Protein AF-A7AUN1-F1 (afdb_monomer)

Solvent-accessible surface area (backbone atoms only — not comparable to full-atom values): 26337 Å² total; per-residue (Å²): 134,87,81,88,85,88,83,90,84,89,83,84,89,82,90,82,92,75,87,80,81,78,77,77,76,74,95,76,72,92,71,88,64,73,50,64,60,62,53,50,50,44,33,50,59,47,45,55,55,51,53,52,51,52,50,46,42,54,72,80,44,63,83,63,79,91,73,84,90,51,70,68,26,67,77,55,73,48,55,95,52,92,82,80,89,53,80,34,26,48,77,40,45,78,71,33,58,18,53,52,80,36,36,52,68,55,45,30,69,66,34,40,37,92,54,85,89,67,50,28,22,38,46,44,25,51,43,43,22,46,54,39,62,42,81,50,53,62,66,56,26,52,38,44,31,42,52,30,43,75,39,40,63,78,63,68,66,34,37,49,56,45,65,71,47,64,73,86,54,56,55,55,59,46,50,33,51,32,36,52,53,51,38,82,73,36,56,41,54,47,31,54,75,71,67,67,64,42,76,89,56,42,20,59,41,39,41,52,39,31,47,35,52,59,31,29,41,40,51,54,52,11,46,52,46,30,27,60,75,74,41,76,82,57,53,82,55,66,81,61,71,78,52,66,92,47,48,66,30,40,38,34,26,44,39,51,68,49,80,44,74,69,50,23,41,48,39,13,35,51,31,54,64,48,16,60,73,42,42,84,42,58,27,40,34,40,19,51,50,45,35,29,74,71,47,40,58,36,57,13,48,25,43,13,46,58,40,30,67,34,74,96,61,38,36,48,30,45,48,20,41,51,52,51,52,50,50,50,62,76,43,69,78,58,82,43,55,67,50,50,31,49,52,52,50,54,40,46,74,73,73,45,83,63,61,40,44,44,41,92,64,42,67,48,68,34,52,54,22,53,52,46,50,53,49,40,55,73,76,40,63,80,40,70,64,54,51,49,47,60,39,46,70,65,24,45,29,63,57,41,54,74,65,73,78,52,79,16,42,40,51,32,44,34,54,44,50,39,50,55,41,37,74,77,65,53,78,55,57,71,48,52,41,48,56,47,47,63,17,31,45,48,33,45,39,32,42,52,24,47,42,33,61,71,59,56,66,64,76,77,85,86,84,77,54,72,68,56,52,56,52,56,64,72,78,107

Secondary structure (DSSP, 8-state):
----------------------------S---S-THHHHHHHHHHHHHHHHHHHHHHHHHHTT-------HHHHHTTSTT------SSEEEETTTEEEETTEEHHHHHHHS-BSSTTSS-B-HHHHHHHHHHSSPPPHHHHHHHHHHHHHH----HHHHHHHHHS-TTS-HHHHHHHHHHHHGGG-HHHHHHHTT---TTTHHHHHHHHHHHHHHHHHHHHHHHHIIIII-TT--TTTT----TTS-HHHHHHHHHT---HHHHHHHHHHHHHHS---S-SHHHHHHHHHHHTT--HHHHHHHHHHHHTSHHHH-HHHHHHHHHHHHHHHHTT---HHHHHHHHHHHHHTT---TTB--SS-SS--HHHHHHHHHHHHH-TT-HHHHHHHHHHHHHHHHHHTTT--S---B-THHHHHHHHHHTT---GGGHHHHHHHHHHHHHHHHHHHHHHTT-----PPP--HHHHHHHTT--

pLDDT: mean 91.39, std 16.52, range [24.53, 98.94]

Mean predicted aligned error: 6.56 Å

InterPro domains:
  IPR002020 Citrate synthase [PF00285] (77-462)
  IPR002020 Citrate synthase [PR00143] (213-226)
  IPR002020 Citrate synthase [PR00143] (266-281)
  IPR002020 Citrate synthase [PR00143] (289-317)
  IPR002020 Citrate synthase [PR00143] (349-369)
  IPR002020 Citrate synthase [PR00143] (410-426)
  IPR002020 Citrate synthase [PR00143] (431-445)
  IPR002020 Citrate synthase [PTHR11739] (52-467)
  IPR016142 Citrate synthase-like, large alpha subdomain [G3DSA:1.10.580.10] (45-462)
  IPR016143 Citrate synthase-like, small alpha subdomain [G3DSA:1.10.230.10] (316-430)
  IPR019810 Citrate synthase active site [PS00480] (356-368)
  IPR036969 Citrate synthase superfamily [SSF48256] (41-473)

Nearest PDB structures (foldseek):
  8gqz-assembly1_B  TM=9.792E-01  e=9.977E-35  Saccharomyces cerevisiae
  5uzp-assembly1_B  TM=9.653E-01  e=2.843E-33  Homo sapiens
  5uqs-assembly1_C  TM=9.698E-01  e=6.500E-33  Sus scrofa
  8gr8-assembly1_A  TM=9.746E-01  e=9.829E-33  Saccharomyces cerevisiae
  6csc-assembly1_A  TM=9.426E-01  e=4.010E-32  Gallus gallus

Structure (mmCIF, N/CA/C/O backbone):
data_AF-A7AUN1-F1
#
_entry.id   AF-A7AUN1-F1
#
loop_
_atom_site.group_PDB
_atom_site.id
_atom_site.type_symbol
_atom_site.label_atom_id
_atom_site.label_alt_id
_atom_site.label_comp_id
_atom_site.label_asym_id
_atom_site.label_entity_id
_atom_site.label_seq_id
_atom_site.pdbx_PDB_ins_code
_ato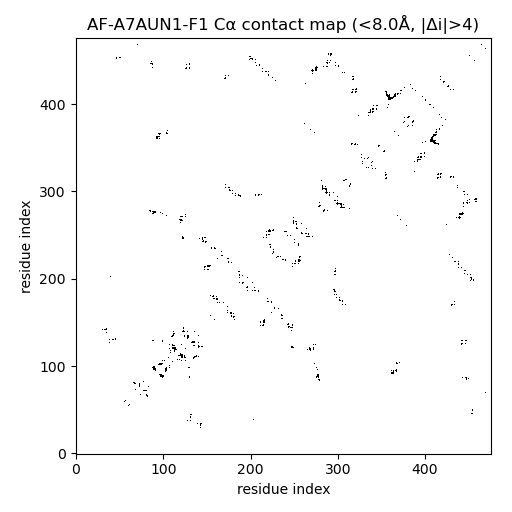m_site.Cartn_x
_atom_site.Cartn_y
_atom_site.Cartn_z
_atom_site.occupancy
_atom_site.B_iso_or_equiv
_atom_site.auth_seq_id
_atom_site.auth_comp_id
_atom_site.auth_asym_id
_atom_site.auth_atom_id
_atom_site.pdbx_PDB_model_num
ATOM 1 N N . MET A 1 1 ? 26.799 65.819 -26.773 1.00 34.16 1 MET A N 1
ATOM 2 C CA . MET A 1 1 ? 27.783 66.353 -25.807 1.00 34.16 1 MET A CA 1
ATOM 3 C C . MET A 1 1 ? 27.913 65.305 -24.713 1.00 34.16 1 MET A C 1
ATOM 5 O O . MET A 1 1 ? 26.944 65.090 -24.009 1.00 34.16 1 MET A O 1
ATOM 9 N N . SER A 1 2 ? 28.862 64.370 -24.851 1.00 31.88 2 SER A N 1
ATOM 10 C CA . SER A 1 2 ? 30.231 64.425 -24.280 1.00 31.88 2 SER A CA 1
ATOM 11 C C . SER A 1 2 ? 30.214 64.234 -22.761 1.00 31.88 2 SER A C 1
ATOM 13 O O . SER A 1 2 ? 29.438 64.911 -22.109 1.00 31.88 2 SER A O 1
ATOM 15 N N . VAL A 1 3 ? 31.037 63.445 -22.078 1.00 30.48 3 VAL A N 1
ATOM 16 C CA . VAL A 1 3 ? 32.170 62.539 -22.338 1.00 30.48 3 VAL A CA 1
ATOM 17 C C . VAL A 1 3 ? 32.472 61.952 -20.935 1.00 30.48 3 VAL A C 1
ATOM 19 O O . VAL A 1 3 ? 32.296 62.655 -19.942 1.00 30.48 3 VAL A O 1
ATOM 22 N N . ILE A 1 4 ? 32.899 60.691 -20.828 1.00 36.16 4 ILE A N 1
ATOM 23 C CA . ILE A 1 4 ? 33.448 60.101 -19.583 1.00 36.16 4 ILE A CA 1
ATOM 24 C C . ILE A 1 4 ? 34.880 60.634 -19.369 1.00 36.16 4 ILE A C 1
ATOM 26 O O . ILE A 1 4 ? 35.578 60.845 -20.362 1.00 36.16 4 ILE A O 1
ATOM 30 N N . PRO A 1 5 ? 35.386 60.758 -18.127 1.00 45.69 5 PRO A N 1
ATOM 31 C CA . PRO A 1 5 ? 36.627 60.024 -17.853 1.00 45.69 5 PRO A CA 1
ATOM 32 C C . PRO A 1 5 ? 36.772 59.403 -16.448 1.00 45.69 5 PRO A C 1
ATOM 34 O O . PRO A 1 5 ? 36.281 59.899 -15.439 1.00 45.69 5 PRO A O 1
ATOM 37 N N . ASN A 1 6 ? 37.533 58.308 -16.486 1.00 32.34 6 ASN A N 1
ATOM 38 C CA . ASN A 1 6 ? 38.139 57.444 -15.470 1.00 32.34 6 ASN A CA 1
ATOM 39 C C . ASN A 1 6 ? 38.833 58.108 -14.263 1.00 32.34 6 ASN A C 1
ATOM 41 O O . ASN A 1 6 ? 39.390 59.198 -14.371 1.00 32.34 6 ASN A O 1
ATOM 45 N N . GLY A 1 7 ? 38.995 57.318 -13.190 1.00 26.86 7 GLY A N 1
ATOM 46 C CA . GLY A 1 7 ? 40.035 57.511 -12.172 1.00 26.86 7 GLY A CA 1
ATOM 47 C C . GLY A 1 7 ? 40.199 56.308 -11.229 1.00 26.86 7 GLY A C 1
ATOM 48 O O . GLY A 1 7 ? 39.361 56.083 -10.367 1.00 26.86 7 GLY A O 1
ATOM 49 N N . ASN A 1 8 ? 41.287 55.552 -11.415 1.00 29.16 8 ASN A N 1
ATOM 50 C CA . ASN A 1 8 ? 41.767 54.427 -10.595 1.00 29.16 8 ASN A CA 1
ATOM 51 C C . ASN A 1 8 ? 42.165 54.834 -9.163 1.00 29.16 8 ASN A C 1
ATOM 53 O O . ASN A 1 8 ? 42.780 55.883 -8.988 1.00 29.16 8 ASN A O 1
ATOM 57 N N . ALA A 1 9 ? 42.027 53.912 -8.200 1.00 28.89 9 ALA A N 1
ATOM 58 C CA . ALA A 1 9 ? 42.995 53.748 -7.107 1.00 28.89 9 ALA A CA 1
ATOM 59 C C . ALA A 1 9 ? 42.943 52.323 -6.521 1.00 28.89 9 ALA A C 1
ATOM 61 O O . ALA A 1 9 ? 41.899 51.854 -6.076 1.00 28.89 9 ALA A O 1
ATOM 62 N N . ALA A 1 10 ? 44.093 51.650 -6.539 1.00 30.36 10 ALA A N 1
ATOM 63 C CA . ALA A 1 10 ? 44.351 50.360 -5.912 1.00 30.36 10 ALA A CA 1
ATOM 64 C C . ALA A 1 10 ? 44.745 50.542 -4.438 1.00 30.36 10 ALA A C 1
ATOM 66 O O . ALA A 1 10 ? 45.542 51.432 -4.145 1.00 30.36 10 ALA A O 1
ATOM 67 N N . ILE A 1 11 ? 44.271 49.668 -3.538 1.00 32.38 11 ILE A N 1
ATOM 68 C CA . ILE A 1 11 ? 44.854 49.468 -2.200 1.00 32.38 11 ILE A CA 1
ATOM 69 C C . ILE A 1 11 ? 44.854 47.968 -1.853 1.00 32.38 11 ILE A C 1
ATOM 71 O O . ILE A 1 11 ? 43.812 47.364 -1.628 1.00 32.38 11 ILE A O 1
ATOM 75 N N . VAL A 1 12 ? 46.066 47.412 -1.893 1.00 30.02 12 VAL A N 1
ATOM 76 C CA . VAL A 1 12 ? 46.719 46.468 -0.966 1.00 30.02 12 VAL A CA 1
ATOM 77 C C . VAL A 1 12 ? 45.865 45.386 -0.284 1.00 30.02 12 VAL A C 1
ATOM 79 O O . VAL A 1 12 ? 45.085 45.634 0.630 1.00 30.02 12 VAL A O 1
ATOM 82 N N . SER A 1 13 ? 46.157 44.151 -0.690 1.00 27.25 13 SER A N 1
ATOM 83 C CA . SER A 1 13 ? 45.886 42.886 -0.010 1.00 27.25 13 SER A CA 1
ATOM 84 C C . SER A 1 13 ? 46.740 42.698 1.247 1.00 27.25 13 SER A C 1
ATOM 86 O O . SER A 1 13 ? 47.945 42.913 1.163 1.00 27.25 13 SER A O 1
ATOM 88 N N . GLU A 1 14 ? 46.166 42.157 2.327 1.00 29.34 14 GLU A N 1
ATOM 89 C CA . GLU A 1 14 ? 46.786 41.083 3.123 1.00 29.34 14 GLU A CA 1
ATOM 90 C C . GLU A 1 14 ? 45.794 40.434 4.116 1.00 29.34 14 GLU A C 1
ATOM 92 O O . GLU A 1 14 ? 45.151 41.103 4.916 1.00 29.34 14 GLU A O 1
ATOM 97 N N . ASN A 1 15 ? 45.752 39.099 4.039 1.00 28.95 15 ASN A N 1
ATOM 98 C CA . ASN A 1 15 ? 45.562 38.099 5.097 1.00 28.95 15 ASN A CA 1
ATOM 99 C C . ASN A 1 15 ? 44.250 38.005 5.901 1.00 28.95 15 ASN A C 1
ATO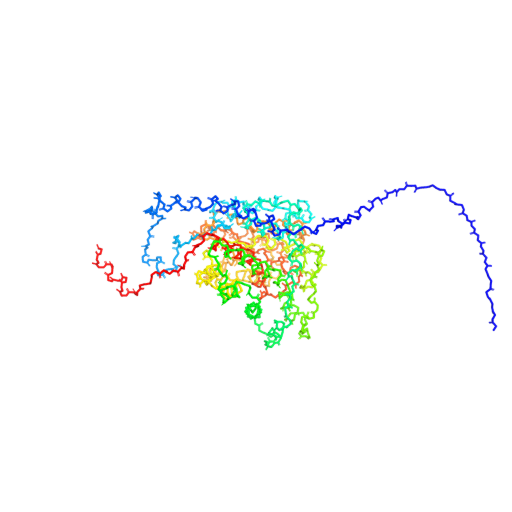M 101 O O . ASN A 1 15 ? 43.940 38.806 6.775 1.00 28.95 15 ASN A O 1
ATOM 105 N N . GLY A 1 16 ? 43.573 36.865 5.711 1.00 26.83 16 GLY A N 1
ATOM 106 C CA . GLY A 1 16 ? 42.513 36.376 6.591 1.00 26.83 16 GLY A CA 1
ATOM 107 C C . GLY A 1 16 ? 41.842 35.110 6.061 1.00 26.83 16 GLY A C 1
ATOM 108 O O . GLY A 1 16 ? 40.675 35.129 5.693 1.00 26.83 16 GLY A O 1
ATOM 109 N N . THR A 1 17 ? 42.589 34.011 5.970 1.00 30.22 17 THR A N 1
ATOM 110 C CA . THR A 1 17 ? 42.082 32.682 5.606 1.00 30.22 17 THR A CA 1
ATOM 111 C C . THR A 1 17 ? 41.086 32.154 6.643 1.00 30.22 17 THR A C 1
ATOM 113 O O . THR A 1 17 ? 41.475 31.833 7.763 1.00 30.22 17 THR A O 1
ATOM 116 N N . ALA A 1 18 ? 39.833 31.963 6.235 1.00 27.53 18 ALA A N 1
ATOM 117 C CA . ALA A 1 18 ? 38.908 31.020 6.857 1.00 27.53 18 ALA A CA 1
ATOM 118 C C . ALA A 1 18 ? 38.187 30.255 5.740 1.00 27.53 18 ALA A C 1
ATOM 120 O O . ALA A 1 18 ? 37.208 30.714 5.157 1.00 27.53 18 ALA A O 1
ATOM 121 N N . SER A 1 19 ? 38.740 29.096 5.386 1.00 24.53 19 SER A N 1
ATOM 122 C CA . SER A 1 19 ? 38.168 28.170 4.415 1.00 24.53 19 SER A CA 1
ATOM 123 C C . SER A 1 19 ? 36.922 27.502 5.001 1.00 24.53 19 SER A C 1
ATOM 125 O O . SER A 1 19 ? 37.028 26.516 5.732 1.00 24.53 19 SER A O 1
ATOM 127 N N . PHE A 1 20 ? 35.736 27.996 4.652 1.00 27.39 20 PHE A N 1
ATOM 128 C CA . PHE A 1 20 ? 34.529 27.178 4.716 1.00 27.39 20 PHE A CA 1
ATOM 129 C C . PHE A 1 20 ? 34.495 26.286 3.476 1.00 27.39 20 PHE A C 1
ATOM 131 O O . PHE A 1 20 ? 34.150 26.705 2.376 1.00 27.39 20 PHE A O 1
ATOM 138 N N . SER A 1 21 ? 34.921 25.040 3.673 1.00 24.58 21 SER A N 1
ATOM 139 C CA . SER A 1 21 ? 34.745 23.938 2.733 1.00 24.58 21 SER A CA 1
ATOM 140 C C . SER A 1 21 ? 33.248 23.646 2.582 1.00 24.58 21 SER A C 1
ATOM 142 O O . SER A 1 21 ? 32.690 22.829 3.316 1.00 24.58 21 SER A O 1
ATOM 144 N N . THR A 1 22 ? 32.591 24.272 1.610 1.00 26.67 22 THR A N 1
ATOM 145 C CA . THR A 1 22 ? 31.325 23.778 1.066 1.00 26.67 22 THR A CA 1
ATOM 146 C C . THR A 1 22 ? 31.625 22.545 0.218 1.00 26.67 22 THR A C 1
ATOM 148 O O . THR A 1 22 ? 31.873 22.620 -0.984 1.00 26.67 22 THR A O 1
ATOM 151 N N . LYS A 1 23 ? 31.622 21.365 0.850 1.00 27.59 23 LYS A N 1
ATOM 152 C CA . LYS A 1 23 ? 31.481 20.104 0.115 1.00 27.59 23 LYS A CA 1
ATOM 153 C C . LYS A 1 23 ? 30.052 20.036 -0.423 1.00 27.59 23 LYS A C 1
ATOM 155 O O . LYS A 1 23 ? 29.182 19.424 0.178 1.00 27.59 23 LYS A O 1
ATOM 160 N N . SER A 1 24 ? 29.827 20.689 -1.559 1.00 30.52 24 SER A N 1
ATOM 161 C CA . SER A 1 24 ? 28.825 20.244 -2.521 1.00 30.52 24 SER A CA 1
ATOM 162 C C . SER A 1 24 ? 29.311 18.885 -3.028 1.00 30.52 24 SER A C 1
ATOM 164 O O . SER A 1 24 ? 30.246 18.804 -3.826 1.00 30.52 24 SER A O 1
ATOM 166 N N . SER A 1 25 ? 28.795 17.800 -2.451 1.00 31.70 25 SER A N 1
ATOM 167 C CA . SER A 1 25 ? 29.049 16.454 -2.951 1.00 31.70 25 SER A CA 1
ATOM 168 C C . SER A 1 25 ? 28.271 16.292 -4.249 1.00 31.70 25 SER A C 1
ATOM 170 O O . SER A 1 25 ? 27.079 16.007 -4.246 1.00 31.70 25 SER A O 1
ATOM 172 N N . SER A 1 26 ? 28.964 16.510 -5.360 1.00 32.84 26 SER A N 1
ATOM 173 C CA . SER A 1 26 ? 28.513 16.148 -6.695 1.00 32.84 26 SER A CA 1
ATOM 174 C C . SER A 1 26 ? 28.126 14.662 -6.731 1.00 32.84 26 SER A C 1
ATOM 176 O O . SER A 1 26 ? 29.003 13.794 -6.682 1.00 32.84 26 SER A O 1
ATOM 178 N N . ILE A 1 27 ? 26.824 14.377 -6.835 1.00 37.25 27 ILE A N 1
ATOM 179 C CA . ILE A 1 27 ? 26.208 13.043 -7.010 1.00 37.25 27 ILE A CA 1
ATOM 180 C C . ILE A 1 27 ? 26.430 12.544 -8.456 1.00 37.25 27 ILE A C 1
ATOM 182 O O . ILE A 1 27 ? 25.559 12.006 -9.130 1.00 37.25 27 ILE A O 1
ATOM 186 N N . THR A 1 28 ? 27.631 12.745 -8.986 1.00 38.62 28 THR A N 1
ATOM 187 C CA . THR A 1 28 ? 27.998 12.384 -10.355 1.00 38.62 28 THR A CA 1
ATOM 188 C C . THR A 1 28 ? 29.344 11.674 -10.348 1.00 38.62 28 THR A C 1
ATOM 190 O O . THR A 1 28 ? 30.385 12.222 -10.702 1.00 38.62 28 THR A O 1
ATOM 193 N N . ARG A 1 29 ? 29.325 10.411 -9.917 1.00 37.75 29 ARG A N 1
ATOM 194 C CA . ARG A 1 29 ? 30.327 9.415 -10.310 1.00 37.75 29 ARG A CA 1
ATOM 195 C C . ARG A 1 29 ? 29.593 8.183 -10.831 1.00 37.75 29 ARG A C 1
ATOM 197 O O . ARG A 1 29 ? 28.821 7.594 -10.089 1.00 37.75 29 ARG A O 1
ATOM 204 N N . ASP A 1 30 ? 29.786 7.901 -12.118 1.00 39.69 30 ASP A N 1
ATOM 205 C CA . ASP A 1 30 ? 29.617 6.623 -12.830 1.00 39.69 30 ASP A CA 1
ATOM 206 C C . ASP A 1 30 ? 28.653 5.583 -12.224 1.00 39.69 30 ASP A C 1
ATOM 208 O O . ASP A 1 30 ? 29.070 4.522 -11.772 1.00 39.69 30 ASP A O 1
ATOM 212 N N . LEU A 1 31 ? 27.344 5.852 -12.283 1.00 47.34 31 LEU A N 1
ATOM 213 C CA . LEU A 1 31 ? 26.276 4.894 -11.937 1.00 47.34 31 LEU A CA 1
ATOM 214 C C . LEU A 1 31 ? 25.502 4.428 -13.186 1.00 47.34 31 LEU A C 1
ATOM 216 O O . LEU A 1 31 ? 24.309 4.150 -13.114 1.00 47.34 31 LEU A O 1
ATOM 220 N N . ASP A 1 32 ? 26.175 4.331 -14.335 1.00 47.75 32 ASP A N 1
ATOM 221 C CA . ASP A 1 32 ? 25.613 3.772 -15.580 1.00 47.75 32 ASP A CA 1
ATOM 222 C C . ASP A 1 32 ? 25.634 2.223 -15.600 1.00 47.75 32 ASP A C 1
ATOM 224 O O . ASP A 1 32 ? 25.576 1.585 -16.654 1.00 47.75 32 ASP A O 1
ATOM 228 N N . ALA A 1 33 ? 25.712 1.583 -14.428 1.00 60.62 33 ALA A N 1
ATOM 229 C CA . ALA A 1 33 ? 25.567 0.140 -14.285 1.00 60.62 33 ALA A CA 1
ATOM 230 C C . ALA A 1 33 ? 24.077 -0.240 -14.193 1.00 60.62 33 ALA A C 1
ATOM 232 O O . ALA A 1 33 ? 23.323 0.289 -13.380 1.00 60.62 33 ALA A O 1
ATOM 233 N N . ASN A 1 34 ? 23.639 -1.185 -15.029 1.00 85.31 34 ASN A N 1
ATOM 234 C CA . ASN A 1 34 ? 22.257 -1.665 -15.046 1.00 85.31 34 ASN A CA 1
ATOM 235 C C . ASN A 1 34 ? 21.910 -2.433 -13.750 1.00 85.31 34 ASN A C 1
ATOM 237 O O . ASN A 1 34 ? 22.278 -3.602 -13.603 1.00 85.31 34 ASN A O 1
ATOM 241 N N . ILE A 1 35 ? 21.150 -1.801 -12.847 1.00 95.12 35 ILE A N 1
ATOM 242 C CA . ILE A 1 35 ? 20.713 -2.366 -11.554 1.00 95.12 35 ILE A CA 1
ATOM 243 C C . ILE A 1 35 ? 19.840 -3.621 -11.676 1.00 95.12 35 ILE A C 1
ATOM 245 O O . ILE A 1 35 ? 19.744 -4.407 -10.733 1.00 95.12 35 ILE A O 1
ATOM 249 N N . MET A 1 36 ? 19.230 -3.859 -12.843 1.00 96.62 36 MET A N 1
ATOM 250 C CA . MET A 1 36 ? 18.335 -5.000 -13.045 1.00 96.62 36 MET A CA 1
ATOM 251 C C . MET A 1 36 ? 19.052 -6.342 -12.907 1.00 96.62 36 MET A C 1
ATOM 253 O O . MET A 1 36 ? 18.446 -7.296 -12.425 1.00 96.62 36 MET A O 1
ATOM 257 N N . GLY A 1 37 ? 20.327 -6.429 -13.303 1.00 96.75 37 GLY A N 1
ATOM 258 C CA . GLY A 1 37 ? 21.131 -7.645 -13.147 1.00 96.75 37 GLY A CA 1
ATOM 259 C C . GLY A 1 37 ? 21.308 -8.028 -11.672 1.00 96.75 37 GLY A C 1
ATOM 260 O O . GLY A 1 37 ? 20.835 -9.096 -11.276 1.00 96.75 37 GLY A O 1
ATOM 261 N N . PRO A 1 38 ? 21.915 -7.153 -10.845 1.00 97.12 38 PRO A N 1
ATOM 262 C CA . PRO A 1 38 ? 22.030 -7.360 -9.400 1.00 97.12 38 PRO A CA 1
ATOM 263 C C . PRO A 1 38 ? 20.688 -7.607 -8.696 1.00 97.12 38 PRO A C 1
ATOM 265 O O . PRO A 1 38 ? 20.585 -8.537 -7.895 1.00 97.12 38 PRO A O 1
ATOM 268 N N . LEU A 1 39 ? 19.643 -6.836 -9.030 1.00 98.25 39 LEU A N 1
ATOM 269 C CA . LEU A 1 39 ? 18.306 -7.020 -8.459 1.00 98.25 39 LEU A CA 1
ATOM 270 C C . LEU A 1 39 ? 17.742 -8.412 -8.782 1.00 98.25 39 LEU A C 1
ATOM 272 O O . LEU A 1 39 ? 17.282 -9.115 -7.883 1.00 98.25 39 LEU A O 1
ATOM 276 N N . CYS A 1 40 ? 17.808 -8.838 -10.049 1.00 98.25 40 CYS A N 1
ATOM 277 C CA . CYS A 1 40 ? 17.351 -10.167 -10.452 1.00 98.25 40 CYS A CA 1
ATOM 278 C C . CYS A 1 40 ? 18.148 -11.273 -9.758 1.00 98.25 40 CYS A C 1
ATOM 280 O O . CYS A 1 40 ? 17.533 -12.227 -9.294 1.00 98.25 40 CYS A O 1
ATOM 282 N N . SER A 1 41 ? 19.472 -11.128 -9.647 1.00 98.12 41 SER A N 1
ATOM 283 C CA . SER A 1 41 ? 20.330 -12.109 -8.973 1.00 98.12 41 SER A CA 1
ATOM 284 C C . SER A 1 41 ? 19.896 -12.321 -7.523 1.00 98.12 41 SER A C 1
ATOM 286 O O . SER A 1 41 ? 19.683 -13.453 -7.108 1.00 98.12 41 SER A O 1
ATOM 288 N N . LYS A 1 42 ? 19.666 -11.244 -6.762 1.00 98.44 42 LYS A N 1
ATOM 289 C CA . LYS A 1 42 ? 19.226 -11.355 -5.361 1.00 98.44 42 LYS A CA 1
ATOM 290 C C . LYS A 1 42 ? 17.830 -11.962 -5.219 1.00 98.44 42 LYS A C 1
ATOM 292 O O . LYS A 1 42 ? 17.573 -12.697 -4.266 1.00 98.44 42 LYS A O 1
ATOM 297 N N . ILE A 1 43 ? 16.921 -11.667 -6.154 1.00 98.62 43 ILE A N 1
ATOM 298 C CA . ILE A 1 43 ? 15.604 -12.320 -6.197 1.00 98.62 43 ILE A CA 1
ATOM 299 C C . ILE A 1 43 ? 15.768 -13.818 -6.484 1.00 98.62 43 ILE A C 1
ATOM 301 O O . ILE A 1 43 ? 15.102 -14.624 -5.840 1.00 98.62 43 ILE A O 1
ATOM 305 N N . GLU A 1 44 ? 16.643 -14.199 -7.418 1.00 98.50 44 GLU A N 1
ATOM 306 C CA . GLU A 1 44 ? 16.922 -15.597 -7.774 1.00 98.50 44 GLU A CA 1
ATOM 307 C C . GLU A 1 44 ? 17.520 -16.384 -6.602 1.00 98.50 44 GLU A C 1
ATOM 309 O O . GLU A 1 44 ? 17.031 -17.479 -6.314 1.00 98.50 44 GLU A O 1
ATOM 314 N N . ASP A 1 45 ? 18.470 -15.796 -5.872 1.00 98.38 45 ASP A N 1
ATOM 315 C CA . ASP A 1 45 ? 19.070 -16.399 -4.676 1.00 98.38 45 ASP A CA 1
ATOM 316 C C . ASP A 1 45 ? 17.998 -16.726 -3.621 1.00 98.38 45 ASP A C 1
ATOM 318 O O . ASP A 1 45 ? 17.922 -17.843 -3.101 1.00 98.38 45 ASP A O 1
ATOM 322 N N . LEU A 1 46 ? 17.107 -15.769 -3.323 1.00 98.50 46 LEU A N 1
ATOM 323 C CA . LEU A 1 46 ? 16.013 -16.006 -2.377 1.00 98.50 46 LEU A CA 1
ATOM 324 C C . LEU A 1 46 ? 14.963 -16.974 -2.948 1.00 98.50 46 LEU A C 1
ATOM 326 O O . LEU A 1 46 ? 14.364 -17.758 -2.206 1.00 98.50 46 LEU A O 1
ATOM 330 N N . LEU A 1 47 ? 14.720 -16.934 -4.259 1.00 98.50 47 LEU A N 1
ATOM 331 C CA . LEU A 1 47 ? 13.748 -17.794 -4.926 1.00 98.50 47 LEU A CA 1
ATOM 332 C C . LEU A 1 47 ? 14.146 -19.267 -4.829 1.00 98.50 47 LEU A C 1
ATOM 334 O O . LEU A 1 47 ? 13.273 -20.101 -4.586 1.00 98.50 47 LEU A O 1
ATOM 338 N N . GLU A 1 48 ? 15.431 -19.595 -4.977 1.00 98.19 48 GLU A N 1
ATOM 339 C CA . GLU A 1 48 ? 15.932 -20.963 -4.819 1.00 98.19 48 GLU A CA 1
ATOM 340 C C . GLU A 1 48 ? 15.595 -21.517 -3.427 1.00 98.19 48 GLU A C 1
ATOM 342 O O . GLU A 1 48 ? 14.981 -22.584 -3.306 1.00 98.19 48 GLU A O 1
ATOM 347 N N . VAL A 1 49 ? 15.883 -20.736 -2.381 1.00 98.25 49 VAL A N 1
ATOM 348 C CA . VAL A 1 49 ? 15.568 -21.089 -0.989 1.00 98.25 49 VAL A CA 1
ATOM 349 C C . VAL A 1 49 ? 14.064 -21.300 -0.802 1.00 98.25 49 VAL A C 1
ATOM 351 O O . VAL A 1 49 ? 13.632 -22.306 -0.234 1.00 98.25 49 VAL A O 1
ATOM 354 N N . LYS A 1 50 ? 13.239 -20.379 -1.310 1.00 97.94 50 LYS A N 1
ATOM 355 C CA . LYS A 1 50 ? 11.778 -20.438 -1.154 1.00 97.94 50 LYS A CA 1
ATOM 356 C C . LYS A 1 50 ? 11.153 -21.605 -1.911 1.00 97.94 50 LYS A C 1
ATOM 358 O O . LYS A 1 50 ? 10.250 -22.259 -1.391 1.00 97.94 50 LYS A O 1
ATOM 363 N N . LEU A 1 51 ? 11.637 -21.917 -3.112 1.00 97.69 51 LEU A N 1
ATOM 364 C CA . LEU A 1 51 ? 11.172 -23.081 -3.867 1.00 97.69 51 LEU A CA 1
ATOM 365 C C . LEU A 1 51 ? 11.523 -24.391 -3.154 1.00 97.69 51 LEU A C 1
ATOM 367 O O . LEU A 1 51 ? 10.677 -25.288 -3.119 1.00 97.69 51 LEU A O 1
ATOM 371 N N . ALA A 1 52 ? 12.709 -24.489 -2.544 1.00 98.12 52 ALA A N 1
ATOM 372 C CA . ALA A 1 52 ? 13.093 -25.643 -1.733 1.00 98.12 52 ALA A CA 1
ATOM 373 C C . ALA A 1 52 ? 12.182 -25.803 -0.500 1.00 98.12 52 ALA A C 1
ATOM 375 O O . ALA A 1 52 ? 11.649 -26.889 -0.268 1.00 98.12 52 ALA A O 1
ATOM 376 N N . GLN A 1 53 ? 11.913 -24.714 0.229 1.00 97.69 53 GLN A N 1
ATOM 377 C CA . GLN A 1 53 ? 10.993 -24.709 1.375 1.00 97.69 53 GLN A CA 1
ATOM 378 C C . GLN A 1 53 ? 9.564 -25.106 0.975 1.00 97.69 53 GLN A C 1
ATOM 380 O O . GLN A 1 53 ? 8.938 -25.934 1.633 1.00 97.69 53 GLN A O 1
ATOM 385 N N . ILE A 1 54 ? 9.042 -24.575 -0.135 1.00 96.88 54 ILE A N 1
ATOM 386 C CA . ILE A 1 54 ? 7.714 -24.947 -0.646 1.00 96.88 54 ILE A CA 1
ATOM 387 C C . ILE A 1 54 ? 7.674 -26.422 -1.056 1.00 96.88 54 ILE A C 1
ATOM 389 O O . ILE A 1 54 ? 6.672 -27.100 -0.811 1.00 96.88 54 ILE A O 1
ATOM 393 N N . ALA A 1 55 ? 8.733 -26.935 -1.688 1.00 97.31 55 ALA A N 1
ATOM 394 C CA . ALA A 1 55 ? 8.823 -28.345 -2.053 1.00 97.31 55 ALA A CA 1
ATOM 395 C C . ALA A 1 55 ? 8.816 -29.245 -0.809 1.00 97.31 55 ALA A C 1
ATOM 397 O O . ALA A 1 55 ? 8.101 -30.251 -0.785 1.00 97.31 55 ALA A O 1
ATOM 398 N N . GLU A 1 56 ? 9.539 -28.857 0.242 1.00 97.69 56 GLU A N 1
ATOM 399 C CA . GLU A 1 56 ? 9.521 -29.546 1.530 1.00 97.69 56 GLU A CA 1
ATOM 400 C C . GLU A 1 56 ? 8.131 -29.515 2.174 1.00 97.69 56 GLU A C 1
ATOM 402 O O . GLU A 1 56 ? 7.604 -30.574 2.520 1.00 97.69 56 GLU A O 1
ATOM 407 N N . LEU A 1 57 ? 7.503 -28.337 2.272 1.00 96.75 57 LEU A N 1
ATOM 408 C CA . LEU A 1 57 ? 6.155 -28.181 2.825 1.00 96.75 57 LEU A CA 1
ATOM 409 C C . LEU A 1 57 ? 5.145 -29.068 2.098 1.00 96.75 57 LEU A C 1
ATOM 411 O O . LEU A 1 57 ? 4.381 -29.783 2.738 1.00 96.75 57 LEU A O 1
ATOM 415 N N . ARG A 1 58 ? 5.172 -29.088 0.763 1.00 95.56 58 ARG A N 1
ATOM 416 C CA . ARG A 1 58 ? 4.265 -29.927 -0.033 1.00 95.56 58 ARG A CA 1
ATOM 417 C C . ARG A 1 58 ? 4.515 -31.418 0.166 1.00 95.56 58 ARG A C 1
ATOM 419 O O . ARG A 1 58 ? 3.555 -32.178 0.242 1.00 95.56 58 ARG A O 1
ATOM 426 N N . THR A 1 59 ? 5.778 -31.830 0.244 1.00 97.19 59 THR A N 1
ATOM 427 C CA . THR A 1 59 ? 6.152 -33.252 0.299 1.00 97.19 59 THR A CA 1
ATOM 428 C C . THR A 1 59 ? 5.972 -33.839 1.697 1.00 97.19 59 THR A C 1
ATOM 430 O O . THR A 1 59 ? 5.453 -34.942 1.831 1.00 97.19 59 THR A O 1
ATOM 433 N N . LYS A 1 60 ? 6.390 -33.113 2.741 1.00 97.81 60 LYS A N 1
ATOM 434 C CA . LYS A 1 60 ? 6.387 -33.600 4.129 1.00 97.81 60 LYS A CA 1
ATOM 435 C C . LYS A 1 60 ? 5.131 -33.206 4.903 1.00 97.81 60 LYS A C 1
ATOM 437 O O . LYS A 1 60 ? 4.683 -33.967 5.751 1.00 97.81 60 LYS A O 1
ATOM 442 N N . PHE A 1 61 ? 4.567 -32.033 4.616 1.00 97.06 61 PHE A N 1
ATOM 443 C CA . PHE A 1 61 ? 3.531 -31.404 5.444 1.00 97.06 61 PHE A CA 1
ATOM 444 C C . PHE A 1 61 ? 2.257 -31.048 4.665 1.00 97.06 61 PHE A C 1
ATOM 446 O O . PHE A 1 61 ? 1.393 -30.351 5.186 1.00 97.06 61 PHE A O 1
ATOM 453 N N . GLY A 1 62 ? 2.093 -31.543 3.432 1.00 94.38 62 GLY A N 1
ATOM 454 C CA . GLY A 1 62 ? 0.973 -31.163 2.562 1.00 94.38 62 GLY A CA 1
ATOM 455 C C . GLY A 1 62 ? -0.418 -31.535 3.094 1.00 94.38 62 GLY A C 1
ATOM 456 O O . GLY A 1 62 ? -1.408 -30.997 2.612 1.00 94.38 62 GLY A O 1
ATOM 457 N N . GLN A 1 63 ? -0.497 -32.439 4.077 1.00 96.56 63 GLN A N 1
ATOM 458 C CA . GLN A 1 63 ? -1.738 -32.840 4.756 1.00 96.56 63 GLN A CA 1
ATOM 459 C C . GLN A 1 63 ? -1.852 -32.281 6.186 1.00 96.56 63 GLN A C 1
ATOM 461 O O . GLN A 1 63 ? -2.798 -32.608 6.903 1.00 96.56 63 GLN A O 1
ATOM 466 N N . THR A 1 64 ? -0.896 -31.458 6.628 1.00 97.31 64 THR A N 1
ATOM 467 C CA . THR A 1 64 ? -0.939 -30.830 7.950 1.00 97.31 64 THR A CA 1
ATOM 468 C C . THR A 1 64 ? -2.101 -29.844 8.009 1.00 97.31 64 THR A C 1
ATOM 470 O O . THR A 1 64 ? -2.184 -28.910 7.212 1.00 97.31 64 THR A O 1
ATOM 473 N N . LYS A 1 65 ? -3.002 -30.035 8.975 1.00 96.50 65 LYS A N 1
ATOM 474 C CA . LYS A 1 65 ? -4.108 -29.108 9.228 1.00 96.50 65 LYS A CA 1
ATOM 475 C C . LYS A 1 65 ? -3.566 -27.836 9.886 1.00 96.50 65 LYS A C 1
ATOM 477 O O . LYS A 1 65 ? -2.929 -27.922 10.930 1.00 96.50 65 LYS A O 1
ATOM 482 N N . ILE A 1 66 ? -3.848 -26.677 9.293 1.00 94.81 66 ILE A N 1
ATOM 483 C CA . ILE A 1 66 ? -3.449 -25.351 9.813 1.00 94.81 66 ILE A CA 1
ATOM 484 C C . ILE A 1 66 ? -4.625 -24.553 10.402 1.00 94.81 66 ILE A C 1
ATOM 486 O O . ILE A 1 66 ? -4.451 -23.426 10.850 1.00 94.81 66 ILE A O 1
ATOM 490 N N . GLY A 1 67 ? -5.824 -25.133 10.394 1.00 94.00 67 GLY A N 1
ATOM 491 C CA . GLY A 1 67 ? -7.048 -24.538 10.917 1.00 94.00 67 GLY A CA 1
ATOM 492 C C . GLY A 1 67 ? -8.270 -25.378 10.551 1.00 94.00 67 GLY A C 1
ATOM 493 O O . GLY A 1 67 ? -8.170 -26.333 9.775 1.00 94.00 67 GLY A O 1
ATOM 494 N N . GLU A 1 68 ? -9.418 -25.010 11.105 1.00 94.56 68 GLU A N 1
ATOM 495 C CA . GLU A 1 68 ? -10.727 -25.547 10.729 1.00 94.56 68 GLU A CA 1
ATOM 496 C C . GLU A 1 68 ? -11.549 -24.458 10.036 1.00 94.56 68 GLU A C 1
ATOM 498 O O . GLU A 1 68 ? -11.319 -23.268 10.255 1.00 94.56 68 GLU A O 1
ATOM 503 N N . ILE A 1 69 ? -12.495 -24.867 9.186 1.00 96.00 69 ILE A N 1
ATOM 504 C CA . ILE A 1 69 ? -13.426 -23.955 8.516 1.00 96.00 69 ILE A CA 1
ATOM 505 C C . ILE A 1 69 ? -14.800 -24.148 9.143 1.00 96.00 69 ILE A C 1
ATOM 507 O O . ILE A 1 69 ? -15.373 -25.235 9.091 1.00 96.00 69 ILE A O 1
ATOM 511 N N . THR A 1 70 ? -15.343 -23.077 9.707 1.00 95.62 70 THR A N 1
ATOM 512 C CA . THR A 1 70 ? -16.677 -23.052 10.314 1.00 95.62 70 THR A CA 1
ATOM 513 C C . THR A 1 70 ? -17.674 -22.304 9.430 1.00 95.62 70 THR A C 1
ATOM 515 O O . THR A 1 70 ? -17.305 -21.436 8.636 1.00 95.62 70 THR A O 1
ATOM 518 N N . ILE A 1 71 ? -18.971 -22.578 9.607 1.00 95.56 71 ILE A N 1
ATOM 519 C CA . ILE A 1 71 ? -20.051 -21.846 8.918 1.00 95.56 71 ILE A CA 1
ATOM 520 C C . ILE A 1 71 ? -19.967 -20.340 9.203 1.00 95.56 71 ILE A C 1
ATOM 522 O O . ILE A 1 71 ? -20.153 -19.531 8.296 1.00 95.56 71 ILE A O 1
ATOM 526 N N . SER A 1 72 ? -19.616 -19.956 10.434 1.00 96.25 72 SER A N 1
ATOM 527 C CA . SER A 1 72 ? -19.433 -18.554 10.819 1.00 96.25 72 SER A CA 1
ATOM 528 C C . SER A 1 72 ? -18.330 -17.861 10.018 1.00 96.25 72 SER A C 1
ATOM 530 O O . SER A 1 72 ? -18.478 -16.691 9.684 1.00 96.25 72 SER A O 1
ATOM 532 N N . GLN A 1 73 ? -17.247 -18.561 9.666 1.00 96.38 73 GLN A N 1
ATOM 533 C CA . GLN A 1 73 ? -16.183 -17.998 8.826 1.00 96.38 73 GLN A CA 1
ATOM 534 C C . GLN A 1 73 ? -16.618 -17.887 7.364 1.00 96.38 73 GLN A C 1
ATOM 536 O O . GLN A 1 73 ? -16.341 -16.874 6.725 1.00 96.38 73 GLN A O 1
ATOM 541 N N . VAL A 1 74 ? -17.350 -18.880 6.845 1.00 96.31 74 VAL A N 1
ATOM 542 C CA . VAL A 1 74 ? -17.900 -18.841 5.478 1.00 96.31 74 VAL A CA 1
ATOM 543 C C . VAL A 1 74 ? -18.873 -17.668 5.313 1.00 96.31 74 VAL A C 1
ATOM 545 O O . VAL A 1 74 ? -18.742 -16.892 4.371 1.00 96.31 74 VAL A O 1
ATOM 548 N N . LEU A 1 75 ? -19.813 -17.495 6.248 1.00 96.69 75 LEU A N 1
ATOM 549 C CA . LEU A 1 75 ? -20.788 -16.395 6.225 1.00 96.69 75 LEU A CA 1
ATOM 550 C C . LEU A 1 75 ? -20.186 -15.048 6.657 1.00 96.69 75 LEU A C 1
ATOM 552 O O . LEU A 1 75 ? -20.699 -13.994 6.295 1.00 96.69 75 LEU A O 1
ATOM 556 N N . GLY A 1 76 ? -19.097 -15.076 7.425 1.00 95.69 76 GLY A N 1
ATOM 557 C CA . GLY A 1 76 ? -18.415 -13.904 7.972 1.00 95.69 76 GLY A CA 1
ATOM 558 C C . GLY A 1 76 ? -17.298 -13.343 7.094 1.00 95.69 76 GLY A C 1
ATOM 559 O O . GLY A 1 76 ? -16.485 -12.570 7.597 1.00 95.69 76 GLY A O 1
ATOM 560 N N . GLY A 1 77 ? -17.223 -13.746 5.821 1.00 95.88 77 GLY A N 1
ATOM 561 C CA . GLY A 1 77 ? -16.230 -13.233 4.876 1.00 95.88 77 GLY A CA 1
ATOM 562 C C . GLY A 1 77 ? -14.807 -13.705 5.171 1.00 95.88 77 GLY A C 1
ATOM 563 O O . GLY A 1 77 ? -13.885 -12.901 5.151 1.00 95.88 77 GLY A O 1
ATOM 564 N N . MET A 1 78 ? -14.628 -14.996 5.470 1.00 96.50 78 MET A N 1
ATOM 565 C CA . MET A 1 78 ? -13.319 -15.620 5.728 1.00 96.50 78 MET A CA 1
ATOM 566 C C . MET A 1 78 ? -12.572 -15.053 6.946 1.00 96.50 78 MET A C 1
ATOM 568 O O . MET A 1 78 ? -11.353 -15.182 7.046 1.00 96.50 78 MET A O 1
ATOM 572 N N . ARG A 1 79 ? -13.293 -14.442 7.895 1.00 92.19 79 ARG A N 1
ATOM 573 C CA . ARG A 1 79 ? -12.703 -13.900 9.126 1.00 92.19 79 ARG A CA 1
ATOM 574 C C . ARG A 1 79 ? -11.863 -14.962 9.845 1.00 92.19 79 ARG 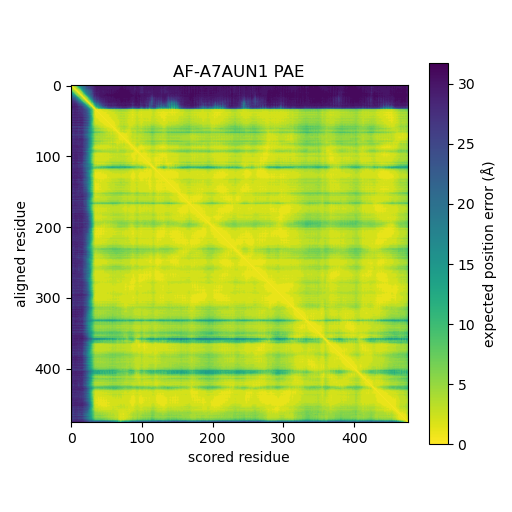A C 1
ATOM 576 O O . ARG A 1 79 ? -12.338 -16.070 10.074 1.00 92.19 79 ARG A O 1
ATOM 583 N N . ASP A 1 80 ? -10.627 -14.612 10.193 1.00 89.38 80 ASP A N 1
ATOM 584 C CA . ASP A 1 80 ? -9.652 -15.482 10.871 1.00 89.38 80 ASP A CA 1
ATOM 585 C C . ASP A 1 80 ? -9.312 -16.789 10.115 1.00 89.38 80 ASP A C 1
ATOM 587 O O . ASP A 1 80 ? -8.742 -17.716 10.689 1.00 89.38 80 ASP A O 1
ATOM 591 N N . MET A 1 81 ? -9.655 -16.895 8.825 1.00 94.81 81 MET A N 1
ATOM 592 C CA . MET A 1 81 ? -9.322 -18.052 7.996 1.00 94.81 81 MET A CA 1
ATOM 593 C C . MET A 1 81 ? -7.975 -17.833 7.300 1.00 94.81 81 MET A C 1
ATOM 595 O O . MET A 1 81 ? -7.811 -16.901 6.514 1.00 94.81 81 MET A O 1
ATOM 599 N N . VAL A 1 82 ? -7.013 -18.731 7.528 1.00 94.75 82 VAL A N 1
ATOM 600 C CA . VAL A 1 82 ? -5.737 -18.727 6.796 1.00 94.75 82 VAL A CA 1
ATOM 601 C C . VAL A 1 82 ? -5.971 -19.278 5.387 1.00 94.75 82 VAL A C 1
ATOM 603 O O . VAL A 1 82 ? -6.026 -20.490 5.184 1.00 94.75 82 VAL A O 1
ATOM 606 N N . GLY A 1 83 ? -6.166 -18.380 4.417 1.00 94.69 83 GLY A N 1
ATOM 607 C CA . GLY A 1 83 ? -6.557 -18.734 3.045 1.00 94.69 83 GLY A CA 1
ATOM 608 C C . GLY A 1 83 ? -5.480 -18.564 1.970 1.00 94.69 83 GLY A C 1
ATOM 609 O O . GLY A 1 83 ? -5.677 -19.015 0.844 1.00 94.69 83 GLY A O 1
ATOM 610 N N . MET A 1 84 ? -4.356 -17.913 2.278 1.00 94.88 84 MET A N 1
ATOM 611 C CA . MET A 1 84 ? -3.365 -17.521 1.270 1.00 94.88 84 MET A CA 1
ATOM 612 C C . MET A 1 84 ? -1.953 -17.372 1.837 1.00 94.88 84 MET A C 1
ATOM 614 O O . MET A 1 84 ? -1.765 -17.299 3.048 1.00 94.88 84 MET A O 1
ATOM 618 N N . ASN A 1 85 ? -0.969 -17.302 0.936 1.00 94.25 85 ASN A N 1
ATOM 619 C CA . ASN A 1 85 ? 0.422 -16.994 1.257 1.00 94.25 85 ASN A CA 1
ATOM 620 C C . ASN A 1 85 ? 0.766 -15.557 0.828 1.00 94.25 85 ASN A C 1
ATOM 622 O O . ASN A 1 85 ? 0.525 -15.191 -0.324 1.00 94.25 85 ASN A O 1
ATOM 626 N N . CYS A 1 86 ? 1.384 -14.789 1.725 1.00 96.62 86 CYS A N 1
ATOM 627 C CA . CYS A 1 86 ? 2.009 -13.502 1.440 1.00 96.62 86 CYS A CA 1
ATOM 628 C C . CYS A 1 86 ? 3.460 -13.545 1.937 1.00 96.62 86 CYS A C 1
ATOM 630 O O . CYS A 1 86 ? 3.707 -13.855 3.096 1.00 96.62 86 CYS A O 1
ATOM 632 N N . GLU A 1 87 ? 4.421 -13.265 1.059 1.00 97.56 87 GLU A N 1
ATOM 633 C CA . GLU A 1 87 ? 5.853 -13.399 1.355 1.00 97.56 87 GLU A CA 1
ATOM 634 C C . GLU A 1 87 ? 6.501 -12.075 1.766 1.00 97.56 87 GLU A C 1
ATOM 636 O O . GLU A 1 87 ? 7.582 -12.068 2.360 1.00 97.56 87 GLU A O 1
ATOM 641 N N . THR A 1 88 ? 5.886 -10.956 1.391 1.00 98.50 88 THR A N 1
ATOM 642 C CA . THR A 1 88 ? 6.433 -9.607 1.553 1.00 98.50 88 THR A CA 1
ATOM 643 C C . THR A 1 88 ? 6.293 -9.092 2.981 1.00 98.50 88 THR A C 1
ATOM 645 O O . THR A 1 88 ? 7.224 -8.463 3.491 1.00 98.50 88 THR A O 1
ATOM 648 N N . SER A 1 89 ? 5.182 -9.397 3.654 1.00 98.50 89 SER A N 1
ATOM 649 C CA . SER A 1 89 ? 4.915 -8.928 5.012 1.00 98.50 89 SER A CA 1
ATOM 650 C C . SER A 1 89 ? 4.056 -9.885 5.837 1.00 98.50 89 SER A C 1
ATOM 652 O O . SER A 1 89 ? 3.300 -10.689 5.291 1.00 98.50 89 SER A O 1
ATOM 654 N N . HIS A 1 90 ? 4.183 -9.780 7.162 1.00 97.19 90 HIS A N 1
ATOM 655 C CA . HIS A 1 90 ? 3.408 -10.553 8.132 1.00 97.19 90 HIS A CA 1
ATOM 656 C C . HIS A 1 90 ? 3.120 -9.728 9.389 1.00 97.19 90 HIS A C 1
ATOM 658 O O . HIS A 1 90 ? 4.011 -9.033 9.888 1.00 97.19 90 HIS A O 1
ATOM 664 N N . LEU A 1 91 ? 1.883 -9.798 9.886 1.00 94.94 91 LEU A N 1
ATOM 665 C CA . LEU A 1 91 ? 1.429 -9.111 11.089 1.00 94.94 91 LEU A CA 1
ATOM 666 C C . LEU A 1 91 ? 1.548 -10.031 12.307 1.00 94.94 91 LEU A C 1
ATOM 668 O O . LEU A 1 91 ? 0.809 -11.006 12.430 1.00 94.94 91 LEU A O 1
ATOM 672 N N . ASP A 1 92 ? 2.406 -9.662 13.254 1.00 92.81 92 ASP A N 1
ATOM 673 C CA . ASP A 1 92 ? 2.408 -10.260 14.587 1.00 92.81 92 ASP A CA 1
ATOM 674 C C . ASP A 1 92 ? 1.611 -9.386 15.564 1.00 92.81 92 ASP A C 1
ATOM 676 O O . ASP A 1 92 ? 1.702 -8.156 15.567 1.00 92.81 92 ASP A O 1
ATOM 680 N N . ALA A 1 93 ? 0.826 -10.023 16.432 1.00 90.38 93 ALA A N 1
ATOM 681 C CA . ALA A 1 93 ? -0.049 -9.314 17.363 1.00 90.38 93 ALA A CA 1
ATOM 682 C C . ALA A 1 93 ? 0.710 -8.489 18.421 1.00 90.38 93 ALA A C 1
ATOM 684 O O . ALA A 1 93 ? 0.119 -7.579 19.007 1.00 90.38 93 ALA A O 1
ATOM 685 N N . ASN A 1 94 ? 1.980 -8.809 18.691 1.00 91.00 94 ASN A N 1
ATOM 686 C CA . ASN A 1 94 ? 2.783 -8.202 19.753 1.00 91.00 94 ASN A CA 1
ATOM 687 C C . ASN A 1 94 ? 3.877 -7.268 19.225 1.00 91.00 94 ASN A C 1
ATOM 689 O O . ASN A 1 94 ? 4.332 -6.412 19.975 1.00 91.00 94 ASN A O 1
ATOM 693 N N . THR A 1 95 ? 4.320 -7.428 17.976 1.00 91.38 95 THR A N 1
ATOM 694 C CA . THR A 1 95 ? 5.373 -6.578 17.386 1.00 91.38 95 THR A CA 1
ATOM 695 C C . THR A 1 95 ? 4.890 -5.703 16.233 1.00 91.38 95 THR A C 1
ATOM 697 O O . THR A 1 95 ? 5.590 -4.770 15.841 1.00 91.38 95 THR A O 1
ATOM 700 N N . GLY A 1 96 ? 3.679 -5.940 15.725 1.00 94.12 96 GLY A N 1
ATOM 701 C CA . GLY A 1 96 ? 3.129 -5.200 14.601 1.00 94.12 96 GLY A CA 1
ATOM 702 C C . GLY A 1 96 ? 3.469 -5.822 13.251 1.00 94.12 96 GLY A C 1
ATOM 703 O O . GLY A 1 96 ? 3.803 -7.003 13.138 1.00 94.12 96 GLY A O 1
ATOM 704 N N . ILE A 1 97 ? 3.314 -5.023 12.195 1.00 96.75 97 ILE A N 1
ATOM 705 C CA . ILE A 1 97 ? 3.625 -5.467 10.838 1.00 96.75 97 ILE A CA 1
ATOM 706 C C . ILE A 1 97 ? 5.143 -5.571 10.657 1.00 96.75 97 ILE A C 1
ATOM 708 O O . ILE A 1 97 ? 5.901 -4.694 11.079 1.00 96.75 97 ILE A O 1
ATOM 712 N N . THR A 1 98 ? 5.578 -6.640 9.998 1.00 98.19 98 THR A N 1
ATOM 713 C CA . THR A 1 98 ? 6.970 -6.840 9.596 1.00 98.19 98 THR A CA 1
ATOM 714 C C . THR A 1 98 ? 7.081 -6.931 8.084 1.00 98.19 98 THR A C 1
ATOM 716 O O . THR A 1 98 ? 6.223 -7.535 7.439 1.00 98.19 98 THR A O 1
ATOM 719 N N . TYR A 1 99 ? 8.144 -6.368 7.508 1.00 98.62 99 TYR A N 1
ATOM 720 C CA . TYR A 1 99 ? 8.498 -6.531 6.097 1.00 98.62 99 TYR A CA 1
ATOM 721 C C . TYR A 1 99 ? 9.700 -7.444 6.002 1.00 98.62 99 TYR A C 1
ATOM 723 O O . TYR A 1 99 ? 10.774 -7.119 6.506 1.00 98.62 99 TYR A O 1
ATOM 731 N N . ARG A 1 100 ? 9.511 -8.618 5.394 1.00 97.88 100 ARG A N 1
ATOM 732 C CA . ARG A 1 100 ? 10.557 -9.650 5.305 1.00 97.88 100 ARG A CA 1
ATOM 733 C C . ARG A 1 100 ? 11.220 -9.961 6.656 1.00 97.88 100 ARG A C 1
ATOM 735 O O . ARG A 1 100 ? 12.416 -10.216 6.727 1.00 97.88 100 ARG A O 1
ATOM 742 N N . GLY A 1 101 ? 10.423 -9.948 7.726 1.00 97.06 101 GLY A N 1
ATOM 743 C CA . GLY A 1 101 ? 10.876 -10.212 9.094 1.00 97.06 101 GLY A CA 1
ATOM 744 C C . GLY A 1 101 ? 11.472 -9.009 9.834 1.00 97.06 101 GLY A C 1
ATOM 745 O O . GLY A 1 101 ? 11.769 -9.141 11.016 1.00 97.06 101 GLY A O 1
ATOM 746 N N . LEU A 1 102 ? 11.611 -7.842 9.195 1.00 98.31 102 LEU A N 1
ATOM 747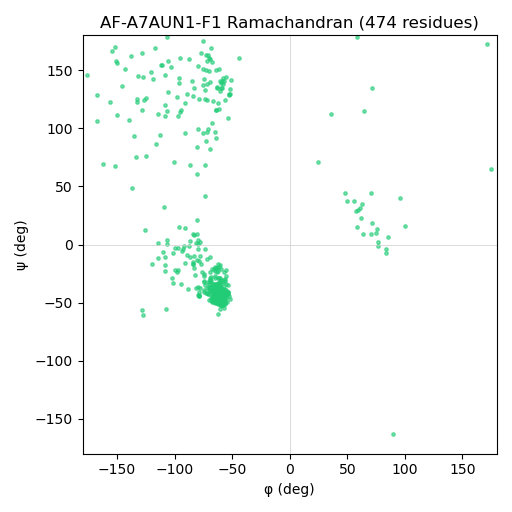 C CA . LEU A 1 102 ? 12.009 -6.605 9.869 1.00 98.31 102 LEU A CA 1
ATOM 748 C C . LEU A 1 102 ? 10.781 -5.853 10.378 1.00 98.31 102 LEU A C 1
ATOM 750 O O . LEU A 1 102 ? 9.838 -5.612 9.628 1.00 98.31 102 LEU A O 1
ATOM 754 N N . THR A 1 103 ? 10.794 -5.468 11.649 1.00 98.06 103 THR A N 1
ATOM 755 C CA . THR A 1 103 ? 9.772 -4.595 12.249 1.00 98.06 103 THR A CA 1
ATOM 756 C C . THR A 1 103 ? 9.869 -3.171 11.696 1.00 98.06 103 THR A C 1
ATOM 758 O O . THR A 1 103 ? 10.925 -2.762 11.215 1.00 98.06 103 THR A O 1
ATOM 761 N N . ILE A 1 104 ? 8.796 -2.378 11.803 1.00 97.88 104 ILE A N 1
ATOM 762 C CA . ILE A 1 104 ? 8.812 -0.963 11.383 1.00 97.88 104 ILE A CA 1
ATOM 763 C C . ILE A 1 104 ? 9.980 -0.174 12.005 1.00 97.88 104 ILE A C 1
ATOM 765 O O . ILE A 1 104 ? 10.693 0.469 11.241 1.00 97.88 104 ILE A O 1
ATOM 769 N N . PRO A 1 105 ? 10.279 -0.254 13.318 1.00 97.44 105 PRO A N 1
ATOM 770 C CA . PRO A 1 105 ? 11.453 0.423 13.872 1.00 97.44 105 PRO A CA 1
ATOM 771 C C . PRO A 1 105 ? 12.767 0.010 13.195 1.00 97.44 105 PRO A C 1
ATOM 773 O O . PRO A 1 105 ? 13.549 0.874 12.815 1.00 97.44 105 PRO A O 1
ATOM 776 N N . GLN A 1 106 ? 12.973 -1.290 12.951 1.00 97.75 106 GLN A N 1
ATOM 777 C CA . GLN A 1 106 ? 14.169 -1.790 12.258 1.00 97.75 106 GLN A CA 1
ATOM 778 C C . GLN A 1 106 ? 14.234 -1.337 10.796 1.00 97.75 106 GLN A C 1
ATOM 780 O O . GLN A 1 106 ? 15.321 -1.112 10.277 1.00 97.75 106 GLN A O 1
ATOM 785 N N . ILE A 1 107 ? 13.090 -1.217 10.119 1.00 97.81 107 ILE A N 1
ATOM 786 C CA . ILE A 1 107 ? 13.005 -0.698 8.749 1.00 97.81 107 ILE A CA 1
ATOM 787 C C . ILE A 1 107 ? 13.447 0.764 8.721 1.00 97.81 107 ILE A C 1
ATOM 789 O O . ILE A 1 107 ? 14.266 1.134 7.888 1.00 97.81 107 ILE A O 1
ATOM 793 N N . LEU A 1 108 ? 12.925 1.588 9.631 1.00 97.56 108 LEU A N 1
ATOM 794 C CA . LEU A 1 108 ? 13.247 3.013 9.676 1.00 97.56 108 LEU A CA 1
ATOM 795 C C . LEU A 1 108 ? 14.699 3.273 10.103 1.00 97.56 108 LEU A C 1
ATOM 797 O O . LEU A 1 108 ? 15.297 4.236 9.637 1.00 97.56 108 LEU A O 1
ATOM 801 N N . GLU A 1 109 ? 15.259 2.414 10.957 1.00 96.12 109 GLU A N 1
ATOM 802 C CA . GLU A 1 109 ? 16.639 2.518 11.437 1.00 96.12 109 GLU A CA 1
ATOM 803 C C . GLU A 1 109 ? 17.671 2.016 10.415 1.00 96.12 109 GLU A C 1
ATOM 805 O O . GLU A 1 109 ? 18.704 2.654 10.218 1.00 96.12 109 GLU A O 1
ATOM 810 N N . HIS A 1 110 ? 17.423 0.866 9.778 1.00 95.25 110 HIS A N 1
ATOM 811 C CA . HIS A 1 110 ? 18.444 0.176 8.984 1.00 95.25 110 HIS A CA 1
ATOM 812 C C . HIS A 1 110 ? 18.373 0.439 7.482 1.00 95.25 110 HIS A C 1
ATOM 814 O O . HIS A 1 110 ? 19.371 0.219 6.791 1.00 95.25 110 HIS A O 1
ATOM 820 N N . LEU A 1 111 ? 17.215 0.831 6.941 1.00 97.81 111 LEU A N 1
ATOM 821 C CA . LEU A 1 111 ? 17.125 1.090 5.508 1.00 97.81 111 LEU A CA 1
ATOM 822 C C . LEU A 1 111 ? 17.799 2.427 5.156 1.00 97.81 111 LEU A C 1
ATOM 824 O O . LEU A 1 111 ? 17.580 3.419 5.853 1.00 97.81 111 LEU A O 1
ATOM 828 N N . PRO A 1 112 ? 18.573 2.485 4.055 1.00 97.19 112 PRO A N 1
ATOM 829 C CA . PRO A 1 112 ? 19.145 3.736 3.571 1.00 97.19 112 PRO A CA 1
ATOM 830 C C . PRO A 1 112 ? 18.080 4.815 3.326 1.00 97.19 112 PRO A C 1
ATOM 832 O O . PRO A 1 112 ? 16.976 4.531 2.863 1.00 97.19 112 PRO A O 1
ATOM 835 N N . GLY A 1 113 ? 18.436 6.066 3.599 1.00 95.19 113 GLY A N 1
ATOM 836 C CA . GLY A 1 113 ? 17.621 7.256 3.355 1.00 95.19 113 GLY A CA 1
ATOM 837 C C . GLY A 1 113 ? 18.516 8.469 3.118 1.00 95.19 113 GLY A C 1
ATOM 838 O O . GLY A 1 113 ? 19.720 8.399 3.354 1.00 95.19 113 GLY A O 1
ATOM 839 N N . LEU A 1 114 ? 17.931 9.586 2.672 1.00 93.56 114 LEU A N 1
ATOM 840 C CA . LEU A 1 114 ? 18.700 10.777 2.283 1.00 93.56 114 LEU A CA 1
ATOM 841 C C . LEU A 1 114 ? 19.540 11.357 3.422 1.00 93.56 114 LEU A C 1
ATOM 843 O O . LEU A 1 114 ? 20.676 11.774 3.208 1.00 93.56 114 LEU A O 1
ATOM 847 N N . THR A 1 115 ? 18.974 11.399 4.627 1.00 90.06 115 THR A N 1
ATOM 848 C CA . THR A 1 115 ? 19.676 11.881 5.815 1.00 90.06 115 THR A CA 1
ATOM 849 C C . THR A 1 115 ? 19.853 10.717 6.785 1.00 90.06 115 THR A C 1
ATOM 851 O O . THR A 1 115 ? 18.859 10.250 7.346 1.00 90.06 115 THR A O 1
ATOM 854 N N . PRO A 1 116 ? 21.089 10.247 7.033 1.00 83.88 116 PRO A N 1
ATOM 855 C CA . PRO A 1 116 ? 21.333 9.160 7.975 1.00 83.88 116 PRO A CA 1
ATOM 856 C C . PRO A 1 116 ? 20.697 9.427 9.348 1.00 83.88 116 PRO A C 1
ATOM 858 O O . PRO A 1 116 ? 20.892 10.490 9.939 1.00 83.88 116 PRO A O 1
ATOM 861 N N . GLY A 1 117 ? 19.921 8.463 9.853 1.00 84.31 117 GLY A N 1
ATOM 862 C CA . GLY A 1 117 ? 19.258 8.552 11.160 1.00 84.31 117 GLY A CA 1
ATOM 863 C C . GLY A 1 117 ? 18.028 9.470 11.221 1.00 84.31 117 GLY A C 1
ATOM 864 O O . GLY A 1 117 ? 17.522 9.734 12.312 1.00 84.31 117 GLY A O 1
ATOM 865 N N . ASN A 1 118 ? 17.514 9.972 10.088 1.00 89.19 118 ASN A N 1
ATOM 866 C CA . ASN A 1 118 ? 16.249 10.718 10.075 1.00 89.19 118 ASN A CA 1
ATOM 867 C C . ASN A 1 118 ? 14.999 9.821 10.120 1.00 89.19 118 ASN A C 1
ATOM 869 O O . ASN A 1 118 ? 13.897 10.358 10.222 1.00 89.19 118 ASN A O 1
ATOM 873 N N . ASN A 1 119 ? 15.161 8.492 10.083 1.00 94.88 119 ASN A N 1
ATOM 874 C CA . ASN A 1 119 ? 14.081 7.501 10.074 1.00 94.88 119 ASN A CA 1
ATOM 875 C C . ASN A 1 119 ? 13.095 7.667 8.902 1.00 94.88 119 ASN A C 1
ATOM 877 O O . ASN A 1 119 ? 11.924 7.316 9.022 1.00 94.88 119 ASN A O 1
ATOM 881 N N . CYS A 1 120 ? 13.561 8.208 7.774 1.00 97.38 120 CYS A N 1
ATOM 882 C CA . CYS A 1 120 ? 12.780 8.397 6.552 1.00 97.38 120 CYS A CA 1
ATOM 883 C C . CYS A 1 120 ? 13.516 7.722 5.380 1.00 97.38 120 CYS A C 1
ATOM 885 O O . CYS A 1 120 ? 14.182 8.406 4.593 1.00 97.38 120 CYS A O 1
ATOM 887 N N . PRO A 1 121 ? 13.459 6.379 5.280 1.00 98.06 121 PRO A N 1
ATOM 888 C CA . PRO A 1 121 ? 14.219 5.642 4.280 1.00 98.06 121 PRO A CA 1
ATOM 889 C C . PRO A 1 121 ? 13.715 5.922 2.863 1.00 98.06 121 PRO A C 1
ATOM 891 O O . PRO A 1 121 ? 12.554 6.280 2.653 1.00 98.06 121 PRO A O 1
ATOM 894 N N . TYR A 1 122 ? 14.580 5.715 1.874 1.00 98.56 122 TYR A N 1
ATOM 895 C CA . TYR A 1 122 ? 14.190 5.784 0.471 1.00 98.56 122 TYR A CA 1
ATOM 896 C C . TYR A 1 122 ? 13.072 4.777 0.176 1.00 98.56 122 TYR A C 1
ATOM 898 O O . TYR A 1 122 ? 13.070 3.648 0.678 1.00 98.56 122 TYR A O 1
ATOM 906 N N . THR A 1 123 ? 12.136 5.153 -0.698 1.00 98.62 123 THR A N 1
ATOM 907 C CA . THR A 1 123 ? 11.088 4.221 -1.157 1.00 98.62 123 THR A CA 1
ATOM 908 C C . THR A 1 123 ? 11.714 3.022 -1.867 1.00 98.62 123 THR A C 1
ATOM 910 O O . THR A 1 123 ? 11.272 1.884 -1.722 1.00 98.62 123 THR A O 1
ATOM 913 N N . GLU A 1 124 ? 12.794 3.279 -2.591 1.00 98.69 124 GLU A N 1
ATOM 914 C CA . GLU A 1 124 ? 13.634 2.322 -3.287 1.00 98.69 124 GLU A CA 1
ATOM 915 C C . GLU A 1 124 ? 14.208 1.280 -2.328 1.00 98.69 124 GLU A C 1
ATOM 917 O O . GLU A 1 124 ? 14.209 0.090 -2.645 1.00 98.69 124 GLU A O 1
ATOM 922 N N . SER A 1 125 ? 14.613 1.690 -1.122 1.00 98.69 125 SER A N 1
ATOM 923 C CA . SER A 1 125 ? 15.117 0.762 -0.113 1.00 98.69 125 SER A CA 1
ATOM 924 C C . SER A 1 125 ? 14.035 -0.187 0.395 1.00 98.69 125 SER A C 1
ATOM 926 O O . SER A 1 125 ? 14.294 -1.375 0.591 1.00 98.69 125 SER A O 1
ATOM 928 N N . VAL A 1 126 ? 12.807 0.312 0.558 1.00 98.88 126 VAL A N 1
ATOM 929 C CA . VAL A 1 126 ? 11.649 -0.506 0.947 1.00 98.88 126 VAL A CA 1
ATOM 930 C C . VAL A 1 126 ? 11.273 -1.471 -0.178 1.00 98.88 126 VAL A C 1
ATOM 932 O O . VAL A 1 126 ? 11.092 -2.662 0.070 1.00 98.88 126 VAL A O 1
ATOM 935 N N . LEU A 1 127 ? 11.216 -0.994 -1.424 1.00 98.94 127 LEU A N 1
ATOM 936 C CA . LEU A 1 127 ? 10.955 -1.827 -2.601 1.00 98.94 127 LEU A CA 1
ATOM 937 C C . LEU A 1 127 ? 11.984 -2.957 -2.729 1.00 98.94 127 LEU A C 1
ATOM 939 O O . LEU A 1 127 ? 11.618 -4.116 -2.928 1.00 98.94 127 LEU A O 1
ATOM 943 N N . TRP A 1 128 ? 13.264 -2.631 -2.562 1.00 98.88 128 TRP A N 1
ATOM 944 C CA . TRP A 1 128 ? 14.344 -3.606 -2.589 1.00 98.88 128 TRP A CA 1
ATOM 945 C C . TRP A 1 128 ? 14.192 -4.664 -1.502 1.00 98.88 128 TRP A C 1
ATOM 947 O O . TRP A 1 128 ? 14.282 -5.856 -1.803 1.00 98.88 128 TRP A O 1
ATOM 957 N N . LEU A 1 129 ? 13.918 -4.253 -0.259 1.00 98.88 129 LEU A N 1
ATOM 958 C CA . LEU A 1 129 ? 13.674 -5.177 0.845 1.00 98.88 129 LEU A CA 1
ATOM 959 C C . LEU A 1 129 ? 12.535 -6.136 0.496 1.00 98.88 129 LEU A C 1
ATOM 961 O O . LEU A 1 129 ? 12.711 -7.348 0.578 1.00 98.88 129 LEU A O 1
ATOM 965 N N . LEU A 1 130 ? 11.387 -5.625 0.049 1.00 98.88 130 LEU A N 1
ATOM 966 C CA . LEU A 1 130 ? 10.221 -6.456 -0.261 1.00 98.88 130 LEU A CA 1
ATOM 967 C C . LEU A 1 130 ? 10.482 -7.432 -1.419 1.00 98.88 130 LEU A C 1
ATOM 969 O O . LEU A 1 130 ? 10.034 -8.585 -1.359 1.00 98.88 130 LEU A O 1
ATOM 973 N N . LEU A 1 131 ? 11.246 -7.020 -2.433 1.00 98.88 131 LEU A N 1
ATOM 974 C CA . LEU A 1 131 ? 11.620 -7.869 -3.563 1.00 98.88 131 LEU A CA 1
ATOM 975 C C . LEU A 1 131 ? 12.685 -8.914 -3.206 1.00 98.88 131 LEU A C 1
ATOM 977 O O . LEU A 1 131 ? 12.557 -10.053 -3.642 1.00 98.88 131 LEU A O 1
ATOM 981 N N . THR A 1 132 ? 13.701 -8.562 -2.420 1.00 98.81 132 THR A N 1
ATOM 982 C CA . THR A 1 132 ? 14.916 -9.385 -2.245 1.00 98.81 132 THR A CA 1
ATOM 983 C C . THR A 1 132 ? 15.033 -10.061 -0.881 1.00 98.81 132 THR A C 1
ATOM 985 O O . THR A 1 132 ? 15.827 -10.984 -0.723 1.00 98.81 132 THR A O 1
ATOM 988 N N . GLY A 1 133 ? 14.280 -9.603 0.121 1.00 98.44 133 GLY A N 1
ATOM 989 C CA . GLY A 1 133 ? 14.448 -10.015 1.516 1.00 98.44 133 GLY A CA 1
ATOM 990 C C . GLY A 1 133 ? 15.717 -9.487 2.189 1.00 98.44 133 GLY A C 1
ATOM 991 O O . GLY A 1 133 ? 16.027 -9.928 3.291 1.00 98.44 133 GLY A O 1
ATOM 992 N N . GLN A 1 134 ? 16.456 -8.576 1.550 1.00 98.25 134 GLN A N 1
ATOM 993 C CA . GLN A 1 134 ? 17.728 -8.045 2.043 1.00 98.25 134 GLN A CA 1
ATOM 994 C C . GLN A 1 134 ? 17.651 -6.525 2.215 1.00 98.25 134 GLN A C 1
ATOM 996 O O . GLN A 1 134 ? 16.968 -5.844 1.454 1.00 98.25 134 GLN A O 1
ATOM 1001 N N . VAL A 1 135 ? 18.381 -5.983 3.192 1.00 98.38 135 VAL A N 1
ATOM 1002 C CA . VAL A 1 135 ? 18.616 -4.534 3.287 1.00 98.38 135 VAL A CA 1
ATOM 1003 C C . VAL A 1 135 ? 19.580 -4.135 2.158 1.00 98.38 135 VAL A C 1
ATOM 1005 O O . VAL A 1 135 ? 20.650 -4.742 2.070 1.00 98.38 135 VAL A O 1
ATOM 1008 N N . PRO A 1 136 ? 19.225 -3.179 1.279 1.00 98.12 136 PRO A N 1
ATOM 1009 C CA . PRO A 1 136 ? 20.124 -2.725 0.222 1.00 98.12 136 PRO A CA 1
ATOM 1010 C C . PRO A 1 136 ? 21.273 -1.893 0.778 1.00 98.12 136 PRO A C 1
ATOM 1012 O O . PRO A 1 136 ? 21.146 -1.248 1.822 1.00 98.12 136 PRO A O 1
ATOM 1015 N N . THR A 1 137 ? 22.361 -1.819 0.019 1.00 97.62 137 THR A N 1
ATOM 1016 C CA . THR A 1 137 ? 23.328 -0.730 0.186 1.00 97.62 137 THR A CA 1
ATOM 1017 C C . THR A 1 137 ? 22.728 0.596 -0.298 1.00 97.62 137 THR A C 1
ATOM 1019 O O . THR A 1 137 ? 21.767 0.630 -1.070 1.00 97.62 137 THR A O 1
ATOM 1022 N N . GLU A 1 138 ? 23.300 1.721 0.134 1.00 96.00 138 GLU A N 1
ATOM 1023 C CA . GLU A 1 138 ? 22.896 3.040 -0.371 1.00 96.00 138 GLU A CA 1
ATOM 1024 C C . GLU A 1 138 ? 23.080 3.141 -1.896 1.00 96.00 138 GLU A C 1
ATOM 1026 O O . GLU A 1 138 ? 22.212 3.655 -2.595 1.00 96.00 138 GLU A O 1
ATOM 1031 N N . GLU A 1 139 ? 24.160 2.567 -2.431 1.00 96.50 139 GLU A N 1
ATOM 1032 C CA . GLU A 1 139 ? 24.420 2.523 -3.872 1.00 96.50 139 GLU A CA 1
ATOM 1033 C C . GLU A 1 139 ? 23.332 1.747 -4.630 1.00 96.50 139 GLU A C 1
ATOM 1035 O O . GLU A 1 139 ? 22.825 2.226 -5.641 1.00 96.50 139 GLU A O 1
ATOM 1040 N N . GLU A 1 140 ? 22.912 0.585 -4.119 1.00 97.69 140 GLU A N 1
ATOM 1041 C CA . GLU A 1 140 ? 21.814 -0.204 -4.694 1.00 97.69 140 GLU A CA 1
ATOM 1042 C C . GLU A 1 140 ? 20.494 0.578 -4.699 1.00 97.69 140 GLU A C 1
ATOM 1044 O O . GLU A 1 140 ? 19.784 0.583 -5.708 1.00 97.69 140 GLU A O 1
ATOM 1049 N N . ALA A 1 141 ? 20.189 1.287 -3.607 1.00 97.38 141 ALA A N 1
ATOM 1050 C CA . ALA A 1 141 ? 18.995 2.121 -3.508 1.00 97.38 141 ALA A CA 1
ATOM 1051 C C . ALA A 1 141 ? 19.019 3.286 -4.516 1.00 97.38 141 ALA A C 1
ATOM 1053 O O . ALA A 1 141 ? 18.035 3.513 -5.221 1.00 97.38 141 ALA A O 1
ATOM 1054 N N . LEU A 1 142 ? 20.151 3.986 -4.644 1.00 96.88 142 LEU A N 1
ATOM 1055 C CA . LEU A 1 142 ? 20.309 5.102 -5.582 1.00 96.88 142 LEU A CA 1
ATOM 1056 C C . LEU A 1 142 ? 20.325 4.643 -7.047 1.00 96.88 142 LEU A C 1
ATOM 1058 O O . LEU A 1 142 ? 19.765 5.317 -7.912 1.00 96.88 142 LEU A O 1
ATOM 1062 N N . MET A 1 143 ? 20.913 3.483 -7.349 1.00 97.38 143 MET A N 1
ATOM 1063 C CA . MET A 1 143 ? 20.830 2.891 -8.687 1.00 97.38 143 MET A CA 1
ATOM 1064 C C . MET A 1 143 ? 19.393 2.491 -9.040 1.00 97.38 143 MET A C 1
ATOM 1066 O O . MET A 1 143 ? 18.951 2.717 -10.168 1.00 97.38 143 MET A O 1
ATOM 1070 N N . LEU A 1 144 ? 18.637 1.939 -8.083 1.00 98.19 144 LEU A N 1
ATOM 1071 C CA . LEU A 1 144 ? 17.219 1.645 -8.282 1.00 98.19 144 LEU A CA 1
ATOM 1072 C C . LEU A 1 144 ? 16.409 2.930 -8.491 1.00 98.19 144 LEU A C 1
ATOM 1074 O O . LEU A 1 144 ? 15.519 2.954 -9.337 1.00 98.19 144 LEU A O 1
ATOM 1078 N N . SER A 1 145 ? 16.761 4.013 -7.797 1.00 98.00 145 SER A N 1
ATOM 1079 C CA . SER A 1 145 ? 16.140 5.326 -7.990 1.00 98.00 145 SER A CA 1
ATOM 1080 C C . SER A 1 145 ? 16.309 5.845 -9.421 1.00 98.00 145 SER A C 1
ATOM 1082 O O . SER A 1 145 ? 15.330 6.203 -10.081 1.00 98.00 145 SER A O 1
ATOM 1084 N N . LYS A 1 146 ? 17.531 5.761 -9.965 1.00 97.38 146 LYS A N 1
ATOM 1085 C CA . LYS A 1 146 ? 17.821 6.102 -11.370 1.00 97.38 146 LYS A CA 1
ATOM 1086 C C . LYS A 1 146 ? 17.054 5.227 -12.359 1.00 97.38 146 LYS A C 1
ATOM 1088 O O . LYS A 1 146 ? 16.560 5.718 -13.375 1.00 97.38 146 LYS A O 1
ATOM 1093 N N . GLU A 1 147 ? 16.925 3.937 -12.065 1.00 98.06 147 GLU A N 1
ATOM 1094 C CA . GLU A 1 147 ? 16.163 3.016 -12.906 1.00 98.06 147 GLU A CA 1
ATOM 1095 C C . GLU A 1 147 ? 14.660 3.331 -12.899 1.00 98.06 147 GLU A C 1
ATOM 1097 O O . GLU A 1 147 ? 14.027 3.311 -13.958 1.00 98.06 147 GLU A O 1
ATOM 1102 N N . LEU A 1 148 ? 14.087 3.693 -11.746 1.00 98.50 148 LEU A N 1
ATOM 1103 C CA . LEU A 1 148 ? 12.708 4.178 -11.670 1.00 98.50 148 LEU A CA 1
ATOM 1104 C C . LEU A 1 148 ? 12.550 5.495 -12.439 1.00 98.50 148 LEU A C 1
ATOM 1106 O O . LEU A 1 148 ? 11.642 5.609 -13.257 1.00 98.50 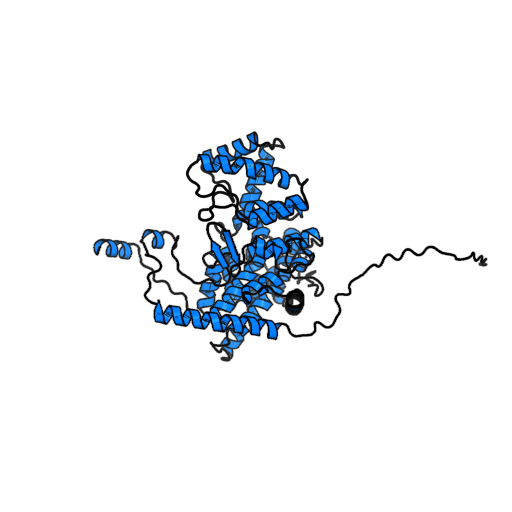148 LEU A O 1
ATOM 1110 N N . ALA A 1 149 ? 13.467 6.452 -12.286 1.00 98.12 149 ALA A N 1
ATOM 1111 C CA . ALA A 1 149 ? 13.432 7.702 -13.045 1.00 98.12 149 ALA A CA 1
ATOM 1112 C C . ALA A 1 149 ? 13.468 7.472 -14.569 1.00 98.12 149 ALA A C 1
ATOM 1114 O O . ALA A 1 149 ? 12.734 8.111 -15.325 1.00 98.12 149 ALA A O 1
ATOM 1115 N N . ARG A 1 150 ? 14.263 6.502 -15.045 1.00 97.31 150 ARG A N 1
ATOM 1116 C CA . ARG A 1 150 ? 14.323 6.123 -16.469 1.00 97.31 150 ARG A CA 1
ATOM 1117 C C . ARG A 1 150 ? 12.987 5.585 -16.991 1.00 97.31 150 ARG A C 1
ATOM 1119 O O . ARG A 1 150 ? 12.647 5.814 -18.156 1.00 97.31 150 ARG A O 1
ATOM 1126 N N . ARG A 1 151 ? 12.246 4.870 -16.140 1.00 98.00 151 ARG A N 1
ATOM 1127 C CA . ARG A 1 151 ? 10.926 4.281 -16.428 1.00 98.00 151 ARG A CA 1
ATOM 1128 C C . ARG A 1 151 ? 9.771 5.267 -16.242 1.00 98.00 151 ARG A C 1
ATOM 1130 O O . ARG A 1 151 ? 8.687 5.016 -16.766 1.00 98.00 151 ARG A O 1
ATOM 1137 N N . ALA A 1 152 ? 9.991 6.385 -15.549 1.00 97.50 152 ALA A N 1
ATOM 1138 C CA . ALA A 1 152 ? 8.985 7.393 -15.221 1.00 97.50 152 ALA A CA 1
ATOM 1139 C C . ALA A 1 152 ? 8.584 8.236 -16.445 1.00 97.50 152 ALA A C 1
ATOM 1141 O O . ALA A 1 152 ? 8.879 9.424 -16.566 1.00 97.50 152 ALA A O 1
ATOM 1142 N N . ARG A 1 153 ? 7.906 7.594 -17.398 1.00 95.19 153 ARG A N 1
ATOM 1143 C CA . ARG A 1 153 ? 7.347 8.218 -18.597 1.00 95.19 153 ARG A CA 1
ATOM 1144 C C . ARG A 1 153 ? 5.916 7.751 -18.772 1.00 95.19 153 ARG A C 1
ATOM 1146 O O . ARG A 1 153 ? 5.663 6.554 -18.893 1.00 95.19 153 ARG A O 1
ATOM 1153 N N . LEU A 1 154 ? 4.992 8.704 -18.816 1.00 96.00 154 LEU A N 1
ATOM 1154 C CA . LEU A 1 154 ? 3.593 8.440 -19.127 1.00 96.00 154 LEU A CA 1
ATOM 1155 C C . LEU A 1 154 ? 3.312 8.738 -20.602 1.00 96.00 154 LEU A C 1
ATOM 1157 O O . LEU A 1 154 ? 3.577 9.854 -21.059 1.00 96.00 154 LEU A O 1
ATOM 1161 N N . PRO A 1 155 ? 2.741 7.783 -21.353 1.00 97.06 155 PRO A N 1
ATOM 1162 C CA . PRO A 1 155 ? 2.216 8.062 -22.677 1.00 97.06 155 PRO A CA 1
ATOM 1163 C C . PRO A 1 155 ? 1.125 9.137 -22.637 1.00 97.06 155 PRO A C 1
ATOM 1165 O O . PRO A 1 155 ? 0.259 9.146 -21.762 1.00 97.06 155 PRO A O 1
ATOM 1168 N N . HIS A 1 156 ? 1.119 10.025 -23.631 1.00 96.19 156 HIS A N 1
ATOM 1169 C CA . HIS A 1 156 ? 0.230 11.190 -23.640 1.00 96.19 156 HIS A CA 1
ATOM 1170 C C . HIS A 1 156 ? -1.269 10.833 -23.592 1.00 96.19 156 HIS A C 1
ATOM 1172 O O . HIS A 1 156 ? -2.064 11.571 -23.010 1.00 96.19 156 HIS A O 1
ATOM 1178 N N . TYR A 1 157 ? -1.673 9.686 -24.150 1.00 98.00 157 TYR 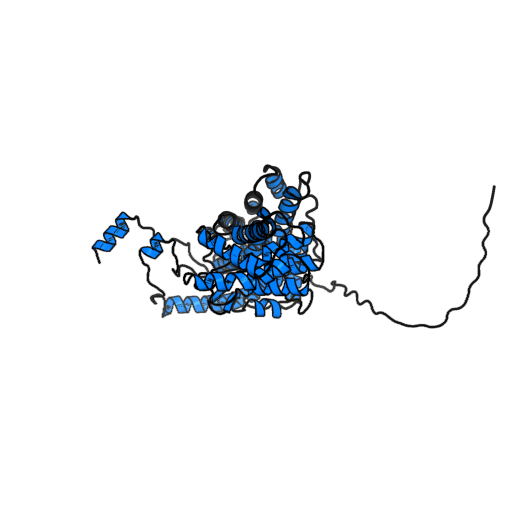A N 1
ATOM 1179 C CA . TYR A 1 157 ? -3.075 9.260 -24.123 1.00 98.00 157 TYR A CA 1
ATOM 1180 C C . TYR A 1 157 ? -3.581 8.964 -22.699 1.00 98.00 157 TYR A C 1
ATOM 1182 O O . TYR A 1 157 ? -4.783 9.058 -22.468 1.00 98.00 157 TYR A O 1
ATOM 1190 N N . VAL A 1 158 ? -2.700 8.656 -21.740 1.00 98.50 158 VAL A N 1
ATOM 1191 C CA . VAL A 1 158 ? -3.082 8.424 -20.337 1.00 98.50 158 VAL A CA 1
ATOM 1192 C C . VAL A 1 158 ? -3.586 9.722 -19.713 1.00 98.50 158 VAL A C 1
ATOM 1194 O O . VAL A 1 158 ? -4.670 9.740 -19.133 1.00 98.50 158 VAL A O 1
ATOM 1197 N N . TYR A 1 159 ? -2.866 10.832 -19.915 1.00 98.25 159 TYR A N 1
ATOM 1198 C CA . TYR A 1 159 ? -3.332 12.156 -19.494 1.00 98.25 159 TYR A CA 1
ATOM 1199 C C . TYR A 1 159 ? -4.649 12.518 -20.178 1.00 98.25 159 TYR A C 1
ATOM 1201 O O . TYR A 1 159 ? -5.583 12.950 -19.512 1.00 98.25 159 TYR A O 1
ATOM 1209 N N . LYS A 1 160 ? -4.784 12.230 -21.481 1.00 98.19 160 LYS A N 1
ATOM 1210 C CA . LYS A 1 160 ? -6.041 12.462 -22.205 1.00 98.19 160 LYS A CA 1
ATOM 1211 C C . LYS A 1 160 ? -7.215 11.677 -21.621 1.00 98.19 160 LYS A C 1
ATOM 1213 O O . LYS A 1 160 ? -8.316 12.214 -21.591 1.00 98.19 160 LYS A O 1
ATOM 1218 N N . VAL A 1 161 ? -7.016 10.443 -21.153 1.00 98.31 161 VAL A N 1
ATOM 1219 C CA . VAL A 1 161 ? -8.070 9.680 -20.461 1.00 98.31 161 VAL A CA 1
ATOM 1220 C C . VAL A 1 161 ? -8.505 10.399 -19.183 1.00 98.31 161 VAL A C 1
ATOM 1222 O O . VAL A 1 161 ? -9.705 10.578 -18.980 1.00 98.31 161 VAL A O 1
ATOM 1225 N N . ILE A 1 162 ? -7.556 10.872 -18.368 1.00 98.12 162 ILE A N 1
ATOM 1226 C CA . ILE A 1 162 ? -7.850 11.648 -17.151 1.00 98.12 162 ILE A CA 1
ATOM 1227 C C . ILE A 1 162 ? -8.588 12.950 -17.506 1.00 98.12 162 ILE A C 1
ATOM 1229 O O . ILE A 1 162 ? -9.608 13.269 -16.899 1.00 98.12 162 ILE A O 1
ATOM 1233 N N . ASP A 1 163 ? -8.139 13.666 -18.538 1.00 97.75 163 ASP A N 1
ATOM 1234 C CA . ASP A 1 163 ? -8.710 14.950 -18.962 1.00 97.75 163 ASP A CA 1
ATOM 1235 C C . ASP A 1 163 ? -10.151 14.841 -19.463 1.00 97.75 163 ASP A C 1
ATOM 1237 O O . ASP A 1 163 ? -10.910 15.809 -19.388 1.00 97.75 163 ASP A O 1
ATOM 1241 N N . LYS A 1 164 ? -10.541 13.669 -19.980 1.00 97.88 164 LYS A N 1
ATOM 1242 C CA . LYS A 1 164 ? -11.917 13.397 -20.417 1.00 97.88 164 LYS A CA 1
ATOM 1243 C C . LYS A 1 164 ? -12.869 13.079 -19.274 1.00 97.88 164 LYS A C 1
ATOM 1245 O O . LYS A 1 164 ? -14.080 13.136 -19.489 1.00 97.88 164 LYS A O 1
ATOM 1250 N N . LEU A 1 165 ? -12.365 12.791 -18.078 1.00 97.88 165 LEU A N 1
ATOM 1251 C CA . LEU A 1 165 ? -13.211 12.687 -16.899 1.00 97.88 165 LEU A CA 1
ATOM 1252 C C . LEU A 1 165 ? -13.641 14.089 -16.434 1.00 97.88 165 LEU A C 1
ATOM 1254 O O . LEU A 1 165 ? -12.834 15.030 -16.474 1.00 97.88 165 LEU A O 1
ATOM 1258 N N . PRO A 1 166 ? -14.891 14.249 -15.952 1.00 96.69 166 PRO A N 1
ATOM 1259 C CA . PRO A 1 166 ? -15.316 15.481 -15.297 1.00 96.69 166 PRO A CA 1
ATOM 1260 C C . PRO A 1 166 ? -14.336 15.885 -14.194 1.00 96.69 166 PRO A C 1
ATOM 1262 O O . PRO A 1 166 ? -13.844 15.024 -13.467 1.00 96.69 166 PRO A O 1
ATOM 1265 N N . ILE A 1 167 ? -14.075 17.184 -14.039 1.00 90.94 167 ILE A N 1
ATOM 1266 C CA . ILE A 1 167 ? -13.085 17.683 -13.070 1.00 90.94 167 ILE A CA 1
ATOM 1267 C C . ILE A 1 167 ? -13.393 17.264 -11.624 1.00 90.94 167 ILE A C 1
ATOM 1269 O O . ILE A 1 167 ? -12.487 16.993 -10.853 1.00 90.94 167 ILE A O 1
ATOM 1273 N N . TYR A 1 168 ? -14.677 17.136 -11.286 1.00 90.38 168 TYR A N 1
ATOM 1274 C CA . TYR A 1 168 ? -15.170 16.714 -9.973 1.00 90.38 168 TYR A CA 1
ATOM 1275 C C . TYR A 1 168 ? -15.196 15.186 -9.791 1.00 90.38 168 TYR A C 1
ATOM 1277 O O . TYR A 1 168 ? -15.776 14.688 -8.827 1.00 90.38 168 TYR A O 1
ATOM 1285 N N . SER A 1 169 ? -14.637 14.415 -10.730 1.00 96.56 169 SER A N 1
ATOM 1286 C CA . SER A 1 169 ? -14.556 12.960 -10.588 1.00 96.56 169 SER A CA 1
ATOM 1287 C C . SER A 1 169 ? -13.696 12.607 -9.384 1.00 96.56 169 SER A C 1
ATOM 1289 O O . SER A 1 169 ? -12.594 13.136 -9.234 1.00 96.56 169 SER A O 1
ATOM 1291 N N . HIS A 1 170 ? -14.164 11.661 -8.569 1.00 97.44 170 HIS A N 1
ATOM 1292 C CA . HIS A 1 170 ? -13.428 11.218 -7.390 1.00 97.44 170 HIS A CA 1
ATOM 1293 C C . HIS A 1 170 ? -11.978 10.828 -7.765 1.00 97.44 170 HIS A C 1
ATOM 1295 O O . HIS A 1 170 ? -11.797 10.074 -8.730 1.00 97.44 170 HIS A O 1
ATOM 1301 N N . PRO A 1 171 ? -10.943 11.265 -7.023 1.00 97.88 171 PRO A N 1
ATOM 1302 C CA . PRO A 1 171 ? -9.538 11.027 -7.374 1.00 97.88 171 PRO A CA 1
ATOM 1303 C C . PRO A 1 171 ? -9.194 9.553 -7.614 1.00 97.88 171 PRO A C 1
ATOM 1305 O O . PRO A 1 171 ? -8.532 9.220 -8.593 1.00 97.88 171 PRO A O 1
ATOM 1308 N N . MET A 1 172 ? -9.732 8.639 -6.797 1.00 98.38 172 MET A N 1
ATOM 1309 C CA . MET A 1 172 ? -9.577 7.190 -7.020 1.00 98.38 172 MET A CA 1
ATOM 1310 C C . MET A 1 172 ? -10.167 6.699 -8.352 1.00 98.38 172 MET A C 1
ATOM 1312 O O . MET A 1 172 ? -9.609 5.789 -8.955 1.00 98.38 172 MET A O 1
ATOM 1316 N N . THR A 1 173 ? -11.254 7.302 -8.851 1.00 98.50 173 THR A N 1
ATOM 1317 C CA . THR A 1 173 ? -11.803 6.963 -10.178 1.00 98.50 173 THR A CA 1
ATOM 1318 C C . THR A 1 173 ? -10.841 7.391 -11.281 1.00 98.50 173 THR A C 1
ATOM 1320 O O . THR A 1 173 ? -10.564 6.613 -12.192 1.00 98.50 173 THR A O 1
ATOM 1323 N N . GLN A 1 174 ? -10.283 8.602 -11.170 1.00 98.62 174 GLN A N 1
ATOM 1324 C CA . GLN A 1 174 ? -9.265 9.089 -12.103 1.00 98.62 174 GLN A CA 1
ATOM 1325 C C . GLN A 1 174 ? -8.027 8.180 -12.085 1.00 98.62 174 GLN A C 1
ATOM 1327 O O . GLN A 1 174 ? -7.503 7.825 -13.140 1.00 98.62 174 GLN A O 1
ATOM 1332 N N . TYR A 1 175 ? -7.616 7.731 -10.896 1.00 98.69 175 TYR A N 1
ATOM 1333 C CA . TYR A 1 175 ? -6.457 6.861 -10.725 1.00 98.69 175 TYR A CA 1
ATOM 1334 C C . TYR A 1 175 ? -6.672 5.474 -11.348 1.00 98.69 175 TYR A C 1
ATOM 1336 O O . TYR A 1 175 ? -5.843 5.017 -12.133 1.00 98.69 175 TYR A O 1
ATOM 1344 N N . VAL A 1 176 ? -7.817 4.830 -11.088 1.00 98.75 176 VAL A N 1
ATOM 1345 C CA . VAL A 1 176 ? -8.182 3.544 -11.712 1.00 98.75 176 VAL A CA 1
ATOM 1346 C C . VAL A 1 176 ? -8.213 3.662 -13.238 1.00 98.75 176 VAL A C 1
ATOM 1348 O O . VAL A 1 176 ? -7.673 2.795 -13.930 1.00 98.75 176 VAL A O 1
ATOM 1351 N N . ALA A 1 177 ? -8.806 4.734 -13.774 1.00 98.69 177 ALA A N 1
ATOM 1352 C CA . ALA A 1 177 ? -8.874 4.965 -15.215 1.00 98.69 177 ALA A CA 1
ATOM 1353 C C . ALA A 1 177 ? -7.478 5.135 -15.837 1.00 98.69 177 ALA A C 1
ATOM 1355 O O . ALA A 1 177 ? -7.197 4.541 -16.878 1.00 98.69 177 ALA A O 1
ATOM 1356 N N . ALA A 1 178 ? -6.589 5.883 -15.178 1.00 98.62 178 ALA A N 1
ATOM 1357 C CA . ALA A 1 178 ? -5.216 6.088 -15.628 1.00 98.62 178 ALA A CA 1
ATOM 1358 C C . ALA A 1 178 ? -4.409 4.780 -15.661 1.00 98.62 178 ALA A C 1
ATOM 1360 O O . ALA A 1 178 ? -3.776 4.476 -16.670 1.00 98.62 178 ALA A O 1
ATOM 1361 N N . ILE A 1 179 ? -4.481 3.969 -14.598 1.00 98.75 179 ILE A N 1
ATOM 1362 C CA . ILE A 1 179 ? -3.806 2.662 -14.543 1.00 98.75 179 ILE A CA 1
ATOM 1363 C C . ILE A 1 179 ? -4.364 1.704 -15.600 1.00 98.75 179 ILE A C 1
ATOM 1365 O O . ILE A 1 179 ? -3.607 0.997 -16.261 1.00 98.75 179 ILE A O 1
ATOM 1369 N N . THR A 1 180 ? -5.682 1.711 -15.807 1.00 98.62 180 THR A N 1
ATOM 1370 C CA . THR A 1 180 ? -6.324 0.896 -16.848 1.00 98.62 180 THR A CA 1
ATOM 1371 C C . THR A 1 180 ? -5.870 1.323 -18.245 1.00 98.62 180 THR A C 1
ATOM 1373 O O . THR A 1 180 ? -5.617 0.468 -19.087 1.00 98.62 180 THR A O 1
ATOM 1376 N N . ALA A 1 181 ? -5.717 2.627 -18.496 1.00 98.56 181 ALA A N 1
ATOM 1377 C CA . ALA A 1 181 ? -5.180 3.132 -19.758 1.00 98.56 181 ALA A CA 1
ATOM 1378 C C . ALA A 1 181 ? -3.713 2.723 -19.960 1.00 98.56 181 ALA A C 1
ATOM 1380 O O . ALA A 1 181 ? -3.335 2.331 -21.059 1.00 98.56 181 ALA A O 1
ATOM 1381 N N . LEU A 1 182 ? -2.895 2.761 -18.904 1.00 97.69 182 LEU A N 1
ATOM 1382 C CA . LEU A 1 182 ? -1.496 2.329 -18.953 1.00 97.69 182 LEU A CA 1
ATOM 1383 C C . LEU A 1 182 ? -1.304 0.845 -19.252 1.00 97.69 182 LEU A C 1
ATOM 1385 O O . LEU A 1 182 ? -0.236 0.463 -19.720 1.00 97.69 182 LEU A O 1
ATOM 1389 N N . GLN A 1 183 ? -2.323 0.015 -19.031 1.00 98.38 183 GLN A N 1
ATOM 1390 C CA . GLN A 1 183 ? -2.232 -1.415 -19.301 1.00 98.38 183 GLN A CA 1
ATOM 1391 C C . GLN A 1 183 ? -1.856 -1.737 -20.758 1.00 98.38 183 GLN A C 1
ATOM 1393 O O . GLN A 1 183 ? -1.265 -2.789 -21.009 1.00 98.38 183 GLN A O 1
ATOM 1398 N N . THR A 1 184 ? -2.108 -0.830 -21.713 1.00 97.38 184 THR A N 1
ATOM 1399 C CA . THR A 1 184 ? -1.672 -1.001 -23.112 1.00 97.38 184 THR A CA 1
ATOM 1400 C C . THR A 1 184 ? -0.156 -1.137 -23.265 1.00 97.38 184 THR A C 1
ATOM 1402 O O . THR A 1 184 ? 0.297 -1.708 -24.255 1.00 97.38 184 THR A O 1
ATOM 1405 N N . GLU A 1 185 ? 0.615 -0.672 -22.280 1.00 97.94 185 GLU A N 1
ATOM 1406 C CA . GLU A 1 185 ? 2.076 -0.752 -22.252 1.00 97.94 185 GLU A CA 1
ATOM 1407 C C . GLU A 1 185 ? 2.594 -2.067 -21.643 1.00 97.94 185 GLU A C 1
ATOM 1409 O O . GLU A 1 185 ? 3.806 -2.278 -21.588 1.00 97.94 185 GLU A O 1
ATOM 1414 N N . SER A 1 186 ? 1.707 -2.969 -21.194 1.00 98.44 186 SER A N 1
ATOM 1415 C CA . SER A 1 186 ? 2.103 -4.200 -20.502 1.00 98.44 186 SER A CA 1
ATOM 1416 C C . SER A 1 186 ? 2.963 -5.118 -21.373 1.00 98.44 186 SER A C 1
ATOM 1418 O O . SER A 1 186 ? 2.505 -5.725 -22.355 1.00 98.44 186 SER A O 1
ATOM 1420 N N . VAL A 1 187 ? 4.205 -5.330 -20.935 1.00 98.06 187 VAL A N 1
ATOM 1421 C CA . VAL A 1 187 ? 5.110 -6.299 -21.554 1.00 98.06 187 VAL A CA 1
ATOM 1422 C C . VAL A 1 187 ? 4.727 -7.734 -21.199 1.00 98.06 187 VAL A C 1
ATOM 1424 O O . VAL A 1 187 ? 4.944 -8.637 -22.009 1.00 98.06 187 VAL A O 1
ATOM 1427 N N . PHE A 1 188 ? 4.083 -7.967 -20.048 1.00 97.88 188 PHE A N 1
ATOM 1428 C CA . PHE A 1 188 ? 3.557 -9.285 -19.689 1.00 97.88 188 PHE A CA 1
ATOM 1429 C C . PHE A 1 188 ? 2.431 -9.717 -20.628 1.00 97.88 188 PHE A C 1
ATOM 1431 O O . PHE A 1 188 ? 2.450 -10.834 -21.160 1.00 97.88 188 PHE A O 1
ATOM 1438 N N . ARG A 1 189 ? 1.470 -8.823 -20.891 1.00 97.50 189 ARG A N 1
ATOM 1439 C CA . ARG A 1 189 ? 0.364 -9.097 -21.812 1.00 97.50 189 ARG A CA 1
ATOM 1440 C C . ARG A 1 189 ? 0.869 -9.348 -23.229 1.00 97.50 189 ARG A C 1
ATOM 1442 O O . ARG A 1 189 ? 0.385 -10.271 -23.897 1.00 97.50 189 ARG A O 1
ATOM 1449 N N . LYS A 1 190 ? 1.856 -8.564 -23.670 1.00 97.44 190 LYS A N 1
ATOM 1450 C CA . LYS A 1 190 ? 2.533 -8.761 -24.952 1.00 97.44 190 LYS A CA 1
ATOM 1451 C C . LYS A 1 190 ? 3.208 -10.133 -25.022 1.00 97.44 190 LYS A C 1
ATOM 1453 O O . LYS A 1 190 ? 2.909 -10.894 -25.938 1.00 97.44 190 LYS A O 1
ATOM 1458 N N . ALA A 1 191 ? 4.008 -10.502 -24.020 1.00 96.56 191 ALA A N 1
ATOM 1459 C CA . ALA A 1 191 ? 4.695 -11.794 -23.977 1.00 96.56 191 ALA A CA 1
ATOM 1460 C C . ALA A 1 191 ? 3.728 -12.992 -24.011 1.00 96.56 191 ALA A C 1
ATOM 1462 O O . ALA A 1 191 ? 3.993 -14.009 -24.658 1.00 96.56 191 ALA A O 1
ATOM 1463 N N . TYR A 1 192 ? 2.573 -12.879 -23.349 1.00 93.88 192 TYR A N 1
ATOM 1464 C CA . TYR A 1 192 ? 1.532 -13.905 -23.416 1.00 93.88 192 TYR A CA 1
ATOM 1465 C C . TYR A 1 192 ? 0.914 -14.007 -24.820 1.00 93.88 192 TYR A C 1
ATOM 1467 O O . TYR A 1 192 ? 0.761 -15.105 -25.355 1.00 93.88 192 TYR A O 1
ATOM 1475 N N . SER A 1 193 ? 0.601 -12.866 -25.440 1.00 95.56 193 SER A N 1
ATOM 1476 C CA . SER A 1 193 ? -0.025 -12.797 -26.772 1.00 95.56 193 SER A CA 1
ATOM 1477 C C . SER A 1 193 ? 0.910 -13.290 -27.883 1.00 95.56 193 SER A C 1
ATOM 1479 O O . SER A 1 193 ? 0.482 -13.996 -28.794 1.00 95.56 193 SER A O 1
ATOM 1481 N N . GLU A 1 194 ? 2.201 -12.981 -27.768 1.00 97.19 194 GLU A N 1
ATOM 1482 C CA . GLU A 1 194 ? 3.262 -13.412 -28.687 1.00 97.19 194 GLU A CA 1
ATOM 1483 C C . GLU A 1 194 ? 3.760 -14.839 -28.407 1.00 97.19 194 GLU A C 1
ATOM 1485 O O . GLU A 1 194 ? 4.646 -15.333 -29.102 1.00 97.19 194 GLU A O 1
ATOM 1490 N N . LYS A 1 195 ? 3.183 -15.532 -27.414 1.00 95.56 195 LYS A N 1
ATOM 1491 C CA . LYS A 1 195 ? 3.555 -16.899 -27.006 1.00 95.56 195 LYS A CA 1
ATOM 1492 C C . LYS A 1 195 ? 5.024 -17.039 -26.572 1.00 95.56 195 LYS A C 1
ATOM 1494 O O . LYS A 1 195 ? 5.606 -18.114 -26.694 1.00 95.56 195 LYS A O 1
ATOM 1499 N N . THR A 1 196 ? 5.610 -15.975 -26.024 1.00 94.19 196 THR A N 1
ATOM 1500 C CA . THR A 1 196 ? 6.965 -15.964 -25.438 1.00 94.19 196 THR A CA 1
ATOM 1501 C C . THR A 1 196 ? 6.955 -16.144 -23.916 1.00 94.19 196 THR A C 1
ATOM 1503 O O . THR A 1 196 ? 8.009 -16.261 -23.292 1.00 94.19 196 THR A O 1
ATOM 1506 N N . TYR A 1 197 ? 5.768 -16.223 -23.305 1.00 93.75 197 TYR A N 1
ATOM 1507 C CA . TYR A 1 197 ? 5.589 -16.557 -21.893 1.00 93.75 197 TYR A CA 1
ATOM 1508 C C . TYR A 1 197 ? 6.240 -17.906 -21.534 1.00 93.75 197 TYR A C 1
ATOM 1510 O O . TYR A 1 197 ? 5.888 -18.952 -22.085 1.00 93.75 197 TYR A O 1
ATOM 1518 N N . ARG A 1 198 ? 7.134 -17.901 -20.538 1.00 94.81 198 ARG A N 1
ATOM 1519 C CA . ARG A 1 198 ? 7.700 -19.115 -19.927 1.00 94.81 198 ARG A CA 1
ATOM 1520 C C . ARG A 1 198 ? 7.473 -19.073 -18.421 1.00 94.81 198 ARG A C 1
ATOM 1522 O O . ARG A 1 198 ? 7.827 -18.101 -17.764 1.00 94.81 198 ARG A O 1
ATOM 1529 N N . ARG A 1 199 ? 6.855 -20.119 -17.864 1.00 94.06 199 ARG A N 1
ATOM 1530 C CA . ARG A 1 199 ? 6.402 -20.143 -16.458 1.00 94.06 199 ARG A CA 1
ATOM 1531 C C . ARG A 1 199 ? 7.543 -19.983 -15.445 1.00 94.06 199 ARG A C 1
ATOM 1533 O O . ARG A 1 199 ? 7.323 -19.444 -14.368 1.00 94.06 199 ARG A O 1
ATOM 1540 N N . ASP A 1 200 ? 8.731 -20.476 -15.771 1.00 93.44 200 ASP A N 1
ATOM 1541 C CA . ASP A 1 200 ? 9.949 -20.396 -14.960 1.00 93.44 200 ASP A CA 1
ATOM 1542 C C . ASP A 1 200 ? 10.536 -18.980 -14.890 1.00 93.44 200 ASP A C 1
ATOM 1544 O O . ASP A 1 200 ? 11.066 -18.607 -13.848 1.00 93.44 200 ASP A O 1
ATOM 1548 N N . THR A 1 201 ? 10.393 -18.181 -15.951 1.00 95.19 201 THR A N 1
ATOM 1549 C CA . THR A 1 201 ? 10.957 -16.821 -16.041 1.00 95.19 201 THR A CA 1
ATOM 1550 C C . THR A 1 201 ? 9.905 -15.711 -16.098 1.00 95.19 201 THR A C 1
ATOM 1552 O O . THR A 1 201 ? 10.261 -14.538 -16.175 1.00 95.19 201 THR A O 1
ATOM 1555 N N . ALA A 1 202 ? 8.612 -16.043 -16.039 1.00 95.81 202 ALA A N 1
ATOM 1556 C CA . ALA A 1 202 ? 7.501 -15.092 -16.149 1.00 95.81 202 ALA A CA 1
ATOM 1557 C C . ALA A 1 202 ? 7.560 -13.962 -15.112 1.00 95.81 202 ALA A C 1
ATOM 1559 O O . ALA A 1 202 ? 7.110 -12.852 -15.383 1.00 95.81 202 ALA A O 1
ATOM 1560 N N . TRP A 1 203 ? 8.129 -14.235 -13.937 1.00 98.44 203 TRP A N 1
ATOM 1561 C CA . TRP A 1 203 ? 8.306 -13.242 -12.882 1.00 98.44 203 TRP A CA 1
ATOM 1562 C C . TRP A 1 203 ? 9.208 -12.077 -13.301 1.00 98.44 203 TRP A C 1
ATOM 1564 O O . TRP A 1 203 ? 8.972 -10.969 -12.842 1.00 98.44 203 TRP A O 1
ATOM 1574 N N . LYS A 1 204 ? 10.171 -12.288 -14.212 1.00 98.38 204 LYS A N 1
ATOM 1575 C CA . LYS A 1 204 ? 11.027 -11.216 -14.749 1.00 98.38 204 LYS A CA 1
ATOM 1576 C C . LYS A 1 204 ? 10.220 -10.237 -15.595 1.00 98.38 204 LYS A C 1
ATOM 1578 O O . LYS A 1 204 ? 10.383 -9.034 -15.476 1.00 98.38 204 LYS A O 1
ATOM 1583 N N . VAL A 1 205 ? 9.290 -10.751 -16.400 1.00 97.75 205 VAL A N 1
ATOM 1584 C CA . VAL A 1 205 ? 8.397 -9.912 -17.215 1.00 97.75 205 VAL A CA 1
ATOM 1585 C C . VAL A 1 205 ? 7.382 -9.175 -16.333 1.00 97.75 205 VAL A C 1
ATOM 1587 O O . VAL A 1 205 ? 7.070 -8.018 -16.582 1.00 97.75 205 VAL A O 1
ATOM 1590 N N . VAL A 1 206 ? 6.904 -9.819 -15.262 1.00 98.69 206 VAL A N 1
ATOM 1591 C CA . VAL A 1 206 ? 6.079 -9.149 -14.242 1.00 98.69 206 VAL A CA 1
ATOM 1592 C C . VAL A 1 206 ? 6.867 -8.091 -13.473 1.00 98.69 206 VAL A C 1
ATOM 1594 O O . VAL A 1 206 ? 6.295 -7.057 -13.155 1.00 98.69 206 VAL A O 1
ATOM 1597 N N . LEU A 1 207 ? 8.159 -8.309 -13.210 1.00 98.81 207 LEU A N 1
ATOM 1598 C CA . LEU A 1 207 ? 9.035 -7.318 -12.585 1.00 98.81 207 LEU A CA 1
ATOM 1599 C C . LEU A 1 207 ? 9.188 -6.071 -13.467 1.00 98.81 207 LEU A C 1
ATOM 1601 O O . LEU A 1 207 ? 9.114 -4.966 -12.945 1.00 98.81 207 LEU A O 1
ATOM 1605 N N . GLU A 1 208 ? 9.335 -6.229 -14.785 1.00 98.62 208 GLU A N 1
ATOM 1606 C CA . GLU A 1 208 ? 9.370 -5.093 -15.720 1.00 98.62 208 GLU A CA 1
ATOM 1607 C C . GLU A 1 208 ? 8.096 -4.236 -15.633 1.00 98.62 208 GLU A C 1
ATOM 1609 O O . GLU A 1 208 ? 8.183 -3.027 -15.417 1.00 98.62 208 GLU A O 1
ATOM 1614 N N . ASP A 1 209 ? 6.916 -4.858 -15.734 1.00 98.81 209 ASP A N 1
ATOM 1615 C CA . ASP A 1 209 ? 5.629 -4.155 -15.619 1.00 98.81 209 ASP A CA 1
ATOM 1616 C C . ASP A 1 209 ? 5.435 -3.537 -14.222 1.00 98.81 209 ASP A C 1
ATOM 1618 O O . ASP A 1 209 ? 4.958 -2.411 -14.103 1.00 98.81 209 ASP A O 1
ATOM 1622 N N . ALA A 1 210 ? 5.845 -4.238 -13.161 1.00 98.88 210 ALA A N 1
ATOM 1623 C CA . ALA A 1 210 ? 5.794 -3.747 -11.786 1.00 98.88 210 ALA A CA 1
ATOM 1624 C C . ALA A 1 210 ? 6.639 -2.479 -11.590 1.00 98.88 210 ALA A C 1
ATOM 1626 O O . ALA A 1 210 ? 6.148 -1.496 -11.035 1.00 98.88 210 ALA A O 1
ATOM 1627 N N . LEU A 1 211 ? 7.892 -2.480 -12.054 1.00 98.88 211 LEU A N 1
ATOM 1628 C CA . LEU A 1 211 ? 8.782 -1.323 -11.940 1.00 98.88 211 LEU A CA 1
ATOM 1629 C C . LEU A 1 211 ? 8.318 -0.160 -12.821 1.00 98.88 211 LEU A C 1
ATOM 1631 O O . LEU A 1 211 ? 8.403 0.987 -12.388 1.00 98.88 211 LEU A O 1
ATOM 1635 N N . ASN A 1 212 ? 7.792 -0.439 -14.020 1.00 98.81 212 ASN A N 1
ATOM 1636 C CA . ASN A 1 212 ? 7.190 0.587 -14.875 1.00 98.81 212 ASN A CA 1
ATOM 1637 C C . ASN A 1 212 ? 5.999 1.251 -14.179 1.00 98.81 212 ASN A C 1
ATOM 1639 O O . ASN A 1 212 ? 5.959 2.474 -14.078 1.00 98.81 212 ASN A O 1
ATOM 1643 N N . LEU A 1 213 ? 5.066 0.453 -13.652 1.00 98.81 213 LEU A N 1
ATOM 1644 C CA . LEU A 1 213 ? 3.890 0.950 -12.944 1.00 98.81 213 LEU A CA 1
ATOM 1645 C C . LEU A 1 213 ? 4.281 1.792 -11.728 1.00 98.81 213 LEU A C 1
ATOM 1647 O O . LEU A 1 213 ? 3.766 2.897 -11.566 1.00 98.81 213 LEU A O 1
ATOM 1651 N N . ILE A 1 214 ? 5.207 1.300 -10.894 1.00 98.88 214 ILE A N 1
ATOM 1652 C CA . ILE A 1 214 ? 5.708 2.053 -9.738 1.00 98.88 214 ILE A CA 1
ATOM 1653 C C . ILE A 1 214 ? 6.279 3.388 -10.215 1.00 98.88 214 ILE A C 1
ATOM 1655 O O . ILE A 1 214 ? 5.792 4.425 -9.787 1.00 98.88 214 ILE A O 1
ATOM 1659 N N . ALA A 1 215 ? 7.225 3.387 -11.156 1.00 98.75 215 ALA A N 1
ATOM 1660 C CA . ALA A 1 215 ? 7.857 4.601 -11.676 1.00 98.75 215 ALA A CA 1
ATOM 1661 C C . ALA A 1 215 ? 6.878 5.613 -12.299 1.00 98.75 215 ALA A C 1
ATOM 1663 O O . ALA A 1 215 ? 7.121 6.818 -12.281 1.00 98.75 215 ALA A O 1
ATOM 1664 N N . GLN A 1 216 ? 5.773 5.136 -12.869 1.00 98.75 216 GLN A N 1
ATOM 1665 C CA . GLN A 1 216 ? 4.756 5.959 -13.519 1.00 98.75 216 GLN A CA 1
ATOM 1666 C C . GLN A 1 216 ? 3.751 6.568 -12.528 1.00 98.75 216 GLN A C 1
ATOM 1668 O O . GLN A 1 216 ? 3.204 7.639 -12.802 1.00 98.75 216 GLN A O 1
ATOM 1673 N N . ASN A 1 217 ? 3.524 5.938 -11.369 1.00 98.19 217 ASN A N 1
ATOM 1674 C CA . ASN A 1 217 ? 2.538 6.389 -10.380 1.00 98.19 217 ASN A CA 1
ATOM 1675 C C . ASN A 1 217 ? 2.732 7.838 -9.890 1.00 98.19 217 ASN A C 1
ATOM 1677 O O . ASN A 1 217 ? 1.723 8.542 -9.813 1.00 98.19 217 ASN A O 1
ATOM 1681 N N . PRO A 1 218 ? 3.951 8.336 -9.590 1.00 98.69 218 PRO A N 1
ATOM 1682 C CA . PRO A 1 218 ? 4.149 9.717 -9.147 1.00 98.69 218 PRO A CA 1
ATOM 1683 C C . PRO A 1 218 ? 3.589 10.744 -10.131 1.00 98.69 218 PRO A C 1
ATOM 1685 O O . PRO A 1 218 ? 2.943 11.704 -9.717 1.00 98.69 218 PRO A O 1
ATOM 1688 N N . LEU A 1 219 ? 3.767 10.507 -11.435 1.00 98.75 219 LEU A N 1
ATOM 1689 C CA . LEU A 1 219 ? 3.253 11.381 -12.491 1.00 98.75 219 LEU A CA 1
ATOM 1690 C C . LEU A 1 219 ? 1.720 11.356 -12.540 1.00 98.75 219 LEU A C 1
ATOM 1692 O O . LEU A 1 219 ? 1.095 12.400 -12.690 1.00 98.75 219 LEU A O 1
ATOM 1696 N N . ILE A 1 220 ? 1.096 10.187 -12.364 1.00 98.69 220 ILE A N 1
ATOM 1697 C CA . ILE A 1 220 ? -0.371 10.067 -12.330 1.00 98.69 220 ILE A CA 1
ATOM 1698 C C . ILE A 1 220 ? -0.936 10.796 -11.109 1.00 98.69 220 ILE A C 1
ATOM 1700 O O . ILE A 1 220 ? -1.870 11.587 -11.232 1.00 98.69 220 ILE A O 1
ATOM 1704 N N . VAL A 1 221 ? -0.371 10.537 -9.929 1.00 98.38 221 VAL A N 1
ATOM 1705 C CA . VAL A 1 221 ? -0.854 11.092 -8.659 1.00 98.38 221 VAL A CA 1
ATOM 1706 C C . VAL A 1 221 ? -0.648 12.602 -8.602 1.00 98.38 221 VAL A C 1
ATOM 1708 O O . VAL A 1 221 ? -1.585 13.322 -8.257 1.00 98.38 221 VAL A O 1
ATOM 1711 N N . GLY A 1 222 ? 0.532 13.088 -8.999 1.00 98.25 222 GLY A N 1
ATOM 1712 C CA . GLY A 1 222 ? 0.811 14.518 -9.119 1.00 98.25 222 GLY A CA 1
ATOM 1713 C C . GLY A 1 222 ? -0.165 15.208 -10.066 1.00 98.25 222 GLY A C 1
ATOM 1714 O O . GLY A 1 222 ? -0.709 16.263 -9.737 1.00 98.25 222 GLY A O 1
ATOM 1715 N N . TYR A 1 223 ? -0.469 14.572 -11.200 1.00 98.44 223 TYR A N 1
ATOM 1716 C CA . TYR A 1 223 ? -1.393 15.123 -12.182 1.00 98.44 223 TYR A CA 1
ATOM 1717 C C . TYR A 1 223 ? -2.823 15.205 -11.652 1.00 98.44 223 TYR A C 1
ATOM 1719 O O . TYR A 1 223 ? -3.449 16.260 -11.744 1.00 98.44 223 TYR A O 1
ATOM 1727 N N . ILE A 1 224 ? -3.327 14.121 -11.050 1.00 98.12 224 ILE A N 1
ATOM 1728 C CA . ILE A 1 224 ? -4.666 14.085 -10.447 1.00 98.12 224 ILE A CA 1
ATOM 1729 C C . ILE A 1 224 ? -4.783 15.151 -9.358 1.00 98.12 224 ILE A C 1
ATOM 1731 O O . ILE A 1 224 ? -5.763 15.898 -9.359 1.00 98.12 224 ILE A O 1
ATOM 1735 N N . TYR A 1 225 ? -3.790 15.253 -8.467 1.00 97.44 225 TYR A N 1
ATOM 1736 C CA . TYR A 1 225 ? -3.795 16.238 -7.389 1.00 97.44 225 TYR A CA 1
ATOM 1737 C C . TYR A 1 225 ? -3.836 17.664 -7.939 1.00 97.44 225 TYR A C 1
ATOM 1739 O O . TYR A 1 225 ? -4.754 18.426 -7.632 1.00 97.44 225 TYR A O 1
ATOM 1747 N N . ARG A 1 226 ? -2.875 18.010 -8.804 1.00 96.44 226 ARG A N 1
ATOM 1748 C CA . ARG A 1 226 ? -2.750 19.370 -9.331 1.00 96.44 226 ARG A CA 1
ATOM 1749 C C . ARG A 1 226 ? -3.957 19.767 -10.167 1.00 96.44 226 ARG A C 1
ATOM 1751 O O . ARG A 1 226 ? -4.503 20.839 -9.942 1.00 96.44 226 ARG A O 1
ATOM 1758 N N . ARG A 1 227 ? -4.418 18.902 -11.070 1.00 96.50 227 ARG A N 1
ATOM 1759 C CA . ARG A 1 227 ? -5.587 19.188 -11.909 1.00 96.50 227 ARG A CA 1
ATOM 1760 C C . ARG A 1 227 ? -6.867 19.332 -11.085 1.00 96.50 227 ARG A C 1
ATOM 1762 O O . ARG A 1 227 ? -7.658 20.231 -11.336 1.00 96.50 227 ARG A O 1
ATOM 1769 N N . THR A 1 228 ? -7.099 18.443 -10.121 1.00 95.62 228 THR A N 1
ATOM 1770 C CA . THR A 1 228 ? -8.385 18.395 -9.402 1.00 95.62 228 THR A CA 1
ATOM 1771 C C . THR A 1 228 ? -8.483 19.459 -8.310 1.00 95.62 228 THR A C 1
ATOM 1773 O O . THR A 1 228 ? -9.559 20.016 -8.106 1.00 95.62 228 THR A O 1
ATOM 1776 N N . PHE A 1 229 ? -7.378 19.748 -7.615 1.00 94.56 229 PHE A N 1
ATOM 1777 C CA . PHE A 1 229 ? -7.403 20.532 -6.374 1.00 94.56 229 PHE A CA 1
ATOM 1778 C C . PHE A 1 229 ? -6.594 21.827 -6.418 1.00 94.56 229 PHE A C 1
ATOM 1780 O O . PHE A 1 229 ? -6.808 22.689 -5.571 1.00 94.56 229 PHE A O 1
ATOM 1787 N N . VAL A 1 230 ? -5.687 21.989 -7.386 1.00 94.19 230 VAL A N 1
ATOM 1788 C CA . VAL A 1 230 ? -4.829 23.182 -7.475 1.00 94.19 230 VAL A CA 1
ATOM 1789 C C . VAL A 1 230 ? -5.256 24.082 -8.633 1.00 94.19 230 VAL A C 1
ATOM 1791 O O . VAL A 1 230 ? -5.551 25.254 -8.418 1.00 94.19 230 VAL A O 1
ATOM 1794 N N . ASP A 1 231 ? -5.312 23.547 -9.853 1.00 95.06 231 ASP A N 1
ATOM 1795 C CA . ASP A 1 231 ? -5.674 24.288 -11.062 1.00 95.06 231 ASP A CA 1
ATOM 1796 C C . ASP A 1 231 ? -6.355 23.373 -12.094 1.00 95.06 231 ASP A C 1
ATOM 1798 O O . ASP A 1 231 ? -5.726 22.508 -12.709 1.00 95.06 231 ASP A O 1
ATOM 1802 N N . ASN A 1 232 ? -7.650 23.607 -12.323 1.00 94.50 232 ASN A N 1
ATOM 1803 C CA . ASN A 1 232 ? -8.468 22.832 -13.255 1.00 94.50 232 ASN A CA 1
ATOM 1804 C C . ASN A 1 232 ? -8.194 23.120 -14.740 1.00 94.50 232 ASN A C 1
ATOM 1806 O O . ASN A 1 232 ? -8.774 22.450 -15.598 1.00 94.50 232 ASN A O 1
ATOM 1810 N N . MET A 1 233 ? -7.323 24.084 -15.044 1.00 95.56 233 MET A N 1
ATOM 1811 C CA . MET A 1 233 ? -6.875 24.391 -16.402 1.00 95.56 233 MET A CA 1
ATOM 1812 C C . MET A 1 233 ? -5.672 23.543 -16.832 1.00 95.56 233 MET A C 1
ATOM 1814 O O . MET A 1 233 ? -5.324 23.528 -18.016 1.00 95.56 233 MET A O 1
ATOM 1818 N N . ILE A 1 234 ? -5.055 22.812 -15.897 1.00 95.69 234 ILE A N 1
ATOM 1819 C CA . ILE A 1 234 ? -4.004 21.839 -16.195 1.00 95.69 234 ILE A CA 1
ATOM 1820 C C . ILE A 1 234 ? -4.585 20.738 -17.094 1.00 95.69 234 ILE A C 1
ATOM 1822 O O . ILE A 1 234 ? -5.542 20.050 -16.739 1.00 95.69 234 ILE A O 1
ATOM 1826 N N . THR A 1 235 ? -3.975 20.569 -18.265 1.00 96.50 235 THR A N 1
ATOM 1827 C CA . THR A 1 235 ? -4.316 19.547 -19.265 1.00 96.50 235 THR A CA 1
ATOM 1828 C C . THR A 1 235 ? -3.030 18.946 -19.824 1.00 96.50 235 THR A C 1
ATOM 1830 O O . THR A 1 235 ? -1.965 19.563 -19.732 1.00 96.50 235 THR A O 1
ATOM 1833 N N . ASP A 1 236 ? -3.112 17.783 -20.464 1.00 95.50 236 ASP A N 1
ATOM 1834 C CA . ASP A 1 236 ? -2.044 17.230 -21.307 1.00 95.50 236 ASP A CA 1
ATOM 1835 C C . ASP A 1 236 ? -0.730 16.968 -20.549 1.00 95.50 236 ASP A C 1
ATOM 1837 O O . ASP A 1 236 ? 0.362 17.074 -21.107 1.00 95.50 236 ASP A O 1
ATOM 1841 N N . GLY A 1 237 ? -0.824 16.630 -19.259 1.00 96.06 237 GLY A N 1
ATOM 1842 C CA . GLY A 1 237 ? 0.346 16.320 -18.430 1.00 96.06 237 GLY A CA 1
ATOM 1843 C C . GLY A 1 237 ? 1.211 17.536 -18.081 1.00 96.06 237 GLY A C 1
ATOM 1844 O O . GLY A 1 237 ? 2.372 17.371 -17.707 1.00 96.06 237 GLY A O 1
ATOM 1845 N N . GLN A 1 238 ? 0.687 18.761 -18.207 1.00 96.75 238 GLN A N 1
ATOM 1846 C CA . GLN A 1 238 ? 1.427 19.979 -17.865 1.00 96.75 238 GLN A CA 1
ATOM 1847 C C . GLN A 1 238 ? 2.031 19.916 -16.453 1.00 96.75 238 GLN A C 1
ATOM 1849 O O . GLN A 1 238 ? 1.358 19.605 -15.472 1.00 96.75 238 GLN A O 1
ATOM 1854 N N . GLY A 1 239 ? 3.326 20.227 -16.360 1.00 94.44 239 GLY A N 1
ATOM 1855 C CA . GLY A 1 239 ? 4.071 20.226 -15.100 1.00 94.44 239 GLY A CA 1
ATOM 1856 C C . GLY A 1 239 ? 4.457 18.841 -14.568 1.00 94.44 239 GLY A C 1
ATOM 1857 O O . GLY A 1 239 ? 5.070 18.778 -13.506 1.00 94.44 239 GLY A O 1
ATOM 1858 N N . MET A 1 240 ? 4.140 17.752 -15.278 1.00 97.62 240 MET A N 1
ATOM 1859 C CA . MET A 1 240 ? 4.497 16.381 -14.889 1.00 97.62 240 MET A CA 1
ATOM 1860 C C . MET A 1 240 ? 5.889 16.004 -15.399 1.00 97.62 240 MET A C 1
ATOM 1862 O O . MET A 1 240 ? 6.046 15.187 -16.307 1.00 97.62 240 MET A O 1
ATOM 1866 N N . ILE A 1 241 ? 6.906 16.654 -14.832 1.00 96.25 241 ILE A N 1
ATOM 1867 C CA . ILE A 1 241 ? 8.316 16.432 -15.167 1.00 96.25 241 ILE A CA 1
ATOM 1868 C C . ILE A 1 241 ? 8.972 15.701 -13.999 1.00 96.25 241 ILE A C 1
ATOM 1870 O O . ILE A 1 241 ? 9.151 16.281 -12.930 1.00 96.25 241 ILE A O 1
ATOM 1874 N N . TYR A 1 242 ? 9.318 14.434 -14.219 1.00 97.44 242 TYR A N 1
ATOM 1875 C CA . TYR A 1 242 ? 10.069 13.639 -13.253 1.00 97.44 242 TYR A CA 1
ATOM 1876 C C . TYR A 1 242 ? 11.531 14.093 -13.228 1.00 97.44 242 TYR A C 1
ATOM 1878 O O . TYR A 1 242 ? 12.151 14.250 -14.281 1.00 97.44 242 TYR A O 1
ATOM 1886 N N . ASP A 1 243 ? 12.074 14.292 -12.035 1.00 97.56 243 ASP A N 1
ATOM 1887 C CA . ASP A 1 243 ? 13.455 14.698 -11.813 1.00 97.56 243 ASP A CA 1
ATOM 1888 C C . ASP A 1 243 ? 14.335 13.467 -11.543 1.00 97.56 243 ASP A C 1
ATOM 1890 O O . ASP A 1 243 ? 14.134 12.794 -10.528 1.00 97.56 243 ASP A O 1
ATOM 1894 N N . PRO A 1 244 ? 15.286 13.127 -12.431 1.00 96.12 244 PRO A N 1
ATOM 1895 C CA . PRO A 1 244 ? 16.131 11.949 -12.259 1.00 96.12 244 PRO A CA 1
ATOM 1896 C C . PRO A 1 244 ? 17.168 12.085 -11.138 1.00 96.12 244 PRO A C 1
ATOM 1898 O O . PRO A 1 244 ? 17.761 11.074 -10.761 1.00 96.12 244 PRO A O 1
ATOM 1901 N N . ASP A 1 245 ? 17.385 13.294 -10.612 1.00 95.62 245 ASP A N 1
ATOM 1902 C CA . ASP A 1 245 ? 18.331 13.552 -9.525 1.00 95.62 245 ASP A CA 1
ATOM 1903 C C . ASP A 1 245 ? 17.661 13.503 -8.136 1.00 95.62 245 ASP A C 1
ATOM 1905 O O . ASP A 1 245 ? 18.337 13.610 -7.111 1.00 95.62 245 ASP A O 1
ATOM 1909 N N . MET A 1 246 ? 16.337 13.318 -8.086 1.00 97.31 246 MET A N 1
ATOM 1910 C CA . MET A 1 246 ? 15.555 13.163 -6.856 1.00 97.31 246 MET A CA 1
ATOM 1911 C C . MET A 1 246 ? 15.078 11.716 -6.689 1.00 97.31 246 MET A C 1
ATOM 1913 O O . MET A 1 246 ? 14.710 11.054 -7.660 1.00 97.31 246 MET A O 1
ATOM 1917 N N . ASP A 1 247 ? 15.005 11.235 -5.446 1.00 98.31 247 ASP A N 1
ATOM 1918 C CA . ASP A 1 247 ? 14.400 9.932 -5.157 1.00 98.31 247 ASP A CA 1
ATOM 1919 C C . ASP A 1 247 ? 12.884 9.927 -5.394 1.00 98.31 247 ASP A C 1
ATOM 1921 O O . ASP A 1 247 ? 12.240 10.964 -5.590 1.00 98.31 247 ASP A O 1
ATOM 1925 N N . TYR A 1 248 ? 12.300 8.731 -5.380 1.00 98.75 248 TYR A N 1
ATOM 1926 C CA . TYR A 1 248 ? 10.897 8.504 -5.705 1.00 98.75 248 TYR A CA 1
ATOM 1927 C C . TYR A 1 248 ? 9.929 9.349 -4.870 1.00 98.75 248 TYR A C 1
ATOM 1929 O O . TYR A 1 248 ? 9.042 10.006 -5.414 1.00 98.75 248 TYR A O 1
ATOM 1937 N N . ALA A 1 249 ? 10.093 9.361 -3.546 1.00 98.44 249 ALA A N 1
ATOM 1938 C CA . ALA A 1 249 ? 9.188 10.076 -2.648 1.00 98.44 249 ALA A CA 1
ATOM 1939 C C . ALA A 1 249 ? 9.317 11.599 -2.793 1.00 98.44 249 ALA A C 1
ATOM 1941 O O . ALA A 1 249 ? 8.309 12.308 -2.784 1.00 98.44 249 ALA A O 1
ATOM 1942 N N . ALA A 1 250 ? 10.540 12.096 -2.987 1.00 98.50 250 ALA A N 1
ATOM 1943 C CA . ALA A 1 250 ? 10.782 13.506 -3.269 1.00 98.50 250 ALA A CA 1
ATOM 1944 C C . ALA A 1 250 ? 10.158 13.929 -4.613 1.00 98.50 250 ALA A C 1
ATOM 1946 O O . ALA A 1 250 ? 9.551 14.994 -4.706 1.00 98.50 250 ALA A O 1
ATOM 1947 N N . ASN A 1 251 ? 10.207 13.068 -5.636 1.00 98.69 251 ASN A N 1
ATOM 1948 C CA . ASN A 1 251 ? 9.484 13.299 -6.887 1.00 98.69 251 ASN A CA 1
ATOM 1949 C C . ASN A 1 251 ? 7.967 13.360 -6.685 1.00 98.69 251 ASN A C 1
ATOM 1951 O O . ASN A 1 251 ? 7.323 14.240 -7.251 1.00 98.69 251 ASN A O 1
ATOM 1955 N N . VAL A 1 252 ? 7.380 12.474 -5.869 1.00 98.62 252 VAL A N 1
ATOM 1956 C CA . VAL A 1 252 ? 5.944 12.547 -5.536 1.00 98.62 252 VAL A CA 1
ATOM 1957 C C . VAL A 1 252 ? 5.605 13.911 -4.933 1.00 98.62 252 VAL A C 1
ATOM 1959 O O . VAL A 1 252 ? 4.676 14.568 -5.399 1.00 98.62 252 VAL A O 1
ATOM 1962 N N . ALA A 1 253 ? 6.382 14.359 -3.948 1.00 98.38 253 ALA A N 1
ATOM 1963 C CA . ALA A 1 253 ? 6.204 15.648 -3.289 1.00 98.38 253 ALA A CA 1
ATOM 1964 C C . ALA A 1 253 ? 6.305 16.848 -4.254 1.00 98.38 253 ALA A C 1
ATOM 1966 O O . ALA A 1 253 ? 5.398 17.685 -4.331 1.00 98.38 253 ALA A O 1
ATOM 1967 N N . LYS A 1 254 ? 7.352 16.879 -5.083 1.00 98.31 254 LYS A N 1
ATOM 1968 C CA . LYS A 1 254 ? 7.533 17.899 -6.122 1.00 98.31 254 LYS A CA 1
ATOM 1969 C C . LYS A 1 254 ? 6.383 17.914 -7.129 1.00 98.31 254 LYS A C 1
ATOM 1971 O O . LYS A 1 254 ? 5.868 18.979 -7.471 1.00 98.31 254 LYS A O 1
ATOM 1976 N N . LEU A 1 255 ? 5.947 16.743 -7.595 1.00 98.31 255 LEU A N 1
ATOM 1977 C CA . LEU A 1 255 ? 4.903 16.616 -8.615 1.00 98.31 255 LEU A CA 1
ATOM 1978 C C . LEU A 1 255 ? 3.518 17.026 -8.107 1.00 98.31 255 LEU A C 1
ATOM 1980 O O . LEU A 1 255 ? 2.722 17.528 -8.900 1.00 98.31 255 LEU A O 1
ATOM 1984 N N . ILE A 1 256 ? 3.228 16.876 -6.810 1.00 96.75 256 ILE A N 1
ATOM 1985 C CA . ILE A 1 256 ? 2.003 17.439 -6.220 1.00 96.75 256 ILE A CA 1
ATOM 1986 C C . ILE A 1 256 ? 2.105 18.957 -5.982 1.00 96.75 256 ILE A C 1
ATOM 1988 O O . ILE A 1 256 ? 1.078 19.619 -5.853 1.00 96.75 256 ILE A O 1
ATOM 1992 N N . GLY A 1 257 ? 3.317 19.522 -5.989 1.00 96.44 257 GLY A N 1
ATOM 1993 C CA . GLY A 1 257 ? 3.575 20.957 -5.843 1.00 96.44 257 GLY A CA 1
ATOM 1994 C C . GLY A 1 257 ? 4.007 21.402 -4.443 1.00 96.44 257 GLY A C 1
ATOM 1995 O O . GLY A 1 257 ? 3.952 22.596 -4.161 1.00 96.44 257 GLY A O 1
ATOM 1996 N N . ILE A 1 258 ? 4.432 20.475 -3.577 1.00 96.75 258 ILE A N 1
ATOM 1997 C CA . ILE A 1 258 ? 4.954 20.767 -2.234 1.00 96.75 258 ILE A CA 1
ATOM 1998 C C . ILE A 1 258 ? 6.423 20.329 -2.199 1.00 96.75 258 ILE A C 1
ATOM 2000 O O . ILE A 1 258 ? 6.742 19.199 -1.849 1.00 96.75 258 ILE A O 1
ATOM 2004 N N . ASP A 1 259 ? 7.315 21.221 -2.624 1.00 96.75 259 ASP A N 1
ATOM 2005 C CA . ASP A 1 259 ? 8.749 20.948 -2.805 1.00 96.75 259 ASP A CA 1
ATOM 2006 C C . ASP A 1 259 ? 9.553 21.498 -1.613 1.00 96.75 259 ASP A C 1
ATOM 2008 O O . ASP A 1 259 ? 10.202 22.543 -1.698 1.00 96.75 259 ASP A O 1
ATOM 2012 N N . THR A 1 260 ? 9.420 20.846 -0.452 1.00 97.25 260 THR A N 1
ATOM 2013 C CA . THR A 1 260 ? 10.170 21.187 0.769 1.00 97.25 260 THR A CA 1
ATOM 2014 C C . THR A 1 260 ? 10.876 19.959 1.346 1.00 97.25 260 THR A C 1
ATOM 2016 O O . THR A 1 260 ? 10.315 18.858 1.305 1.00 97.25 260 THR A O 1
ATOM 2019 N N . PRO A 1 261 ? 12.084 20.107 1.930 1.00 96.25 261 PRO A N 1
ATOM 2020 C CA . PRO A 1 261 ? 12.816 18.984 2.520 1.00 96.25 261 PRO A CA 1
ATOM 2021 C C . PRO A 1 261 ? 11.999 18.186 3.544 1.00 96.25 261 PRO A C 1
ATOM 2023 O O . PRO A 1 261 ? 12.028 16.956 3.536 1.00 96.25 261 PRO A O 1
ATOM 2026 N N . GLU A 1 262 ? 11.226 18.870 4.387 1.00 96.62 262 GLU A N 1
ATOM 2027 C CA . GLU A 1 262 ? 10.410 18.241 5.422 1.00 96.62 262 GLU A CA 1
ATOM 2028 C C . GLU A 1 262 ? 9.261 17.424 4.827 1.00 96.62 262 GLU A C 1
ATOM 2030 O O . GLU A 1 262 ? 8.948 16.345 5.333 1.00 96.62 262 GLU A O 1
ATOM 2035 N N . PHE A 1 263 ? 8.643 17.897 3.740 1.00 97.81 263 PHE A N 1
ATOM 2036 C CA . PHE A 1 263 ? 7.591 17.132 3.079 1.00 97.81 263 PHE A CA 1
ATOM 2037 C C . PHE A 1 263 ? 8.159 15.954 2.281 1.00 97.81 263 PHE A C 1
ATOM 2039 O O . PHE A 1 263 ? 7.532 14.897 2.217 1.00 97.81 263 PHE A O 1
ATOM 2046 N N . HIS A 1 264 ? 9.375 16.080 1.740 1.00 98.12 264 HIS A N 1
ATOM 2047 C CA . HIS A 1 264 ? 10.076 14.955 1.114 1.00 98.12 264 HIS A CA 1
ATOM 2048 C C . HIS A 1 264 ? 10.312 13.832 2.129 1.00 98.12 264 HIS A C 1
ATOM 2050 O O . HIS A 1 264 ? 9.994 12.675 1.853 1.00 98.12 264 HIS A O 1
ATOM 2056 N N . ASP A 1 265 ? 10.809 14.172 3.321 1.00 98.06 265 ASP A N 1
ATOM 2057 C CA . ASP A 1 265 ? 11.001 13.215 4.415 1.00 98.06 265 ASP A CA 1
ATOM 2058 C C . ASP A 1 265 ? 9.673 12.617 4.901 1.00 98.06 265 ASP A C 1
ATOM 2060 O O . ASP A 1 265 ? 9.568 11.400 5.068 1.00 98.06 265 ASP A O 1
ATOM 2064 N N . MET A 1 266 ? 8.625 13.435 5.034 1.00 97.56 266 MET A N 1
ATOM 2065 C CA . MET A 1 266 ? 7.294 12.946 5.395 1.00 97.56 266 MET A CA 1
ATOM 2066 C C . MET A 1 266 ? 6.752 11.951 4.358 1.00 97.56 266 MET A C 1
ATOM 2068 O O . MET A 1 266 ? 6.247 10.895 4.739 1.00 97.56 266 MET A O 1
ATOM 2072 N N . MET A 1 267 ? 6.906 12.226 3.058 1.00 98.44 267 MET A N 1
ATOM 2073 C CA . MET A 1 267 ? 6.474 11.316 1.994 1.00 98.44 267 MET A CA 1
ATOM 2074 C C . MET A 1 267 ? 7.292 10.022 1.950 1.00 98.44 267 MET A C 1
ATOM 2076 O O . MET A 1 267 ? 6.718 8.959 1.700 1.00 98.44 267 MET A O 1
ATOM 2080 N N . ARG A 1 268 ? 8.600 10.076 2.241 1.00 98.62 268 ARG A N 1
ATOM 2081 C CA . ARG A 1 268 ? 9.446 8.879 2.412 1.00 98.62 268 ARG A CA 1
ATOM 2082 C C . ARG A 1 268 ? 8.915 7.998 3.536 1.00 98.62 268 ARG A C 1
ATOM 2084 O O . ARG A 1 268 ? 8.639 6.820 3.310 1.00 98.62 268 ARG A O 1
ATOM 2091 N N . LEU A 1 269 ? 8.690 8.582 4.715 1.00 98.50 269 LEU A N 1
ATOM 2092 C CA . LEU A 1 269 ? 8.116 7.878 5.860 1.00 98.50 269 LEU A CA 1
ATOM 2093 C C . LEU A 1 269 ? 6.725 7.315 5.535 1.00 98.50 269 LEU A C 1
ATOM 2095 O O . LEU A 1 269 ? 6.446 6.148 5.817 1.00 98.50 269 LEU A O 1
ATOM 2099 N N . TYR A 1 270 ? 5.870 8.117 4.897 1.00 98.56 270 TYR A N 1
ATOM 2100 C CA . TYR A 1 270 ? 4.515 7.720 4.534 1.00 98.56 270 TYR A CA 1
ATOM 2101 C C . TYR A 1 270 ? 4.501 6.508 3.621 1.00 98.56 270 TYR A C 1
ATOM 2103 O O . TYR A 1 270 ? 3.782 5.542 3.898 1.00 98.56 270 TYR A O 1
ATOM 2111 N N . ILE A 1 271 ? 5.307 6.540 2.560 1.00 98.50 271 ILE A N 1
ATOM 2112 C CA . ILE A 1 271 ? 5.398 5.423 1.632 1.00 98.50 271 ILE A CA 1
ATOM 2113 C C . ILE A 1 271 ? 5.982 4.203 2.333 1.00 98.50 271 ILE A C 1
ATOM 2115 O O . ILE A 1 271 ? 5.436 3.117 2.148 1.00 98.50 271 ILE A O 1
ATOM 2119 N N . ALA A 1 272 ? 7.010 4.374 3.166 1.00 98.38 272 ALA A N 1
ATOM 2120 C CA . ALA A 1 272 ? 7.639 3.272 3.874 1.00 98.38 272 ALA A CA 1
ATOM 2121 C C . ALA A 1 272 ? 6.648 2.507 4.757 1.00 98.38 272 ALA A C 1
ATOM 2123 O O . ALA A 1 272 ? 6.557 1.294 4.635 1.00 98.38 272 ALA A O 1
ATOM 2124 N N . VAL A 1 273 ? 5.856 3.175 5.598 1.00 97.75 273 VAL A N 1
ATOM 2125 C CA . VAL A 1 273 ? 5.009 2.470 6.582 1.00 97.75 273 VAL A CA 1
ATOM 2126 C C . VAL A 1 273 ? 3.657 1.987 6.038 1.00 97.75 273 VAL A C 1
ATOM 2128 O O . VAL A 1 273 ? 3.000 1.157 6.671 1.00 97.75 273 VAL A O 1
ATOM 2131 N N . HIS A 1 274 ? 3.223 2.476 4.871 1.00 98.56 274 HIS A N 1
ATOM 2132 C CA . HIS A 1 274 ? 2.003 2.002 4.197 1.00 98.56 274 HIS A CA 1
ATOM 2133 C C . HIS A 1 274 ? 2.273 1.010 3.059 1.00 98.56 274 HIS A C 1
ATOM 2135 O O . HIS A 1 274 ? 1.301 0.483 2.494 1.00 98.56 274 HIS A O 1
ATOM 2141 N N . ALA A 1 275 ? 3.553 0.735 2.760 1.00 98.50 275 ALA A N 1
ATOM 2142 C CA . ALA A 1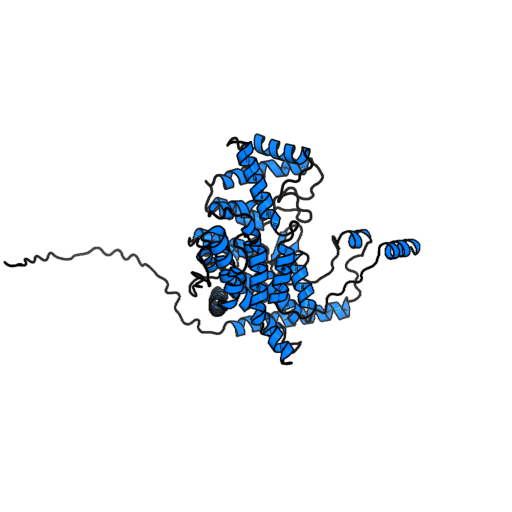 275 ? 3.995 -0.009 1.582 1.00 98.50 275 ALA A CA 1
ATOM 2143 C C . ALA A 1 275 ? 3.305 -1.366 1.457 1.00 98.50 275 ALA A C 1
ATOM 2145 O O . ALA A 1 275 ? 2.875 -1.748 0.367 1.00 98.50 275 ALA A O 1
ATOM 2146 N N . ASP A 1 276 ? 3.166 -2.076 2.577 1.00 98.62 276 ASP A N 1
ATOM 2147 C CA . ASP A 1 276 ? 2.506 -3.374 2.622 1.00 98.62 276 ASP A CA 1
ATOM 2148 C C . ASP A 1 276 ? 1.848 -3.672 3.978 1.00 98.62 276 ASP A C 1
ATOM 2150 O O . ASP A 1 276 ? 2.195 -3.064 4.995 1.00 98.62 276 ASP A O 1
ATOM 2154 N N . HIS A 1 277 ? 0.867 -4.582 3.993 1.00 97.44 277 HIS A N 1
ATOM 2155 C CA . HIS A 1 277 ? 0.224 -5.066 5.224 1.00 97.44 277 HIS A CA 1
ATOM 2156 C C . HIS A 1 277 ? -0.533 -6.390 4.997 1.00 97.44 277 HIS A C 1
ATOM 2158 O O . HIS A 1 277 ? -1.771 -6.436 5.028 1.00 97.44 277 HIS A O 1
ATOM 2164 N N . GLU A 1 278 ? 0.226 -7.460 4.766 1.00 97.94 278 GLU A N 1
ATOM 2165 C CA . GLU A 1 278 ? -0.239 -8.805 4.407 1.00 97.94 278 GLU A CA 1
ATOM 2166 C C . GLU A 1 278 ? -1.085 -8.860 3.116 1.00 97.94 278 GLU A C 1
ATOM 2168 O O . GLU A 1 278 ? -1.354 -7.855 2.458 1.00 97.94 278 GLU A O 1
ATOM 2173 N N . GLY A 1 279 ? -1.510 -10.069 2.732 1.00 97.50 279 GLY A N 1
ATOM 2174 C CA . GLY A 1 279 ? -2.313 -10.303 1.525 1.00 97.50 279 GLY A CA 1
ATOM 2175 C C . GLY A 1 279 ? -3.830 -10.247 1.730 1.00 97.50 279 GLY A C 1
ATOM 2176 O O . GLY A 1 279 ? -4.558 -10.133 0.752 1.00 97.50 279 GLY A O 1
ATOM 2177 N N . GLY A 1 280 ? -4.318 -10.324 2.975 1.00 97.00 280 GLY A N 1
ATOM 2178 C CA . GLY A 1 280 ? -5.750 -10.495 3.268 1.00 97.00 280 GLY A CA 1
ATOM 2179 C C . GLY A 1 280 ? -6.596 -9.220 3.196 1.00 97.00 280 GLY A C 1
ATOM 2180 O O . GLY A 1 280 ? -7.822 -9.293 3.194 1.00 97.00 280 GLY A O 1
ATOM 2181 N N . ASN A 1 281 ? -5.969 -8.041 3.142 1.00 97.25 281 ASN A N 1
ATOM 2182 C CA . ASN A 1 281 ? -6.700 -6.790 2.944 1.00 97.25 281 ASN A CA 1
ATOM 2183 C C . ASN A 1 281 ? -7.260 -6.712 1.511 1.00 97.25 281 ASN A C 1
ATOM 2185 O O . ASN A 1 281 ? -6.659 -7.236 0.575 1.00 97.25 281 ASN A O 1
ATOM 2189 N N . VAL A 1 282 ? -8.398 -6.032 1.329 1.00 98.38 282 VAL A N 1
ATOM 2190 C CA . VAL A 1 282 ? -9.178 -6.078 0.076 1.00 98.38 282 VAL A CA 1
ATOM 2191 C C . VAL A 1 282 ? -8.358 -5.662 -1.146 1.00 98.38 282 VAL A C 1
ATOM 2193 O O . VAL A 1 282 ? -8.492 -6.278 -2.201 1.00 98.38 282 VAL A O 1
ATOM 2196 N N . SER A 1 283 ? -7.496 -4.648 -1.032 1.00 98.56 283 SER A N 1
ATOM 2197 C CA . SER A 1 283 ? -6.687 -4.179 -2.164 1.00 98.56 283 SER A CA 1
ATOM 2198 C C . SER A 1 283 ? -5.606 -5.186 -2.561 1.00 98.56 283 SER A C 1
ATOM 2200 O O . SER A 1 283 ? -5.507 -5.525 -3.741 1.00 98.56 283 SER A O 1
ATOM 2202 N N . ALA A 1 284 ? -4.846 -5.714 -1.596 1.00 98.69 284 ALA A N 1
ATOM 2203 C CA . ALA A 1 284 ? -3.850 -6.749 -1.859 1.00 98.69 284 ALA A CA 1
ATOM 2204 C C . ALA A 1 284 ? -4.508 -8.031 -2.388 1.00 98.69 284 ALA A C 1
ATOM 2206 O O . ALA A 1 284 ? -4.131 -8.507 -3.458 1.00 98.69 284 ALA A O 1
ATOM 2207 N N . HIS A 1 285 ? -5.549 -8.537 -1.718 1.00 98.75 285 HIS A N 1
ATOM 2208 C CA . HIS A 1 285 ? -6.251 -9.751 -2.142 1.00 98.75 285 HIS A CA 1
ATOM 2209 C C . HIS A 1 285 ? -6.829 -9.601 -3.550 1.00 98.75 285 HIS A C 1
ATOM 2211 O O . HIS A 1 285 ? -6.605 -10.470 -4.385 1.00 98.75 285 HIS A O 1
ATOM 2217 N N . SER A 1 286 ? -7.483 -8.478 -3.867 1.00 98.75 286 SER A N 1
ATOM 2218 C CA . SER A 1 286 ? -8.031 -8.241 -5.212 1.00 98.75 286 SER A CA 1
ATOM 2219 C C . SER A 1 286 ? -6.950 -8.322 -6.291 1.00 98.75 286 SER A C 1
ATOM 2221 O O . SER A 1 286 ? -7.145 -8.984 -7.312 1.00 98.75 286 SER A O 1
ATOM 2223 N N . ALA A 1 287 ? -5.788 -7.706 -6.054 1.00 98.81 287 ALA A N 1
ATOM 2224 C CA . ALA A 1 287 ? -4.665 -7.767 -6.984 1.00 98.81 287 ALA A CA 1
ATOM 2225 C C . ALA A 1 287 ? -4.154 -9.199 -7.176 1.00 98.81 287 ALA A C 1
ATOM 2227 O O . ALA A 1 287 ? -3.939 -9.636 -8.306 1.00 98.81 287 ALA A O 1
ATOM 2228 N N . LEU A 1 288 ? -3.972 -9.938 -6.078 1.00 98.50 288 LEU A N 1
ATOM 2229 C CA . LEU A 1 288 ? -3.460 -11.308 -6.106 1.00 98.50 288 LEU A CA 1
ATOM 2230 C C . LEU A 1 288 ? -4.456 -12.275 -6.749 1.00 98.50 288 LEU A C 1
ATOM 2232 O O . LEU A 1 288 ? -4.046 -13.112 -7.554 1.00 98.50 288 LEU A O 1
ATOM 2236 N N . LEU A 1 289 ? -5.752 -12.112 -6.476 1.00 98.81 289 LEU A N 1
ATOM 2237 C CA . LEU A 1 289 ? -6.838 -12.871 -7.089 1.00 98.81 289 LEU A CA 1
ATOM 2238 C C . LEU A 1 289 ? -6.853 -12.667 -8.608 1.00 98.81 289 LEU A C 1
ATOM 2240 O O . LEU A 1 289 ? -6.789 -13.645 -9.356 1.00 98.81 289 LEU A O 1
ATOM 2244 N N . ILE A 1 290 ? -6.859 -11.412 -9.072 1.00 98.88 290 ILE A N 1
ATOM 2245 C CA . ILE A 1 290 ? -6.816 -11.066 -10.503 1.00 98.88 290 ILE A CA 1
ATOM 2246 C C . ILE A 1 290 ? -5.524 -11.594 -11.144 1.00 98.88 290 ILE A C 1
ATOM 2248 O O . ILE A 1 290 ? -5.557 -12.229 -12.200 1.00 98.88 290 ILE A O 1
ATOM 2252 N N . GLY A 1 291 ? -4.385 -11.416 -10.476 1.00 98.62 291 GLY A N 1
ATOM 2253 C CA . GLY A 1 291 ? -3.094 -11.914 -10.939 1.00 98.62 291 GLY A CA 1
ATOM 2254 C C . GLY A 1 291 ? -3.019 -13.440 -10.991 1.00 98.62 291 GLY A C 1
ATOM 2255 O O . GLY A 1 291 ? -2.296 -13.987 -11.822 1.00 98.62 291 GLY A O 1
ATOM 2256 N N . SER A 1 292 ? -3.756 -14.162 -10.143 1.00 98.56 292 SER A N 1
ATOM 2257 C CA . SER A 1 292 ? -3.809 -15.632 -10.158 1.00 98.56 292 SER A CA 1
ATOM 2258 C C . SER A 1 292 ? -4.404 -16.186 -11.462 1.00 98.56 292 SER A C 1
ATOM 2260 O O . SER A 1 292 ? -4.064 -17.297 -11.873 1.00 98.56 292 SER A O 1
ATOM 2262 N N . ALA A 1 293 ? -5.208 -15.378 -12.164 1.00 98.44 293 ALA A N 1
ATOM 2263 C CA . ALA A 1 293 ? -5.725 -15.659 -13.501 1.00 98.44 293 ALA A CA 1
ATOM 2264 C C . ALA A 1 293 ? -4.751 -15.274 -14.637 1.00 98.44 293 ALA A C 1
ATOM 2266 O O . ALA A 1 293 ? -5.123 -15.339 -15.806 1.00 98.44 293 ALA A O 1
ATOM 2267 N N . LEU A 1 294 ? -3.503 -14.908 -14.309 1.00 97.94 294 LEU A N 1
ATOM 2268 C CA . LEU A 1 294 ? -2.479 -14.417 -15.241 1.00 97.94 294 LEU A CA 1
ATOM 2269 C C . LEU A 1 294 ? -2.852 -13.096 -15.933 1.00 97.94 294 LEU A C 1
ATOM 2271 O O . LEU A 1 294 ? -2.483 -12.872 -17.084 1.00 97.94 294 LEU A O 1
ATOM 2275 N N . SER A 1 295 ? -3.555 -12.209 -15.233 1.00 98.44 295 SER A N 1
ATOM 2276 C CA . SER A 1 295 ? -3.622 -10.798 -15.623 1.00 98.44 295 SER A CA 1
ATOM 2277 C C . SER A 1 295 ? -2.294 -10.094 -15.329 1.00 98.44 295 SER A C 1
ATOM 2279 O O . SER A 1 295 ? -1.571 -10.470 -14.403 1.00 98.44 295 SER A O 1
ATOM 2281 N N . ASP A 1 296 ? -1.968 -9.079 -16.126 1.00 98.62 296 ASP A N 1
ATOM 2282 C CA . ASP A 1 296 ? -0.770 -8.257 -15.950 1.00 98.62 296 ASP A CA 1
ATOM 2283 C C . ASP A 1 296 ? -0.854 -7.327 -14.717 1.00 98.62 296 ASP A C 1
ATOM 2285 O O . ASP A 1 296 ? -1.949 -7.099 -14.182 1.00 98.62 296 ASP A O 1
ATOM 2289 N N . PRO A 1 297 ? 0.284 -6.779 -14.246 1.00 98.81 297 PRO A N 1
ATOM 2290 C CA . PRO A 1 297 ? 0.326 -5.912 -13.067 1.00 98.81 297 PRO A CA 1
ATOM 2291 C C . PRO A 1 297 ? -0.574 -4.677 -13.121 1.00 98.81 297 PRO A C 1
ATOM 2293 O O . PRO A 1 297 ? -1.098 -4.288 -12.078 1.00 98.81 297 PRO A O 1
ATOM 2296 N N . TYR A 1 298 ? -0.815 -4.095 -14.301 1.00 98.88 298 TYR A N 1
ATOM 2297 C CA . TYR A 1 298 ? -1.663 -2.911 -14.436 1.00 98.88 298 TYR A CA 1
ATOM 2298 C C . TYR A 1 298 ? -3.119 -3.239 -14.113 1.00 98.88 298 TYR A C 1
ATOM 2300 O O . TYR A 1 298 ? -3.716 -2.587 -13.257 1.00 98.88 298 TYR A O 1
ATOM 2308 N N . PHE A 1 299 ? -3.687 -4.297 -14.699 1.00 98.81 299 PHE A N 1
ATOM 2309 C CA . PHE A 1 299 ? -5.044 -4.724 -14.334 1.00 98.81 299 PHE A CA 1
ATOM 2310 C C . PHE A 1 299 ? -5.148 -5.234 -12.896 1.00 98.81 299 PHE A C 1
ATOM 2312 O O . PHE A 1 299 ? -6.155 -4.973 -12.234 1.00 98.81 299 PHE A O 1
ATOM 2319 N N . CYS A 1 300 ? -4.116 -5.907 -12.380 1.00 98.88 300 CYS A N 1
ATOM 2320 C CA . CYS A 1 300 ? -4.088 -6.299 -10.970 1.00 98.88 300 CYS A CA 1
ATOM 2321 C C . CYS A 1 300 ? -4.158 -5.069 -10.054 1.00 98.88 300 CYS A C 1
ATOM 2323 O O . CYS A 1 300 ? -4.942 -5.049 -9.106 1.00 98.88 300 CYS A O 1
ATOM 2325 N N . PHE A 1 301 ? -3.377 -4.028 -10.350 1.00 98.88 301 PHE A N 1
ATOM 2326 C CA . PHE A 1 301 ? -3.352 -2.808 -9.552 1.00 98.88 301 PHE A CA 1
ATOM 2327 C C . PHE A 1 301 ? -4.615 -1.961 -9.722 1.00 98.88 301 PHE A C 1
ATOM 2329 O O . PHE A 1 301 ? -5.130 -1.449 -8.735 1.00 98.88 301 PHE A O 1
ATOM 2336 N N . ALA A 1 302 ? -5.185 -1.874 -10.928 1.00 98.88 302 ALA A N 1
ATOM 2337 C CA . ALA A 1 302 ? -6.485 -1.238 -11.135 1.00 98.88 302 ALA A CA 1
ATOM 2338 C C . ALA A 1 302 ? -7.565 -1.905 -10.266 1.00 98.88 302 ALA A C 1
ATOM 2340 O O . ALA A 1 302 ? -8.293 -1.218 -9.550 1.00 98.88 302 ALA A O 1
ATOM 2341 N N . GLY A 1 303 ? -7.609 -3.243 -10.239 1.00 98.81 303 GLY A N 1
ATOM 2342 C CA . GLY A 1 303 ? -8.478 -3.993 -9.330 1.00 98.81 303 GLY A CA 1
ATOM 2343 C C . GLY A 1 303 ? -8.185 -3.702 -7.855 1.00 98.81 303 GLY A C 1
ATOM 2344 O O . GLY A 1 303 ? -9.109 -3.445 -7.082 1.00 98.81 303 GLY A O 1
ATOM 2345 N N . ALA A 1 304 ? -6.909 -3.637 -7.470 1.00 98.81 304 ALA A N 1
ATOM 2346 C CA . ALA A 1 304 ? -6.497 -3.248 -6.122 1.00 98.81 304 ALA A CA 1
ATOM 2347 C C . ALA A 1 304 ? -7.046 -1.875 -5.712 1.00 98.81 304 ALA A C 1
ATOM 2349 O O . ALA A 1 304 ? -7.576 -1.731 -4.612 1.00 98.81 304 ALA A O 1
ATOM 2350 N N . LEU A 1 305 ? -6.945 -0.881 -6.599 1.00 98.81 305 LEU A N 1
ATOM 2351 C CA . LEU A 1 305 ? -7.420 0.483 -6.375 1.00 98.81 305 LEU A CA 1
ATOM 2352 C C . LEU A 1 305 ? -8.947 0.548 -6.274 1.00 98.81 305 LEU A C 1
ATOM 2354 O O . LEU A 1 305 ? -9.460 1.294 -5.442 1.00 98.81 305 LEU A O 1
ATOM 2358 N N . THR A 1 306 ? -9.682 -0.263 -7.047 1.00 98.50 306 THR A N 1
ATOM 2359 C CA . THR A 1 306 ? -11.144 -0.359 -6.881 1.00 98.50 306 THR A CA 1
ATOM 2360 C C . THR A 1 306 ? -11.515 -0.889 -5.497 1.00 98.50 306 THR A C 1
ATOM 2362 O O . THR A 1 306 ? -12.334 -0.278 -4.814 1.00 98.50 306 THR A O 1
ATOM 2365 N N . GLY A 1 307 ? -10.848 -1.948 -5.025 1.00 97.94 307 GLY A N 1
ATOM 2366 C CA . GLY A 1 307 ? -11.031 -2.462 -3.668 1.00 97.94 307 GLY A CA 1
ATOM 2367 C C . GLY A 1 307 ? -10.612 -1.458 -2.588 1.00 97.94 307 GLY A C 1
ATOM 2368 O O . GLY A 1 307 ? -11.309 -1.296 -1.590 1.00 97.94 307 GLY A O 1
ATOM 2369 N N . LEU A 1 308 ? -9.505 -0.741 -2.808 1.00 98.00 308 LEU A N 1
ATOM 2370 C CA . LEU A 1 308 ? -9.004 0.299 -1.906 1.00 98.00 308 LEU A CA 1
ATOM 2371 C C . LEU A 1 308 ? -9.967 1.483 -1.786 1.00 98.00 308 LEU A C 1
ATOM 2373 O O . LEU A 1 308 ? -10.089 2.054 -0.712 1.00 98.00 308 LEU A O 1
ATOM 2377 N N . SER A 1 309 ? -10.678 1.830 -2.860 1.00 96.56 309 SER A N 1
ATOM 2378 C CA . SER A 1 309 ? -11.673 2.911 -2.850 1.00 96.56 309 SER A CA 1
ATOM 2379 C C . SER A 1 309 ? -12.928 2.598 -2.023 1.00 96.56 309 SER A C 1
ATOM 2381 O O . SER A 1 309 ? -13.735 3.490 -1.770 1.00 96.56 309 SER A O 1
ATOM 2383 N N . GLY A 1 310 ? -13.102 1.343 -1.593 1.00 95.31 310 GLY A N 1
ATOM 2384 C CA . GLY A 1 310 ? -14.220 0.929 -0.757 1.00 95.31 310 GLY A CA 1
ATOM 2385 C C . GLY A 1 310 ? -14.202 1.624 0.614 1.00 95.31 310 GLY A C 1
ATOM 2386 O O . GLY A 1 310 ? -13.149 1.645 1.258 1.00 95.31 310 GLY A O 1
ATOM 2387 N N . PRO A 1 311 ? -15.354 2.118 1.116 1.00 91.31 311 PRO A N 1
ATOM 2388 C CA . PRO A 1 311 ? -15.426 2.823 2.397 1.00 91.31 311 PRO A CA 1
ATOM 2389 C C . PRO A 1 311 ? -14.842 2.070 3.595 1.00 91.31 311 PRO A C 1
ATOM 2391 O O . PRO A 1 311 ? -14.207 2.664 4.454 1.00 91.31 311 PRO A O 1
ATOM 2394 N N . LEU A 1 312 ? -14.991 0.743 3.613 1.00 89.12 312 LEU A N 1
ATOM 2395 C CA . LEU A 1 312 ? -14.493 -0.124 4.685 1.00 89.12 312 LEU A CA 1
ATOM 2396 C C . LEU A 1 312 ? -12.988 -0.431 4.597 1.00 89.12 312 LEU A C 1
ATOM 2398 O O . LEU A 1 312 ? -12.496 -1.244 5.376 1.00 89.12 312 LEU A O 1
ATOM 2402 N N . HIS A 1 313 ? -12.270 0.154 3.633 1.00 93.12 313 HIS A N 1
ATOM 2403 C CA . HIS A 1 313 ? -10.837 -0.081 3.442 1.00 93.12 313 HIS A CA 1
ATOM 2404 C C . HIS A 1 313 ? -10.042 1.226 3.396 1.00 93.12 313 HIS A C 1
ATOM 2406 O O . HIS A 1 313 ? -9.191 1.462 4.247 1.00 93.12 313 HIS A O 1
ATOM 2412 N N . GLY A 1 314 ? -10.322 2.107 2.434 1.00 90.69 314 GLY A N 1
ATOM 2413 C CA . GLY A 1 314 ? -9.459 3.260 2.155 1.00 90.69 314 GLY A CA 1
ATOM 2414 C C . GLY A 1 314 ? -9.785 4.565 2.881 1.00 90.69 314 GLY A C 1
ATOM 2415 O O . GLY A 1 314 ? -9.084 5.547 2.632 1.00 90.69 314 GLY A O 1
ATOM 2416 N N . LEU A 1 315 ? -10.838 4.624 3.708 1.00 90.88 315 LEU A N 1
ATOM 2417 C CA . LEU A 1 315 ? -11.335 5.888 4.283 1.00 90.88 315 LEU A CA 1
ATOM 2418 C C . LEU A 1 315 ? -10.916 6.153 5.734 1.00 90.88 315 LEU A C 1
ATOM 2420 O O . LEU A 1 315 ? -11.140 7.262 6.210 1.00 90.88 315 LEU A O 1
ATOM 2424 N N . ALA A 1 316 ? -10.277 5.202 6.423 1.00 91.19 316 ALA A N 1
ATOM 2425 C CA . ALA A 1 316 ? -9.971 5.327 7.853 1.00 91.19 316 ALA A CA 1
ATOM 2426 C C . ALA A 1 316 ? -9.223 6.630 8.202 1.00 91.19 316 ALA A C 1
ATOM 2428 O O . ALA A 1 316 ? -9.614 7.336 9.127 1.00 91.19 316 ALA A O 1
ATOM 2429 N N . ASN A 1 317 ? -8.214 7.010 7.412 1.00 91.69 317 ASN A N 1
ATOM 2430 C CA . ASN A 1 317 ? -7.486 8.276 7.578 1.00 91.69 317 ASN A CA 1
ATOM 2431 C C . ASN A 1 317 ? -8.416 9.505 7.488 1.00 91.69 317 ASN A C 1
ATOM 2433 O O . ASN A 1 317 ? -8.383 10.395 8.341 1.00 91.69 317 ASN A O 1
ATOM 2437 N N . GLN A 1 318 ? -9.309 9.524 6.498 1.00 92.25 318 GLN A N 1
ATOM 2438 C CA . GLN A 1 318 ? -10.261 10.618 6.297 1.00 92.25 318 GLN A CA 1
ATOM 2439 C C . GLN A 1 318 ? -11.263 10.713 7.455 1.00 92.25 318 GLN A C 1
ATOM 2441 O O . GLN A 1 318 ? -11.567 11.809 7.925 1.00 92.25 318 GLN A O 1
ATOM 2446 N N . GLU A 1 319 ? -11.745 9.570 7.945 1.00 93.69 319 GLU A N 1
ATOM 2447 C CA . GLU A 1 319 ? -12.659 9.497 9.087 1.00 93.69 319 GLU A CA 1
ATOM 2448 C C . GLU A 1 319 ? -11.989 9.971 10.384 1.00 93.69 319 GLU A C 1
ATOM 2450 O O . GLU A 1 319 ? -12.597 10.734 11.138 1.00 93.69 319 GLU A O 1
ATOM 2455 N N . CYS A 1 320 ? -10.727 9.593 10.618 1.00 93.12 320 CYS A N 1
ATOM 2456 C CA . CYS A 1 320 ? -9.924 10.089 11.737 1.00 93.12 320 CYS A CA 1
ATOM 2457 C C . CYS A 1 320 ? -9.792 11.614 11.697 1.00 93.12 320 CYS A C 1
ATOM 2459 O O . CYS A 1 320 ? -10.115 12.287 12.678 1.00 93.12 320 CYS A O 1
ATOM 2461 N N . LEU A 1 321 ? -9.372 12.175 10.559 1.00 92.75 321 LEU A N 1
ATOM 2462 C CA . LEU A 1 321 ? -9.219 13.623 10.419 1.00 92.75 321 LEU A CA 1
ATOM 2463 C C . LEU A 1 321 ? -10.561 14.354 10.571 1.00 92.75 321 LEU A C 1
ATOM 2465 O O . LEU A 1 321 ? -10.632 15.383 11.239 1.00 92.75 321 LEU A O 1
ATOM 2469 N N . SER A 1 322 ? -11.640 13.814 9.998 1.00 93.12 322 SER A N 1
ATOM 2470 C CA . SER A 1 322 ? -12.987 14.376 10.137 1.00 93.12 322 SER A CA 1
ATOM 2471 C C . SER A 1 322 ? -13.440 14.417 11.599 1.00 93.12 322 SER A C 1
ATOM 2473 O O . SER A 1 322 ? -13.959 15.437 12.060 1.00 93.12 322 SER A O 1
ATOM 2475 N N . TRP A 1 323 ? -13.188 13.344 12.355 1.00 94.75 323 TRP A N 1
ATOM 2476 C CA . TRP A 1 323 ? -13.504 13.285 13.780 1.00 94.75 323 TRP A CA 1
ATOM 2477 C C . TRP A 1 323 ? -12.702 14.315 14.588 1.00 94.75 323 TRP A C 1
ATOM 2479 O O . TRP A 1 323 ? -13.279 15.013 15.423 1.00 94.75 323 TRP A O 1
ATOM 2489 N N . ILE A 1 324 ? -11.406 14.472 14.295 1.00 93.44 324 ILE A N 1
ATOM 2490 C CA . ILE A 1 324 ? -10.543 15.482 14.928 1.00 93.44 324 ILE A CA 1
ATOM 2491 C C . ILE A 1 324 ? -11.019 16.903 14.606 1.00 93.44 324 ILE A C 1
ATOM 2493 O O . ILE A 1 324 ? -11.151 17.722 15.513 1.00 93.44 324 ILE A O 1
ATOM 2497 N N . ASN A 1 325 ? -11.349 17.198 13.347 1.00 92.94 325 ASN A N 1
ATOM 2498 C CA . ASN A 1 325 ? -11.853 18.515 12.950 1.00 92.94 325 ASN A CA 1
ATOM 2499 C C . ASN A 1 325 ? -13.164 18.857 13.662 1.00 92.94 325 ASN A C 1
ATOM 2501 O O . ASN A 1 325 ? -13.314 19.961 14.185 1.00 92.94 325 ASN A O 1
ATOM 2505 N N . LYS A 1 326 ? -14.081 17.889 13.761 1.00 95.00 326 LYS A N 1
ATOM 2506 C CA . LYS A 1 326 ? -15.333 18.047 14.506 1.00 95.00 326 LYS A CA 1
ATOM 2507 C C . LYS A 1 326 ? -15.087 18.314 15.991 1.00 95.00 326 LYS A C 1
ATOM 2509 O O . LYS A 1 326 ? -15.734 19.178 16.575 1.00 95.00 326 LYS A O 1
ATOM 2514 N N . LEU A 1 327 ? -14.151 17.587 16.600 1.00 95.25 327 LEU A N 1
ATOM 2515 C CA . LEU A 1 327 ? -13.745 17.815 17.984 1.00 95.25 327 LEU A CA 1
ATOM 2516 C C . LEU A 1 327 ? -13.225 19.246 18.171 1.00 95.25 327 LEU A C 1
ATOM 2518 O O . LEU A 1 327 ? -13.645 19.933 19.101 1.00 95.25 327 LEU A O 1
ATOM 2522 N N . VAL A 1 328 ? -12.341 19.712 17.286 1.00 94.12 328 VAL A N 1
ATOM 2523 C CA . VAL A 1 328 ? -11.770 21.066 17.350 1.00 94.12 328 VAL A CA 1
ATOM 2524 C C . VAL A 1 328 ? -12.857 22.135 17.196 1.00 94.12 328 VAL A C 1
ATOM 2526 O O . VAL A 1 328 ? -12.874 23.108 17.955 1.00 94.12 328 VAL A O 1
ATOM 2529 N N . GLU A 1 329 ? -13.792 21.936 16.265 1.00 95.50 329 GLU A N 1
ATOM 2530 C CA . GLU A 1 329 ? -14.918 22.839 16.015 1.00 95.50 329 GLU A CA 1
ATOM 2531 C C . GLU A 1 329 ? -15.879 22.919 17.212 1.00 95.50 329 GLU A C 1
ATOM 2533 O O . GLU A 1 329 ? -16.203 24.015 17.678 1.00 95.50 329 GLU A O 1
ATOM 2538 N N . GLU A 1 330 ? -16.317 21.776 17.749 1.00 96.06 330 GLU A N 1
ATOM 2539 C CA . GLU A 1 330 ? -17.284 21.735 18.852 1.00 96.06 330 GLU A CA 1
ATOM 2540 C C . GLU A 1 330 ? -16.694 22.276 20.160 1.00 96.06 330 GLU A C 1
ATOM 2542 O O . GLU A 1 330 ? -17.384 22.967 20.917 1.00 96.06 330 GLU A O 1
ATOM 2547 N N . LEU A 1 331 ? -15.413 22.003 20.423 1.00 94.94 331 LEU A N 1
ATOM 2548 C CA . LEU A 1 331 ? -14.744 22.433 21.650 1.00 94.94 331 LEU A CA 1
ATOM 2549 C C . LEU A 1 331 ? -14.229 23.880 21.593 1.00 94.94 331 LEU A C 1
ATOM 2551 O O . LEU A 1 331 ? -13.850 24.418 22.634 1.00 94.94 331 LEU A O 1
ATOM 2555 N N . LYS A 1 332 ? -14.237 24.533 20.419 1.00 91.88 332 LYS A N 1
ATOM 2556 C CA . LYS A 1 332 ? -13.921 25.966 20.228 1.00 91.88 332 LYS A CA 1
ATOM 2557 C C . LYS A 1 332 ? -12.635 26.416 20.938 1.00 91.88 332 LYS A C 1
ATOM 2559 O O . LYS A 1 332 ? -12.606 27.450 21.604 1.00 91.88 332 LYS A O 1
ATOM 2564 N N . GLY A 1 333 ? -11.578 25.612 20.828 1.00 88.12 333 GLY A N 1
ATOM 2565 C CA . GLY A 1 333 ? -10.272 25.881 21.441 1.00 88.12 333 GLY A CA 1
ATOM 2566 C C . GLY A 1 333 ? -10.126 25.453 22.908 1.00 88.12 333 GLY A C 1
ATOM 2567 O O . GLY A 1 333 ? -9.010 25.454 23.420 1.00 88.12 333 GLY A O 1
ATOM 2568 N N . ASN A 1 334 ? -11.194 25.009 23.581 1.00 93.81 334 ASN A N 1
ATOM 2569 C CA . ASN A 1 334 ? -11.114 24.387 24.908 1.00 93.81 334 ASN A CA 1
ATOM 2570 C C . ASN A 1 334 ? -10.713 22.904 24.804 1.00 93.81 334 ASN A C 1
ATOM 2572 O O . ASN A 1 334 ? -11.477 22.005 25.170 1.00 93.81 334 ASN A O 1
ATOM 2576 N N . ILE A 1 335 ? -9.527 22.647 24.247 1.00 95.38 335 ILE A N 1
ATOM 2577 C CA . ILE A 1 335 ? -8.982 21.300 24.055 1.00 95.38 335 ILE A CA 1
ATOM 2578 C C . ILE A 1 335 ? -8.163 20.940 25.292 1.00 95.38 335 ILE A C 1
ATOM 2580 O O . ILE A 1 335 ? -7.001 21.318 25.423 1.00 95.38 335 ILE A O 1
ATOM 2584 N N . THR A 1 336 ? -8.782 20.226 26.226 1.00 96.88 336 THR A N 1
ATOM 2585 C CA . THR A 1 336 ? -8.132 19.727 27.439 1.00 96.88 336 THR A CA 1
ATOM 2586 C C . THR A 1 336 ? -8.386 18.234 27.574 1.00 96.88 336 THR A C 1
ATOM 2588 O O . THR A 1 336 ? -9.271 17.675 26.923 1.00 96.88 336 THR A O 1
ATOM 2591 N N . LEU A 1 337 ? -7.623 17.568 28.444 1.00 97.50 337 LEU A N 1
ATOM 2592 C CA . LEU A 1 337 ? -7.828 16.145 28.720 1.00 97.50 337 LEU A CA 1
ATOM 2593 C C . LEU A 1 337 ? -9.285 15.851 29.114 1.00 97.50 337 LEU A C 1
ATOM 2595 O O . LEU A 1 337 ? -9.863 14.881 28.632 1.00 97.50 337 LEU A O 1
ATOM 2599 N N . GLU A 1 338 ? -9.898 16.704 29.939 1.00 97.81 338 GLU A N 1
ATOM 2600 C CA . GLU A 1 338 ? -11.275 16.533 30.411 1.00 97.81 338 GLU A CA 1
ATOM 2601 C C . GLU A 1 338 ? -12.298 16.658 29.273 1.00 97.81 338 GLU A C 1
ATOM 2603 O O . GLU A 1 338 ? -13.167 15.796 29.116 1.00 97.81 338 GLU A O 1
ATOM 2608 N N . THR A 1 339 ? -12.189 17.707 28.451 1.00 97.81 339 THR A N 1
ATOM 2609 C CA . THR A 1 339 ? -13.158 17.973 27.378 1.00 97.81 339 THR A CA 1
ATOM 2610 C C . THR A 1 339 ? -13.065 16.940 26.262 1.00 97.81 339 THR A C 1
ATOM 2612 O O . THR A 1 339 ? -14.101 16.461 25.799 1.00 97.81 339 THR A O 1
ATOM 2615 N N . VAL A 1 340 ? -11.852 16.516 25.893 1.00 97.75 340 VAL A N 1
ATOM 2616 C CA . VAL A 1 340 ? -11.635 15.442 24.911 1.00 97.75 340 VAL A CA 1
ATOM 2617 C C . VAL A 1 340 ? -12.122 14.095 25.448 1.00 97.75 340 VAL A C 1
ATOM 2619 O O . VAL A 1 340 ? -12.805 13.367 24.730 1.00 97.75 340 VAL A O 1
ATOM 2622 N N . THR A 1 341 ? -11.860 13.778 26.723 1.00 98.00 341 THR A N 1
ATOM 2623 C CA . THR A 1 341 ? -12.382 12.556 27.367 1.00 98.00 341 THR A CA 1
ATOM 2624 C C . THR A 1 341 ? -13.908 12.529 27.318 1.00 98.00 341 THR A C 1
ATOM 2626 O O . THR A 1 341 ? -14.505 11.525 26.926 1.00 98.00 341 THR A O 1
ATOM 2629 N N . LYS A 1 342 ? -14.559 13.648 27.658 1.00 97.81 342 LYS A N 1
ATOM 2630 C CA . LYS A 1 342 ? -16.018 13.772 27.591 1.00 97.81 342 LYS A CA 1
ATOM 2631 C C . LYS A 1 342 ? -16.538 13.617 26.160 1.00 97.81 342 LYS A C 1
ATOM 2633 O O . LYS A 1 342 ? -17.493 12.876 25.943 1.00 97.81 342 LYS A O 1
ATOM 2638 N N . PHE A 1 343 ? -15.891 14.250 25.184 1.00 97.62 343 PHE A N 1
ATOM 2639 C CA . PHE A 1 343 ? -16.257 14.138 23.771 1.00 97.62 343 PHE A CA 1
ATOM 2640 C C . PHE A 1 343 ? -16.161 12.688 23.261 1.00 97.62 343 PHE A C 1
ATOM 2642 O O . PHE A 1 343 ? -17.076 12.192 22.596 1.00 97.62 343 PHE A O 1
ATOM 2649 N N . ALA A 1 344 ? -15.097 11.970 23.631 1.00 96.94 344 ALA A N 1
ATOM 2650 C CA . ALA A 1 344 ? -14.926 10.551 23.324 1.00 96.94 344 ALA A CA 1
ATOM 2651 C C . ALA A 1 344 ? -16.031 9.689 23.964 1.00 96.94 344 ALA A C 1
ATOM 2653 O O . ALA A 1 344 ? -16.657 8.873 23.286 1.00 96.94 344 ALA A O 1
ATOM 2654 N N . GLN A 1 345 ? -16.344 9.911 25.244 1.00 97.19 345 GLN A N 1
ATOM 2655 C CA . GLN A 1 345 ? -17.440 9.214 25.928 1.00 97.19 345 GLN A CA 1
ATOM 2656 C C . GLN A 1 345 ? -18.795 9.483 25.268 1.00 97.19 345 GLN A C 1
ATOM 2658 O O . GLN A 1 345 ? -19.588 8.561 25.082 1.00 97.19 345 GLN A O 1
ATOM 2663 N N . ASP A 1 346 ? -19.074 10.733 24.908 1.00 96.94 346 ASP A N 1
ATOM 2664 C CA . ASP A 1 346 ? -20.339 11.122 24.289 1.00 96.94 346 ASP A CA 1
ATOM 2665 C C . ASP A 1 346 ? -20.468 10.572 22.859 1.00 96.94 346 ASP A C 1
ATOM 2667 O O . ASP A 1 346 ? -21.573 10.220 22.443 1.00 96.94 346 ASP A O 1
ATOM 2671 N N . THR A 1 347 ? -19.352 10.403 22.141 1.00 95.75 347 THR A N 1
ATOM 2672 C CA . THR A 1 347 ? -19.299 9.667 20.864 1.00 95.75 347 THR A CA 1
ATOM 2673 C C . THR A 1 347 ? -19.760 8.218 21.061 1.00 95.75 347 THR A C 1
ATOM 2675 O O . THR A 1 347 ? -20.704 7.770 20.408 1.00 95.75 347 THR A O 1
ATOM 2678 N N . LEU A 1 348 ? -19.182 7.501 22.032 1.00 94.44 348 LEU A N 1
ATOM 2679 C CA . LEU A 1 348 ? -19.550 6.107 22.312 1.00 94.44 348 LEU A CA 1
ATOM 2680 C C . LEU A 1 348 ? -20.992 5.961 22.827 1.00 94.44 348 LEU A C 1
ATOM 2682 O O . LEU A 1 348 ? -21.693 5.027 22.438 1.00 94.44 348 LEU A O 1
ATOM 2686 N N . LYS A 1 349 ? -21.478 6.892 23.662 1.00 95.12 349 LYS A N 1
ATOM 2687 C CA . LYS A 1 349 ? -22.873 6.899 24.154 1.00 95.12 349 LYS A CA 1
ATOM 2688 C C . LYS A 1 349 ? -23.897 7.043 23.027 1.00 95.12 349 LYS A C 1
ATOM 2690 O O . LYS A 1 349 ? -25.007 6.535 23.157 1.00 95.12 349 LYS A O 1
ATOM 2695 N N . LYS A 1 350 ? -23.532 7.700 21.921 1.00 95.31 350 LYS A N 1
ATOM 2696 C CA . LYS A 1 350 ? -24.361 7.802 20.706 1.00 95.31 350 LYS A CA 1
ATOM 2697 C C . LYS A 1 350 ? -24.334 6.525 19.852 1.00 95.31 350 LYS A C 1
ATOM 2699 O O . LYS A 1 350 ? -24.935 6.505 18.784 1.00 95.31 350 LYS A O 1
ATOM 2704 N N . GLY A 1 351 ? -23.638 5.474 20.295 1.00 91.25 351 GLY A N 1
ATOM 2705 C CA . GLY A 1 351 ? -23.463 4.229 19.546 1.00 91.25 351 GLY A CA 1
ATOM 2706 C C . GLY A 1 351 ? -22.461 4.339 18.395 1.00 91.25 351 GLY A C 1
ATOM 2707 O O . GLY A 1 351 ? -22.423 3.454 17.545 1.00 91.25 351 GLY A O 1
ATOM 2708 N N . GLN A 1 352 ? -21.672 5.416 18.350 1.00 92.00 352 GLN A N 1
ATOM 2709 C CA . GLN A 1 352 ? -20.635 5.623 17.340 1.00 92.00 352 GLN A CA 1
ATOM 2710 C C . GLN A 1 352 ? -19.315 4.985 17.790 1.00 92.00 352 GLN A C 1
ATOM 2712 O O . GLN A 1 352 ? -19.097 4.754 18.979 1.00 92.00 352 GLN A O 1
ATOM 2717 N N . VAL A 1 353 ? -18.428 4.717 16.835 1.00 90.31 353 VAL A N 1
ATOM 2718 C CA . VAL A 1 353 ? -17.035 4.326 17.095 1.00 90.31 353 VAL A CA 1
ATOM 2719 C C . VAL A 1 353 ? -16.128 5.553 17.041 1.00 90.31 353 VAL A C 1
ATOM 2721 O O . VAL A 1 353 ? -16.503 6.575 16.468 1.00 90.31 353 VAL A O 1
ATOM 2724 N N . ILE A 1 354 ? -14.939 5.452 17.634 1.00 92.50 354 ILE A N 1
ATOM 2725 C CA . ILE A 1 354 ? -13.889 6.467 17.503 1.00 92.50 354 ILE A CA 1
ATOM 2726 C C . ILE A 1 354 ? -12.941 5.989 16.392 1.00 92.50 354 ILE A C 1
ATOM 2728 O O . ILE A 1 354 ? -12.273 4.971 16.597 1.00 92.50 354 ILE A O 1
ATOM 2732 N N . PRO A 1 355 ? -12.908 6.648 15.217 1.00 90.62 355 PRO A N 1
ATOM 2733 C CA . PRO A 1 355 ? -12.116 6.186 14.079 1.00 90.62 355 PRO A CA 1
ATOM 2734 C C . PRO A 1 355 ? -10.629 6.041 14.418 1.00 90.62 355 PRO A C 1
ATOM 2736 O O . PRO A 1 355 ? -10.071 6.856 15.151 1.00 90.62 355 PRO A O 1
ATOM 2739 N N . GLY A 1 356 ? -10.007 4.983 13.895 1.00 88.38 356 GLY A N 1
ATOM 2740 C CA . GLY A 1 356 ? -8.581 4.687 14.069 1.00 88.38 356 GLY A CA 1
ATOM 2741 C C . GLY A 1 356 ? -8.178 4.110 15.431 1.00 88.38 356 GLY A C 1
ATOM 2742 O O . GLY A 1 356 ? -7.020 3.744 15.607 1.00 88.38 356 GLY A O 1
ATOM 2743 N N . TYR A 1 357 ? -9.114 3.940 16.369 1.00 89.88 357 TYR A N 1
ATOM 2744 C CA . TYR A 1 357 ? -8.879 3.258 17.645 1.00 89.88 357 TYR A CA 1
ATOM 2745 C C . TYR A 1 357 ? -9.630 1.919 17.723 1.00 89.88 357 TYR A C 1
ATOM 2747 O O . TYR A 1 357 ? -10.680 1.743 17.106 1.00 89.88 357 TYR A O 1
ATOM 2755 N N . GLY A 1 358 ? -9.135 0.975 18.537 1.00 77.88 358 GLY A N 1
ATOM 2756 C CA . GLY A 1 358 ? -9.859 -0.274 18.825 1.00 77.88 358 GLY A CA 1
ATOM 2757 C C . GLY A 1 358 ? -9.466 -1.470 17.951 1.00 77.88 358 GLY A C 1
ATOM 2758 O O . GLY A 1 358 ? -10.337 -2.231 17.524 1.00 77.88 358 GLY A O 1
ATOM 2759 N N . HIS A 1 359 ? -8.174 -1.647 17.653 1.00 74.88 359 HIS A N 1
ATOM 2760 C CA . HIS A 1 359 ? -7.705 -2.685 16.728 1.00 74.88 359 HIS A CA 1
ATOM 2761 C C . HIS A 1 359 ? -8.075 -4.109 17.196 1.00 74.88 359 HIS A C 1
ATOM 2763 O O . HIS A 1 359 ? -7.858 -4.497 18.343 1.00 74.88 359 HIS A O 1
ATOM 2769 N N . ALA A 1 360 ? -8.584 -4.938 16.277 1.00 69.50 360 ALA A N 1
ATOM 2770 C CA . ALA A 1 360 ? -9.060 -6.293 16.587 1.00 69.50 360 ALA A CA 1
ATOM 2771 C C . ALA A 1 360 ? -7.954 -7.360 16.772 1.00 69.50 360 ALA A C 1
ATOM 2773 O O . ALA A 1 360 ? -8.257 -8.479 17.200 1.00 69.50 360 ALA A O 1
ATOM 2774 N N . VAL A 1 361 ? -6.696 -7.034 16.444 1.00 76.56 361 VAL A N 1
ATOM 2775 C CA . VAL A 1 361 ? -5.581 -7.993 16.297 1.00 76.56 361 VAL A CA 1
ATOM 2776 C C . VAL A 1 361 ? -4.375 -7.556 17.121 1.00 76.56 361 VAL A C 1
ATOM 2778 O O . VAL A 1 361 ? -3.930 -8.321 17.975 1.00 76.56 361 VAL A O 1
ATOM 2781 N N . LEU A 1 362 ? -3.879 -6.333 16.896 1.00 82.94 362 LEU A N 1
ATOM 2782 C CA . LEU A 1 362 ? -2.753 -5.784 17.650 1.00 82.94 362 LEU A CA 1
ATOM 2783 C C . LEU A 1 362 ? -3.071 -5.703 19.142 1.00 82.94 362 LEU A C 1
ATOM 2785 O O . LEU A 1 362 ? -4.182 -5.347 19.527 1.00 82.94 362 LEU A O 1
ATOM 2789 N N . ARG A 1 363 ? -2.072 -6.021 19.965 1.00 84.50 363 ARG A N 1
ATOM 2790 C CA . ARG A 1 363 ? -2.091 -5.904 21.434 1.00 84.50 363 ARG A CA 1
ATOM 2791 C C . ARG A 1 363 ? -1.174 -4.798 21.947 1.00 84.50 363 ARG A C 1
ATOM 2793 O O . ARG A 1 363 ? -1.167 -4.514 23.137 1.00 84.50 363 ARG A O 1
ATOM 2800 N N . VAL A 1 364 ? -0.404 -4.212 21.042 1.00 85.06 364 VAL A N 1
ATOM 2801 C CA . VAL A 1 364 ? 0.501 -3.091 21.272 1.00 85.06 364 VAL A CA 1
ATOM 2802 C C . VAL A 1 364 ? 0.040 -1.894 20.449 1.00 85.06 364 VAL A C 1
ATOM 2804 O O . VAL A 1 364 ? -0.838 -2.023 19.588 1.00 85.06 364 VAL A O 1
ATOM 2807 N N . GLU A 1 365 ? 0.622 -0.732 20.721 1.00 88.69 365 GLU A N 1
ATOM 2808 C CA . GLU A 1 365 ? 0.496 0.423 19.839 1.00 88.69 365 GLU A CA 1
ATOM 2809 C C . GLU A 1 365 ? 1.045 0.086 18.447 1.00 88.69 365 GLU A C 1
ATOM 2811 O O . GLU A 1 365 ? 2.058 -0.604 18.315 1.00 88.69 365 GLU A O 1
ATOM 2816 N N . ASP A 1 366 ? 0.357 0.540 17.400 1.00 93.62 366 ASP A N 1
ATOM 2817 C CA . ASP A 1 366 ? 0.805 0.334 16.027 1.00 93.62 366 ASP A CA 1
ATOM 2818 C C . ASP A 1 366 ? 2.139 1.070 15.804 1.00 93.62 366 ASP A C 1
ATOM 2820 O O . ASP A 1 366 ? 2.161 2.302 15.831 1.00 93.62 366 ASP A O 1
ATOM 2824 N N . PRO A 1 367 ? 3.256 0.374 15.523 1.00 95.19 367 PRO A N 1
ATOM 2825 C CA . PRO A 1 367 ? 4.556 1.030 15.396 1.00 95.19 367 PRO A CA 1
ATOM 2826 C C . PRO A 1 367 ? 4.611 2.022 14.225 1.00 95.19 367 PRO A C 1
ATOM 2828 O O . PRO A 1 367 ? 5.446 2.927 14.211 1.00 95.19 367 PRO A O 1
ATOM 2831 N N . ARG A 1 368 ? 3.701 1.897 13.249 1.00 96.62 368 ARG A N 1
ATOM 2832 C CA . ARG A 1 368 ? 3.539 2.877 12.168 1.00 96.62 368 ARG A CA 1
ATOM 2833 C C . ARG A 1 368 ? 2.950 4.188 12.685 1.00 96.62 368 ARG A C 1
ATOM 2835 O O . ARG A 1 368 ? 3.365 5.253 12.243 1.00 96.62 368 ARG A O 1
ATOM 2842 N N . HIS A 1 369 ? 2.004 4.115 13.624 1.00 95.50 369 HIS A N 1
ATOM 2843 C CA . HIS A 1 369 ? 1.455 5.291 14.297 1.00 95.50 369 HIS A CA 1
ATOM 2844 C C . HIS A 1 369 ? 2.554 6.021 15.069 1.00 95.50 369 HIS A C 1
ATOM 2846 O O . HIS A 1 369 ? 2.771 7.213 14.846 1.00 95.50 369 HIS A O 1
ATOM 2852 N N . THR A 1 370 ? 3.294 5.280 15.899 1.00 95.75 370 THR A N 1
ATOM 2853 C CA . THR A 1 370 ? 4.399 5.808 16.705 1.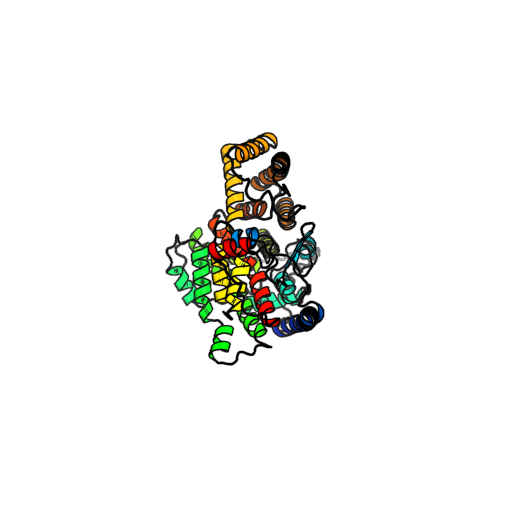00 95.75 370 THR A CA 1
ATOM 2854 C C . THR A 1 370 ? 5.457 6.498 15.840 1.00 95.75 370 THR A C 1
ATOM 2856 O O . THR A 1 370 ? 5.953 7.563 16.204 1.00 95.75 370 THR A O 1
ATOM 2859 N N . ALA A 1 371 ? 5.773 5.953 14.659 1.00 97.00 371 ALA A N 1
ATOM 2860 C CA . ALA A 1 371 ? 6.718 6.573 13.731 1.00 97.00 371 ALA A CA 1
ATOM 2861 C C . ALA A 1 371 ? 6.294 7.990 13.300 1.00 97.00 371 ALA A C 1
ATOM 2863 O O . ALA A 1 371 ? 7.112 8.909 13.308 1.00 97.00 371 ALA A O 1
ATOM 2864 N N . PHE A 1 372 ? 5.012 8.193 12.988 1.00 96.50 372 PHE A N 1
ATOM 2865 C CA . PHE A 1 372 ? 4.493 9.514 12.625 1.00 96.50 372 PHE A CA 1
ATOM 2866 C C . PHE A 1 372 ? 4.364 10.466 13.807 1.00 96.50 372 PHE A C 1
ATOM 2868 O O . PHE A 1 372 ? 4.605 11.658 13.635 1.00 96.50 372 PHE A O 1
ATOM 2875 N N . VAL A 1 373 ? 4.016 9.969 14.997 1.00 96.19 373 VAL A N 1
ATOM 2876 C CA . VAL A 1 373 ? 4.017 10.791 16.218 1.00 96.19 373 VAL A CA 1
ATOM 2877 C C . VAL A 1 373 ? 5.427 11.317 16.488 1.00 96.19 373 VAL A C 1
ATOM 2879 O O . VAL A 1 373 ? 5.613 12.520 16.653 1.00 96.19 373 VAL A O 1
ATOM 2882 N N . ASN A 1 374 ? 6.438 10.448 16.414 1.00 96.62 374 ASN A N 1
ATOM 2883 C CA . ASN A 1 374 ? 7.838 10.842 16.576 1.00 96.62 374 ASN A CA 1
ATOM 2884 C C . ASN A 1 374 ? 8.277 11.864 15.516 1.00 96.62 374 ASN A C 1
ATOM 2886 O O . ASN A 1 374 ? 8.972 12.828 15.839 1.00 96.62 374 ASN A O 1
ATOM 2890 N N . PHE A 1 375 ? 7.862 11.678 14.259 1.00 96.69 375 PHE A N 1
ATOM 2891 C CA . PHE A 1 375 ? 8.123 12.640 13.188 1.00 96.69 375 PHE A CA 1
ATOM 2892 C C . PHE A 1 375 ? 7.471 14.000 13.483 1.00 96.69 375 PHE A C 1
ATOM 2894 O O . PHE A 1 375 ? 8.137 15.034 13.430 1.00 96.69 375 PHE A O 1
ATOM 2901 N N . ALA A 1 376 ? 6.195 14.005 13.873 1.00 96.25 376 ALA A N 1
ATOM 2902 C CA . ALA A 1 376 ? 5.457 15.212 14.225 1.00 96.25 376 ALA A CA 1
ATOM 2903 C C . ALA A 1 376 ? 6.100 15.962 15.400 1.00 96.25 376 ALA A C 1
ATOM 2905 O O . ALA A 1 376 ? 6.305 17.166 15.313 1.00 96.25 376 ALA A O 1
ATOM 2906 N N . HIS A 1 377 ? 6.489 15.269 16.472 1.00 96.06 377 HIS A N 1
ATOM 2907 C CA . HIS A 1 377 ? 7.143 15.896 17.627 1.00 96.06 377 HIS A CA 1
ATOM 2908 C C . HIS A 1 377 ? 8.530 16.444 17.310 1.00 96.06 377 HIS A C 1
ATOM 2910 O O . HIS A 1 377 ? 8.926 17.468 17.862 1.00 96.06 377 HIS A O 1
ATOM 2916 N N . LYS A 1 378 ? 9.275 15.780 16.423 1.00 95.44 378 LYS A N 1
ATOM 2917 C CA . LYS A 1 378 ? 10.612 16.225 16.022 1.00 95.44 378 LYS A CA 1
ATOM 2918 C C . LYS A 1 378 ? 10.567 17.478 15.150 1.00 95.44 378 LYS A C 1
ATOM 2920 O O . LYS A 1 378 ? 11.403 18.360 15.325 1.00 95.44 378 LYS A O 1
ATOM 2925 N N . HIS A 1 379 ? 9.633 17.536 14.203 1.00 94.94 379 HIS A N 1
ATOM 2926 C CA . HIS A 1 379 ? 9.611 18.575 13.171 1.00 94.94 379 HIS A CA 1
ATOM 2927 C C . HIS A 1 379 ? 8.586 19.683 13.449 1.00 94.94 379 HIS A C 1
ATOM 2929 O O . HIS A 1 379 ? 8.843 20.843 13.137 1.00 94.94 379 HIS A O 1
ATOM 2935 N N . PHE A 1 380 ? 7.454 19.350 14.076 1.00 95.88 380 PHE A N 1
ATOM 2936 C CA . PHE A 1 380 ? 6.291 20.231 14.237 1.00 95.88 380 PHE A CA 1
ATOM 2937 C C . PHE A 1 380 ? 5.671 20.175 15.652 1.00 95.88 380 PHE A C 1
ATOM 2939 O O . PHE A 1 380 ? 4.449 20.062 15.779 1.00 95.88 380 PHE A O 1
ATOM 2946 N N . PRO A 1 381 ? 6.460 20.282 16.742 1.00 95.38 381 PRO A N 1
ATOM 2947 C CA . PRO A 1 381 ? 5.941 20.144 18.110 1.00 95.38 381 PRO A CA 1
ATOM 2948 C C . PRO A 1 381 ? 4.906 21.215 18.482 1.00 95.38 381 PRO A C 1
ATOM 2950 O O . PRO A 1 381 ? 4.093 21.024 19.388 1.00 95.38 381 PRO A O 1
ATOM 2953 N N . ASP A 1 382 ? 4.937 22.358 17.795 1.00 95.56 382 ASP A N 1
ATOM 2954 C CA . ASP A 1 382 ? 4.054 23.482 18.076 1.00 95.56 382 ASP A CA 1
ATOM 2955 C C . ASP A 1 382 ? 2.768 23.514 17.255 1.00 95.56 382 ASP A C 1
ATOM 2957 O O . ASP A 1 382 ? 1.902 24.347 17.550 1.00 95.56 382 ASP A O 1
ATOM 2961 N N . ASP A 1 383 ? 2.619 22.602 16.292 1.00 94.81 383 ASP A N 1
ATOM 2962 C CA . ASP A 1 383 ? 1.440 22.529 15.440 1.00 94.81 383 ASP A CA 1
ATOM 2963 C C . ASP A 1 383 ? 0.161 22.280 16.276 1.00 94.81 383 ASP A C 1
ATOM 2965 O O . ASP A 1 383 ? 0.138 21.400 17.147 1.00 94.81 383 ASP A O 1
ATOM 2969 N N . PRO A 1 384 ? -0.923 23.049 16.051 1.00 92.88 384 PRO A N 1
ATOM 2970 C CA . PRO A 1 384 ? -2.155 22.904 16.820 1.00 92.88 384 PRO A CA 1
ATOM 2971 C C . PRO A 1 384 ? -2.782 21.509 16.741 1.00 92.88 384 PRO A C 1
ATOM 2973 O O . PRO A 1 384 ? -3.281 21.015 17.752 1.00 92.88 384 PRO A O 1
ATOM 2976 N N . LEU A 1 385 ? -2.759 20.860 15.574 1.00 91.38 385 LEU A N 1
ATOM 2977 C CA . LEU A 1 385 ? -3.321 19.522 15.398 1.00 91.38 385 LEU A CA 1
ATOM 2978 C C . LEU A 1 385 ? -2.430 18.452 16.033 1.00 91.38 385 LEU A C 1
ATOM 2980 O O . LEU A 1 385 ? -2.956 17.482 16.575 1.00 91.38 385 LEU A O 1
ATOM 2984 N N . VAL A 1 386 ? -1.108 18.647 16.056 1.00 94.19 386 VAL A N 1
ATOM 2985 C CA . VAL A 1 386 ? -0.186 17.777 16.813 1.00 94.19 386 VAL A CA 1
ATOM 2986 C C . VAL A 1 386 ? -0.473 17.860 18.317 1.00 94.19 386 VAL A C 1
ATOM 2988 O O . VAL A 1 386 ? -0.594 16.835 18.985 1.00 94.19 386 VAL A O 1
ATOM 2991 N N . LYS A 1 387 ? -0.718 19.061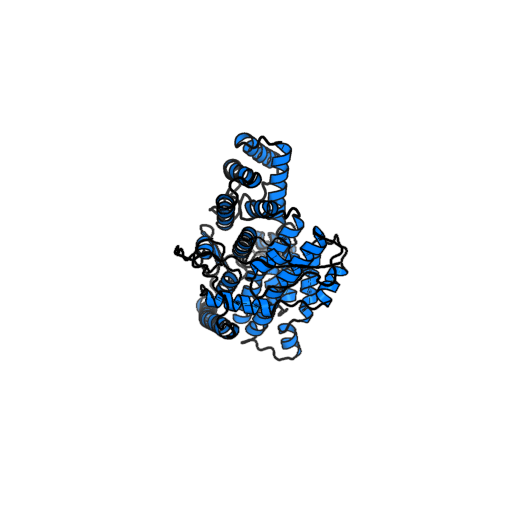 18.853 1.00 95.25 387 LYS A N 1
ATOM 2992 C CA . LYS A 1 387 ? -1.138 19.236 20.258 1.00 95.25 387 LYS A CA 1
ATOM 2993 C C . LYS A 1 387 ? -2.495 18.581 20.551 1.00 95.25 387 LYS A C 1
ATOM 2995 O O . LYS A 1 387 ? -2.685 18.015 21.628 1.00 95.25 387 LYS A O 1
ATOM 3000 N N . VAL A 1 388 ? -3.440 18.630 19.607 1.00 94.56 388 VAL A N 1
ATOM 3001 C CA . VAL A 1 388 ? -4.731 17.924 19.721 1.00 94.56 388 VAL A CA 1
ATOM 3002 C C . VAL A 1 388 ? -4.525 16.407 19.726 1.00 94.56 388 VAL A C 1
ATOM 3004 O O . VAL A 1 388 ? -5.132 15.723 20.555 1.00 94.56 388 VAL A O 1
ATOM 3007 N N . LEU A 1 389 ? -3.655 15.885 18.855 1.00 93.81 389 LEU A N 1
ATOM 3008 C CA . LEU A 1 389 ? -3.298 14.467 18.811 1.00 93.81 389 LEU A CA 1
ATOM 3009 C C . LEU A 1 389 ? -2.776 13.996 20.171 1.00 93.81 389 LEU A C 1
ATOM 3011 O O . LEU A 1 389 ? -3.311 13.036 20.717 1.00 93.81 389 LEU A O 1
ATOM 3015 N N . ASP A 1 390 ? -1.831 14.717 20.777 1.00 95.25 390 ASP A N 1
ATOM 3016 C CA . ASP A 1 390 ? -1.262 14.366 22.086 1.00 95.25 390 ASP A CA 1
ATOM 3017 C C . ASP A 1 390 ? -2.310 14.254 23.198 1.00 95.25 390 ASP A C 1
ATOM 3019 O O . ASP A 1 390 ? -2.202 13.418 24.102 1.00 95.25 390 ASP A O 1
ATOM 3023 N N . ILE A 1 391 ? -3.337 15.104 23.153 1.00 96.56 391 ILE A N 1
ATOM 3024 C CA . ILE A 1 391 ? -4.445 15.053 24.107 1.00 96.56 391 ILE A CA 1
ATOM 3025 C C . ILE A 1 391 ? -5.333 13.840 23.813 1.00 96.56 391 ILE A C 1
ATOM 3027 O O . ILE A 1 391 ? -5.713 13.130 24.744 1.00 96.56 391 ILE A O 1
ATOM 3031 N N . CYS A 1 392 ? -5.617 13.552 22.540 1.00 95.62 392 CYS A N 1
ATOM 3032 C CA . CYS A 1 392 ? -6.386 12.377 22.122 1.00 95.62 392 CYS A CA 1
ATOM 3033 C C . CYS A 1 392 ? -5.710 11.063 22.544 1.00 95.62 392 CYS A C 1
ATOM 3035 O O . CYS A 1 392 ? -6.379 10.181 23.085 1.00 95.62 392 CYS A O 1
ATOM 3037 N N . LEU A 1 393 ? -4.385 10.960 22.391 1.00 94.06 393 LEU A N 1
ATOM 3038 C CA . LEU A 1 393 ? -3.587 9.799 22.807 1.00 94.06 393 LEU A CA 1
ATOM 3039 C C . LEU A 1 393 ? -3.671 9.515 24.311 1.00 94.06 393 LEU A C 1
ATOM 3041 O O . LEU A 1 393 ? -3.574 8.363 24.722 1.00 94.06 393 LEU A O 1
ATOM 3045 N N . LYS A 1 394 ? -3.900 10.542 25.134 1.00 95.75 394 LYS A N 1
ATOM 3046 C CA . LYS A 1 394 ? -4.084 10.400 26.588 1.00 95.75 394 LYS A CA 1
ATOM 3047 C C . LYS A 1 394 ? -5.544 10.154 26.971 1.00 95.75 394 LYS A C 1
ATOM 3049 O O . LYS A 1 394 ? -5.816 9.392 27.892 1.00 95.75 394 LYS A O 1
ATOM 3054 N N . ALA A 1 395 ? -6.476 10.818 26.291 1.00 96.69 395 ALA A N 1
ATOM 3055 C CA . ALA A 1 395 ? -7.893 10.823 26.640 1.00 96.69 395 ALA A CA 1
ATOM 3056 C C . ALA A 1 395 ? -8.641 9.560 26.191 1.00 96.69 395 ALA A C 1
ATOM 3058 O O . ALA A 1 395 ? -9.482 9.041 26.922 1.00 96.69 395 ALA A O 1
ATOM 3059 N N . ILE A 1 396 ? -8.383 9.089 24.969 1.00 95.75 396 ILE A N 1
ATOM 3060 C CA . ILE A 1 396 ? -9.226 8.089 24.299 1.00 95.75 396 ILE A CA 1
ATOM 3061 C C . ILE A 1 396 ? -8.971 6.659 24.797 1.00 95.75 396 ILE A C 1
ATOM 3063 O O . ILE A 1 396 ? -9.960 5.964 25.054 1.00 95.75 396 ILE A O 1
ATOM 3067 N N . PRO A 1 397 ? -7.719 6.189 24.982 1.00 94.44 397 PRO A N 1
ATOM 3068 C CA . PRO A 1 397 ? -7.496 4.798 25.366 1.00 94.44 397 PRO A CA 1
ATOM 3069 C C . PRO A 1 397 ? -8.197 4.389 26.676 1.00 94.44 397 PRO A C 1
ATOM 3071 O O . PRO A 1 397 ? -8.928 3.397 26.644 1.00 94.44 397 PRO A O 1
ATOM 3074 N N . PRO A 1 398 ? -8.138 5.171 27.779 1.00 95.12 398 PRO A N 1
ATOM 3075 C CA . PRO A 1 398 ? -8.860 4.831 29.011 1.00 95.12 398 PRO A CA 1
ATOM 3076 C C . PRO A 1 398 ? -10.384 4.769 28.832 1.00 95.12 398 PRO A C 1
ATOM 3078 O O . PRO A 1 398 ? -11.064 3.962 29.466 1.00 95.12 398 PRO A O 1
ATOM 3081 N N . VAL A 1 399 ? -10.943 5.609 27.950 1.00 95.62 399 VAL A N 1
ATOM 3082 C CA . VAL A 1 399 ? -12.379 5.596 27.626 1.00 95.62 399 VAL A CA 1
ATOM 3083 C C . VAL A 1 399 ? -12.765 4.293 26.932 1.00 95.62 399 VAL A C 1
ATOM 3085 O O . VAL A 1 399 ? -13.807 3.720 27.248 1.00 95.62 399 VAL A O 1
ATOM 3088 N N . LEU A 1 400 ? -11.932 3.809 26.008 1.00 93.44 400 LEU A N 1
ATOM 3089 C CA . LEU A 1 400 ? -12.169 2.554 25.300 1.00 93.44 400 LEU A CA 1
ATOM 3090 C C . LEU A 1 400 ? -11.961 1.337 26.204 1.00 93.44 400 LEU A C 1
ATOM 3092 O O . LEU A 1 400 ? -12.794 0.430 26.182 1.00 93.44 400 LEU A O 1
ATOM 3096 N N . GLU A 1 401 ? -10.920 1.330 27.036 1.00 92.12 401 GLU A N 1
ATOM 3097 C CA . GLU A 1 401 ? -10.676 0.277 28.033 1.00 92.12 401 GLU A CA 1
ATOM 3098 C C . GLU A 1 401 ? -11.869 0.107 28.976 1.00 92.12 401 GLU A C 1
ATOM 3100 O O . GLU A 1 401 ? -12.340 -1.011 29.189 1.00 92.12 401 GLU A O 1
ATOM 3105 N N . ALA A 1 402 ? -12.433 1.219 29.461 1.00 93.25 402 ALA A N 1
ATOM 3106 C CA . ALA A 1 402 ? -13.595 1.213 30.346 1.00 93.25 402 ALA A CA 1
ATOM 3107 C C . ALA A 1 402 ? -14.847 0.569 29.720 1.00 93.25 402 ALA A C 1
ATOM 3109 O O . ALA A 1 402 ? -15.768 0.188 30.443 1.00 93.25 402 ALA A O 1
ATOM 3110 N N . THR A 1 403 ? -14.904 0.412 28.390 1.00 89.38 403 THR A N 1
ATOM 3111 C CA . THR A 1 403 ? -16.011 -0.302 27.735 1.00 89.38 403 THR A CA 1
ATOM 3112 C C . THR A 1 403 ? -15.941 -1.819 27.908 1.00 89.38 403 THR A C 1
ATOM 3114 O O . THR A 1 403 ? -16.967 -2.482 27.764 1.00 89.38 403 THR A O 1
ATOM 3117 N N . GLY A 1 404 ? -14.746 -2.382 28.134 1.00 86.00 404 GLY A N 1
ATOM 3118 C CA . GLY A 1 404 ? -14.497 -3.827 28.127 1.00 86.00 404 GLY A CA 1
ATOM 3119 C C . GLY A 1 404 ? -14.726 -4.520 26.773 1.00 86.00 404 GLY A C 1
ATOM 3120 O O . GLY A 1 404 ? -14.742 -5.748 26.718 1.00 86.00 404 GLY A O 1
ATOM 3121 N N . LYS A 1 405 ? -14.943 -3.764 25.684 1.00 83.19 405 LYS A N 1
ATOM 3122 C CA . LYS A 1 405 ? -15.282 -4.305 24.351 1.00 83.19 405 LYS A CA 1
ATOM 3123 C C . LYS A 1 405 ? -14.099 -4.374 23.387 1.00 83.19 405 LYS A C 1
ATOM 3125 O O . LYS A 1 405 ? -14.167 -5.121 22.413 1.00 83.19 405 LYS A O 1
ATOM 3130 N N . VAL A 1 406 ? -13.049 -3.587 23.616 1.00 82.50 406 VAL A N 1
ATOM 3131 C CA . VAL A 1 406 ? -11.872 -3.531 22.735 1.00 82.50 406 VAL A CA 1
ATOM 3132 C C . VAL A 1 406 ? -10.764 -4.444 23.251 1.00 82.50 406 VAL A C 1
ATOM 3134 O O . VAL A 1 406 ? -10.558 -4.556 24.456 1.00 82.50 406 VAL A O 1
ATOM 3137 N N . LYS A 1 407 ? -10.039 -5.095 22.335 1.00 80.12 407 LYS A N 1
ATOM 3138 C CA . LYS A 1 407 ? -8.845 -5.884 22.685 1.00 80.12 407 LYS A CA 1
ATOM 3139 C C . LYS A 1 407 ? -7.606 -5.008 22.862 1.00 80.12 407 LYS A C 1
ATOM 3141 O O . LYS A 1 407 ? -6.798 -5.288 23.737 1.00 80.12 407 LYS A O 1
ATOM 3146 N N . SER A 1 408 ? -7.475 -3.972 22.034 1.00 85.62 408 SER A N 1
ATOM 3147 C CA . SER A 1 408 ? -6.450 -2.939 22.150 1.00 85.62 408 SER A CA 1
ATOM 3148 C C . SER A 1 408 ? -7.105 -1.567 22.010 1.00 85.62 408 SER A C 1
ATOM 3150 O O . SER A 1 408 ? -7.808 -1.334 21.023 1.00 85.62 408 SER A O 1
ATOM 3152 N N . PRO A 1 409 ? -6.913 -0.665 22.983 1.00 90.75 409 PRO A N 1
ATOM 3153 C CA . PRO A 1 409 ? -7.466 0.682 22.963 1.00 90.75 409 PRO A CA 1
ATOM 3154 C C . PRO A 1 409 ? -6.555 1.676 22.227 1.00 90.75 409 PRO A C 1
ATOM 3156 O O . PRO A 1 409 ? -6.848 2.867 22.225 1.00 90.75 409 PRO A O 1
ATOM 3159 N N . HIS A 1 410 ? -5.443 1.214 21.649 1.00 90.25 410 HIS A N 1
ATOM 3160 C CA . HIS A 1 410 ? -4.436 2.061 21.019 1.00 90.25 410 HIS A CA 1
ATOM 3161 C C . HIS A 1 410 ? -4.848 2.499 19.601 1.00 90.25 410 HIS A C 1
ATOM 3163 O O . HIS A 1 410 ? -5.629 1.795 18.944 1.00 90.25 410 HIS A O 1
ATOM 3169 N N . PRO A 1 411 ? -4.340 3.654 19.131 1.00 91.69 411 PRO A N 1
ATOM 3170 C CA . PRO A 1 411 ? -4.568 4.130 17.773 1.00 91.69 411 PRO A CA 1
ATOM 3171 C C . PRO A 1 411 ? -3.784 3.316 16.738 1.00 91.69 411 PRO A C 1
ATOM 3173 O O . PRO A 1 411 ? -2.801 2.636 17.049 1.00 91.69 411 PRO A O 1
ATOM 3176 N N . ASN A 1 412 ? -4.195 3.448 15.482 1.00 91.12 412 ASN A N 1
ATOM 3177 C CA . ASN A 1 412 ? -3.465 2.975 14.317 1.00 91.12 412 ASN A CA 1
ATOM 3178 C C . ASN A 1 412 ? -2.836 4.147 13.528 1.00 91.12 412 ASN A C 1
ATOM 3180 O O . ASN A 1 412 ? -2.984 5.328 13.866 1.00 91.12 412 ASN A O 1
ATOM 3184 N N . VAL A 1 413 ? -2.113 3.817 12.456 1.00 93.38 413 VAL A N 1
ATOM 3185 C CA . VAL A 1 413 ? -1.442 4.791 11.573 1.00 93.38 413 VAL A CA 1
ATOM 3186 C C . VAL A 1 413 ? -2.370 5.867 10.975 1.00 93.38 413 VAL A C 1
ATOM 3188 O O . VAL A 1 413 ? -1.938 6.987 10.692 1.00 93.38 413 VAL A O 1
ATOM 3191 N N . ASP A 1 414 ? -3.660 5.571 10.812 1.00 91.62 414 ASP A N 1
ATOM 3192 C CA . ASP A 1 414 ? -4.628 6.479 10.194 1.00 91.62 414 ASP A CA 1
ATOM 3193 C C . ASP A 1 414 ? -4.924 7.706 11.074 1.00 91.62 414 ASP A C 1
ATOM 3195 O O . ASP A 1 414 ? -5.302 8.757 10.561 1.00 91.62 414 ASP A O 1
ATOM 3199 N N . CYS A 1 415 ? -4.715 7.609 12.395 1.00 89.94 415 CYS A N 1
ATOM 3200 C CA . CYS A 1 415 ? -4.926 8.723 13.327 1.00 89.94 415 CYS A CA 1
ATOM 3201 C C . CYS A 1 415 ? -3.909 9.865 13.176 1.00 89.94 415 CYS A C 1
ATOM 3203 O O . CYS A 1 415 ? -4.235 11.010 13.479 1.00 89.94 415 CYS A O 1
ATOM 3205 N N . SER A 1 416 ? -2.672 9.573 12.763 1.00 92.56 416 SER A N 1
ATOM 3206 C CA . SER A 1 416 ? -1.573 10.554 12.729 1.00 92.56 416 SER A CA 1
ATOM 3207 C C . SER A 1 416 ? -1.282 11.084 11.324 1.00 92.56 416 SER A C 1
ATOM 3209 O O . SER A 1 416 ? -0.870 12.231 11.151 1.00 92.56 416 SER A O 1
ATOM 3211 N N . THR A 1 417 ? -1.547 10.281 10.298 1.00 93.69 417 THR A N 1
ATOM 3212 C CA . THR A 1 417 ? -1.244 10.613 8.899 1.00 93.69 417 THR A CA 1
ATOM 3213 C C . THR A 1 417 ? -2.071 11.769 8.348 1.00 93.69 417 THR A C 1
ATOM 3215 O O . THR A 1 417 ? -1.512 12.652 7.702 1.00 93.69 417 THR A O 1
ATOM 3218 N N . GLY A 1 418 ? -3.381 11.804 8.610 1.00 92.50 418 GLY A N 1
ATOM 3219 C CA . GLY A 1 418 ? -4.255 12.893 8.151 1.00 92.50 418 GLY A CA 1
ATOM 3220 C C . GLY A 1 418 ? -3.888 14.251 8.750 1.00 92.50 418 GLY A C 1
ATOM 3221 O O . GLY A 1 418 ? -3.972 15.275 8.071 1.00 92.50 418 GLY A O 1
ATOM 3222 N N . ILE A 1 419 ? -3.413 14.254 9.999 1.00 91.94 419 ILE A N 1
ATOM 3223 C CA . ILE A 1 419 ? -2.928 15.454 10.691 1.00 91.94 419 ILE A CA 1
ATOM 3224 C C . ILE A 1 419 ? -1.680 16.000 9.998 1.00 91.94 419 ILE A C 1
ATOM 3226 O O . ILE A 1 419 ? -1.641 17.178 9.649 1.00 91.94 419 ILE A O 1
ATOM 3230 N N . LEU A 1 420 ? -0.692 15.142 9.727 1.00 94.62 420 LEU A N 1
ATOM 3231 C CA . LEU A 1 420 ? 0.529 15.567 9.044 1.00 94.62 420 LEU A CA 1
ATOM 3232 C C . LEU A 1 420 ? 0.268 15.993 7.596 1.00 94.62 420 LEU A C 1
ATOM 3234 O O . LEU A 1 420 ? 0.807 17.004 7.166 1.00 94.62 420 LEU A O 1
ATOM 3238 N N . LEU A 1 421 ? -0.590 15.293 6.847 1.00 95.00 421 LEU A N 1
ATOM 3239 C CA . LEU A 1 421 ? -0.983 15.732 5.500 1.00 95.00 421 LEU A CA 1
ATOM 3240 C C . LEU A 1 421 ? -1.635 17.126 5.540 1.00 95.00 421 LEU A C 1
ATOM 3242 O O . LEU A 1 421 ? -1.293 17.993 4.734 1.00 95.00 421 LEU A O 1
ATOM 3246 N N . SER A 1 422 ? -2.507 17.370 6.523 1.00 93.12 422 SER A N 1
ATOM 3247 C CA . SER A 1 422 ? -3.157 18.672 6.715 1.00 93.12 422 SER A CA 1
ATOM 3248 C C . SER A 1 422 ? -2.166 19.780 7.072 1.00 93.12 422 SER A C 1
ATOM 3250 O O . SER A 1 422 ? -2.306 20.890 6.562 1.00 93.12 422 SER A O 1
ATOM 3252 N N . HIS A 1 423 ? -1.146 19.486 7.889 1.00 93.81 423 HIS A N 1
ATOM 3253 C CA . HIS A 1 423 ? -0.075 20.431 8.227 1.00 93.81 423 HIS A CA 1
ATOM 3254 C C . HIS A 1 423 ? 0.626 20.978 6.973 1.00 93.81 423 HIS A C 1
ATOM 3256 O O . HIS A 1 423 ? 0.858 22.179 6.859 1.00 93.81 423 HIS A O 1
ATOM 3262 N N . PHE A 1 424 ? 0.887 20.117 5.986 1.00 95.06 424 PHE A N 1
ATOM 3263 C CA . PHE A 1 424 ? 1.487 20.516 4.709 1.00 95.06 424 PHE A CA 1
ATOM 3264 C C . PHE A 1 424 ? 0.486 21.128 3.709 1.00 95.06 424 PHE A C 1
ATOM 3266 O O . PHE A 1 424 ? 0.827 21.361 2.554 1.00 95.06 424 PHE A O 1
ATOM 3273 N N . GLY A 1 425 ? -0.750 21.414 4.125 1.00 92.25 425 GLY A N 1
ATOM 3274 C CA . GLY A 1 425 ? -1.758 22.066 3.285 1.00 92.25 425 GLY A CA 1
ATOM 3275 C C . GLY A 1 425 ? -2.566 21.117 2.396 1.00 92.25 425 GLY A C 1
ATOM 3276 O O . GLY A 1 425 ? -3.394 21.578 1.608 1.00 92.25 425 GLY A O 1
ATOM 3277 N N . ILE A 1 426 ? -2.401 19.798 2.540 1.00 93.19 426 ILE A N 1
ATOM 3278 C CA . ILE A 1 426 ? -3.234 18.808 1.848 1.00 93.19 426 ILE A CA 1
ATOM 3279 C C . ILE A 1 426 ? -4.548 18.669 2.620 1.00 93.19 426 ILE A C 1
ATOM 3281 O O . ILE A 1 426 ? -4.733 17.785 3.454 1.00 93.19 426 ILE A O 1
ATOM 3285 N N . SER A 1 427 ? -5.477 19.572 2.322 1.00 84.00 427 SER A N 1
ATOM 3286 C CA . SER A 1 427 ? -6.769 19.709 3.010 1.00 84.00 427 SER A CA 1
ATOM 3287 C C . SER A 1 427 ? -7.930 18.986 2.312 1.00 84.00 427 SER A C 1
ATOM 3289 O O . SER A 1 427 ? -9.093 19.231 2.627 1.00 84.00 427 SER A O 1
ATOM 3291 N N . HIS A 1 428 ? -7.626 18.079 1.377 1.00 88.94 428 HIS A N 1
ATOM 3292 C CA . HIS A 1 428 ? -8.607 17.328 0.588 1.00 88.94 428 HIS A CA 1
ATOM 3293 C C . HIS A 1 428 ? -8.567 15.837 0.959 1.00 88.94 428 HIS A C 1
ATOM 3295 O O . HIS A 1 428 ? -7.757 15.099 0.390 1.00 88.94 428 HIS A O 1
ATOM 3301 N N . PRO A 1 429 ? -9.424 15.367 1.887 1.00 86.62 429 PRO A N 1
ATOM 3302 C CA . PRO A 1 429 ? -9.398 13.982 2.356 1.00 86.62 429 PRO A CA 1
ATOM 3303 C C . PRO A 1 429 ? -9.524 12.947 1.228 1.00 86.62 429 PRO A C 1
ATOM 3305 O O . PRO A 1 429 ? -8.839 11.927 1.275 1.00 86.62 429 PRO A O 1
ATOM 3308 N N . ASP A 1 430 ? -10.279 13.247 0.164 1.00 89.00 430 ASP A N 1
ATOM 3309 C CA . ASP A 1 430 ? -10.452 12.374 -1.010 1.00 89.00 430 ASP A CA 1
ATOM 3310 C C . ASP A 1 430 ? -9.120 11.957 -1.677 1.00 89.00 430 ASP A C 1
ATOM 3312 O O . ASP A 1 430 ? -9.052 10.941 -2.377 1.00 89.00 430 ASP A O 1
ATOM 3316 N N . MET A 1 431 ? -8.040 12.721 -1.462 1.00 94.31 431 MET A N 1
ATOM 3317 C CA . MET A 1 431 ? -6.692 12.404 -1.950 1.00 94.31 431 MET A CA 1
ATOM 3318 C C . MET A 1 431 ? -5.917 11.437 -1.062 1.00 94.31 431 MET A C 1
ATOM 3320 O O . MET A 1 431 ? -4.979 10.795 -1.535 1.00 94.31 431 MET A O 1
ATOM 3324 N N . PHE A 1 432 ? -6.290 11.279 0.206 1.00 95.62 432 PHE A N 1
ATOM 3325 C CA . PHE A 1 432 ? -5.538 10.445 1.143 1.00 95.62 432 PHE A CA 1
ATOM 3326 C C . PHE A 1 432 ? -5.520 8.983 0.697 1.00 95.62 432 PHE A C 1
ATOM 3328 O O . PHE A 1 432 ? -4.488 8.322 0.778 1.00 95.62 432 PHE A O 1
ATOM 3335 N N . THR A 1 433 ? -6.622 8.492 0.126 1.00 97.00 433 THR A N 1
ATOM 3336 C CA . THR A 1 433 ? -6.683 7.135 -0.431 1.00 97.00 433 THR A CA 1
ATOM 3337 C C . THR A 1 433 ? -5.816 6.982 -1.689 1.00 97.00 433 THR A C 1
ATOM 3339 O O . THR A 1 433 ? -5.294 5.898 -1.942 1.00 97.00 433 THR A O 1
ATOM 3342 N N . VAL A 1 434 ? -5.585 8.057 -2.455 1.00 98.19 434 VAL A N 1
ATOM 3343 C CA . VAL A 1 434 ? -4.652 8.044 -3.598 1.00 98.19 434 VAL A CA 1
ATOM 3344 C C . VAL A 1 434 ? -3.206 7.935 -3.107 1.00 98.19 434 VAL A C 1
ATOM 3346 O O . VAL A 1 434 ? -2.448 7.122 -3.642 1.00 98.19 434 VAL A O 1
ATOM 3349 N N . PHE A 1 435 ? -2.838 8.673 -2.050 1.00 98.00 435 PHE A N 1
ATOM 3350 C CA . PHE A 1 435 ? -1.530 8.527 -1.395 1.00 98.00 435 PHE A CA 1
ATOM 3351 C C . PHE A 1 435 ? -1.345 7.139 -0.783 1.00 98.00 435 PHE A C 1
ATOM 3353 O O . PHE A 1 435 ? -0.282 6.525 -0.907 1.00 98.00 435 PHE A O 1
ATOM 3360 N N . PHE A 1 436 ? -2.410 6.584 -0.209 1.00 98.50 436 PHE A N 1
ATOM 3361 C CA . PHE A 1 436 ? -2.379 5.209 0.252 1.00 98.50 436 PHE A CA 1
ATOM 3362 C C . PHE A 1 436 ? -2.146 4.239 -0.921 1.00 98.50 436 PHE A C 1
ATOM 3364 O O . PHE A 1 436 ? -1.299 3.351 -0.839 1.00 98.50 436 PHE A O 1
ATOM 3371 N N . GLY A 1 437 ? -2.815 4.451 -2.056 1.00 98.50 437 GLY A N 1
ATOM 3372 C CA . GLY A 1 437 ? -2.646 3.648 -3.266 1.00 98.50 437 GLY A CA 1
ATOM 3373 C C . GLY A 1 437 ? -1.216 3.652 -3.814 1.00 98.50 437 GLY A C 1
ATOM 3374 O O . GLY A 1 437 ? -0.675 2.582 -4.086 1.00 98.50 437 GLY A O 1
ATOM 3375 N N . ILE A 1 438 ? -0.576 4.821 -3.950 1.00 98.25 438 ILE A N 1
ATOM 3376 C CA . ILE A 1 438 ? 0.815 4.908 -4.443 1.00 98.25 438 ILE A CA 1
ATOM 3377 C C . ILE A 1 438 ? 1.808 4.200 -3.518 1.00 98.25 438 ILE A C 1
ATOM 3379 O O . ILE A 1 438 ? 2.715 3.538 -4.014 1.00 98.25 438 ILE A O 1
ATOM 3383 N N . SER A 1 439 ? 1.614 4.270 -2.198 1.00 98.69 439 SER A N 1
ATOM 3384 C CA . SER A 1 439 ? 2.439 3.511 -1.257 1.00 98.69 439 SER A CA 1
ATOM 3385 C C . SER A 1 439 ? 2.170 2.007 -1.365 1.00 98.69 439 SER A C 1
ATOM 3387 O O . SER A 1 439 ? 3.095 1.214 -1.530 1.00 98.69 439 SER A O 1
ATOM 3389 N N . ARG A 1 440 ? 0.896 1.600 -1.369 1.00 98.75 440 ARG A N 1
ATOM 3390 C CA . ARG A 1 440 ? 0.496 0.188 -1.412 1.00 98.75 440 ARG A CA 1
ATOM 3391 C C . ARG A 1 440 ? 0.898 -0.516 -2.716 1.00 98.75 440 ARG A C 1
ATOM 3393 O O . ARG A 1 440 ? 0.996 -1.743 -2.743 1.00 98.75 440 ARG A O 1
ATOM 3400 N N . ALA A 1 441 ? 1.174 0.238 -3.782 1.00 98.88 441 ALA A N 1
ATOM 3401 C CA . ALA A 1 441 ? 1.759 -0.288 -5.012 1.00 98.88 441 ALA A CA 1
ATOM 3402 C C . ALA A 1 441 ? 3.074 -1.040 -4.749 1.00 98.88 441 ALA A C 1
ATOM 3404 O O . ALA A 1 441 ? 3.283 -2.096 -5.339 1.00 98.88 441 ALA A O 1
ATOM 3405 N N . ILE A 1 442 ? 3.923 -0.551 -3.836 1.00 98.88 442 ILE A N 1
ATOM 3406 C CA . ILE A 1 442 ? 5.234 -1.147 -3.539 1.00 98.88 442 ILE A CA 1
ATOM 3407 C C . ILE A 1 442 ? 5.073 -2.602 -3.064 1.00 98.88 442 ILE A C 1
ATOM 3409 O O . ILE A 1 442 ? 5.673 -3.513 -3.644 1.00 98.88 442 ILE A O 1
ATOM 3413 N N . GLY A 1 443 ? 4.219 -2.845 -2.064 1.00 98.88 443 GLY A N 1
ATOM 3414 C CA . GLY A 1 443 ? 3.944 -4.184 -1.540 1.00 98.88 443 GLY A CA 1
ATOM 3415 C C . GLY A 1 443 ? 3.220 -5.087 -2.530 1.00 98.88 443 GLY A C 1
ATOM 3416 O O . GLY A 1 443 ? 3.673 -6.201 -2.796 1.00 98.88 443 GLY A O 1
ATOM 3417 N N . ILE A 1 444 ? 2.139 -4.593 -3.146 1.00 98.88 444 ILE A N 1
ATOM 3418 C CA . ILE A 1 444 ? 1.329 -5.398 -4.072 1.00 98.88 444 ILE A CA 1
ATOM 3419 C C . ILE A 1 444 ? 2.153 -5.834 -5.286 1.00 98.88 444 ILE A C 1
ATOM 3421 O O . ILE A 1 444 ? 2.119 -7.007 -5.660 1.00 98.88 444 ILE A O 1
ATOM 3425 N N . MET A 1 445 ? 2.910 -4.920 -5.897 1.00 98.94 445 MET A N 1
ATOM 3426 C CA . MET A 1 445 ? 3.747 -5.249 -7.051 1.00 98.94 445 MET A CA 1
ATOM 3427 C C . MET A 1 445 ? 4.837 -6.256 -6.674 1.00 98.94 445 MET A C 1
ATOM 3429 O O . MET A 1 445 ? 5.040 -7.235 -7.395 1.00 98.94 445 MET A O 1
ATOM 3433 N N . SER A 1 446 ? 5.470 -6.081 -5.511 1.00 98.94 446 SER A N 1
ATOM 3434 C CA . SER A 1 446 ? 6.458 -7.035 -4.996 1.00 98.94 446 SER A CA 1
ATOM 3435 C C . SER A 1 446 ? 5.849 -8.429 -4.820 1.00 98.94 446 SER A C 1
ATOM 3437 O O . SER A 1 446 ? 6.397 -9.419 -5.311 1.00 98.94 446 SER A O 1
ATOM 3439 N N . GLN A 1 447 ? 4.672 -8.528 -4.198 1.00 98.88 447 GLN A N 1
ATOM 3440 C CA . GLN A 1 447 ? 4.000 -9.810 -3.996 1.00 98.88 447 GLN A CA 1
ATOM 3441 C C . GLN A 1 447 ? 3.503 -10.426 -5.315 1.00 98.88 447 GLN A C 1
ATOM 3443 O O . GLN A 1 447 ? 3.504 -11.652 -5.445 1.00 98.88 447 GLN A O 1
ATOM 3448 N N . LEU A 1 448 ? 3.126 -9.637 -6.328 1.00 98.81 448 LEU A N 1
ATOM 3449 C CA . LEU A 1 448 ? 2.780 -10.152 -7.661 1.00 98.81 448 LEU A CA 1
ATOM 3450 C C . LEU A 1 448 ? 3.989 -10.774 -8.372 1.00 98.81 448 LEU A C 1
ATOM 3452 O O . LEU A 1 448 ? 3.858 -11.865 -8.941 1.00 98.81 448 LEU A O 1
ATOM 3456 N N . VAL A 1 449 ? 5.164 -10.136 -8.291 1.00 98.88 449 VAL A N 1
ATOM 3457 C CA . VAL A 1 449 ? 6.431 -10.708 -8.782 1.00 98.88 449 VAL A CA 1
ATOM 3458 C C . VAL A 1 449 ? 6.682 -12.056 -8.106 1.00 98.88 449 VAL A C 1
ATOM 3460 O O . VAL A 1 449 ? 6.847 -13.071 -8.790 1.00 98.88 449 VAL A O 1
ATOM 3463 N N . TRP A 1 450 ? 6.596 -12.107 -6.773 1.00 98.81 450 TRP A N 1
ATOM 3464 C CA . TRP A 1 450 ? 6.782 -13.340 -6.000 1.00 98.81 450 TRP A CA 1
ATOM 3465 C C . TRP A 1 450 ? 5.725 -14.407 -6.289 1.00 98.81 450 TRP A C 1
ATOM 3467 O O . TRP A 1 450 ? 6.052 -15.587 -6.404 1.00 98.81 450 TRP A O 1
ATOM 3477 N N . SER A 1 451 ? 4.472 -14.020 -6.513 1.00 98.62 451 SER A N 1
ATOM 3478 C CA . SER A 1 451 ? 3.396 -14.951 -6.869 1.00 98.62 451 SER A CA 1
ATOM 3479 C C . SER A 1 451 ? 3.677 -15.671 -8.192 1.00 98.62 451 SER A C 1
ATOM 3481 O O . SER A 1 451 ? 3.348 -16.852 -8.353 1.00 98.62 451 SER A O 1
ATOM 3483 N N . ARG A 1 452 ? 4.320 -14.991 -9.151 1.00 98.44 452 ARG A N 1
ATOM 3484 C CA . ARG A 1 452 ? 4.778 -15.608 -10.404 1.00 98.44 452 ARG A CA 1
ATOM 3485 C C . ARG A 1 452 ? 6.066 -16.396 -10.227 1.00 98.44 452 ARG A C 1
ATOM 3487 O O . ARG A 1 452 ? 6.142 -17.503 -10.756 1.00 98.44 452 ARG A O 1
ATOM 3494 N N . ALA A 1 453 ? 7.018 -15.887 -9.448 1.00 98.44 453 ALA A N 1
ATOM 3495 C CA . ALA A 1 453 ? 8.289 -16.558 -9.180 1.00 98.44 453 ALA A CA 1
ATOM 3496 C C . ALA A 1 453 ? 8.065 -17.920 -8.499 1.00 98.44 453 ALA A C 1
ATOM 3498 O O . ALA A 1 453 ? 8.569 -18.947 -8.952 1.00 98.44 453 ALA A O 1
ATOM 3499 N N . LEU A 1 454 ? 7.179 -17.953 -7.499 1.00 98.00 454 LEU A N 1
ATOM 3500 C CA . LEU A 1 454 ? 6.761 -19.155 -6.767 1.00 98.00 454 LEU A CA 1
ATOM 3501 C C . LEU A 1 454 ? 5.726 -20.002 -7.518 1.00 98.00 454 LEU A C 1
ATOM 3503 O O . LEU A 1 454 ? 5.296 -21.051 -7.031 1.00 98.00 454 LEU A O 1
ATOM 3507 N N . ARG A 1 455 ? 5.330 -19.575 -8.725 1.00 96.31 455 ARG A N 1
ATOM 3508 C CA . ARG A 1 455 ? 4.419 -20.301 -9.621 1.00 96.31 455 ARG A CA 1
ATOM 3509 C C . ARG A 1 455 ? 3.078 -20.628 -8.956 1.00 96.31 455 ARG A C 1
ATOM 3511 O O . ARG A 1 455 ? 2.533 -21.716 -9.194 1.00 96.31 455 ARG A O 1
ATOM 3518 N N . MET A 1 456 ? 2.569 -19.701 -8.141 1.00 97.06 456 MET A N 1
ATOM 3519 C CA . MET A 1 456 ? 1.306 -19.853 -7.418 1.00 97.06 456 MET A CA 1
ATOM 3520 C C . MET A 1 456 ? 0.147 -20.112 -8.398 1.00 97.06 456 MET A C 1
ATOM 3522 O O . MET A 1 456 ? 0.124 -19.498 -9.473 1.00 97.06 456 MET A O 1
ATOM 3526 N N . PRO A 1 457 ? -0.770 -21.045 -8.078 1.00 96.75 457 PRO A N 1
ATOM 3527 C CA . PRO A 1 457 ? -1.873 -21.415 -8.959 1.00 96.75 457 PRO A CA 1
ATOM 3528 C C . PRO A 1 457 ? -2.975 -20.347 -8.979 1.00 96.75 457 PRO A C 1
ATOM 3530 O O . PRO A 1 457 ? -2.937 -19.384 -8.217 1.00 96.75 457 PRO A O 1
ATOM 3533 N N . ILE A 1 458 ? -3.974 -20.559 -9.839 1.00 98.31 458 ILE A N 1
ATOM 3534 C CA . ILE A 1 458 ? -5.224 -19.797 -9.809 1.00 98.31 458 ILE A CA 1
ATOM 3535 C C . ILE A 1 458 ? -5.915 -19.952 -8.448 1.00 98.31 458 ILE A C 1
ATOM 3537 O O . ILE A 1 458 ? -6.038 -21.068 -7.932 1.00 98.31 458 ILE A O 1
ATOM 3541 N N . GLU A 1 459 ? -6.383 -18.844 -7.881 1.00 98.44 459 GLU A N 1
ATOM 3542 C CA . GLU A 1 459 ? -7.211 -18.852 -6.682 1.00 98.44 459 GLU A CA 1
ATOM 3543 C C . GLU A 1 459 ? -8.651 -19.219 -7.062 1.00 98.44 459 GLU A C 1
ATOM 3545 O O . GLU A 1 459 ? -9.250 -18.626 -7.960 1.00 98.44 459 GLU A O 1
ATOM 3550 N N . ARG A 1 460 ? -9.200 -20.258 -6.422 1.00 97.81 460 ARG A N 1
ATOM 3551 C CA . ARG A 1 460 ? -10.517 -20.804 -6.776 1.00 97.81 460 ARG A CA 1
ATOM 3552 C C . ARG A 1 460 ? -11.212 -21.458 -5.573 1.00 97.81 460 ARG A C 1
ATOM 3554 O O . ARG A 1 460 ? -11.344 -22.687 -5.554 1.00 97.81 460 ARG A O 1
ATOM 3561 N N . PRO A 1 461 ? -11.622 -20.677 -4.555 1.00 96.94 461 PRO A N 1
ATOM 3562 C CA . PRO A 1 461 ? -12.355 -21.208 -3.411 1.00 96.94 461 PRO A CA 1
ATOM 3563 C C . PRO A 1 461 ? -13.688 -21.826 -3.850 1.00 96.94 461 PRO A C 1
ATOM 3565 O O . PRO A 1 461 ? -14.297 -21.419 -4.843 1.00 96.94 461 PRO A O 1
ATOM 3568 N N . LYS A 1 462 ? -14.155 -22.826 -3.099 1.00 96.88 462 LYS A N 1
ATOM 3569 C CA . LYS A 1 462 ? -15.488 -23.407 -3.286 1.00 96.88 462 LYS A CA 1
ATOM 3570 C C . LYS A 1 462 ? -16.517 -22.551 -2.548 1.00 96.88 462 LYS A C 1
ATOM 3572 O O . LYS A 1 462 ? -16.302 -22.199 -1.394 1.00 96.88 462 LYS A O 1
ATOM 3577 N N . SER A 1 463 ? -17.642 -22.262 -3.196 1.00 96.94 463 SER A N 1
ATOM 3578 C CA . SER A 1 463 ? -18.805 -21.644 -2.555 1.00 96.94 463 SER A CA 1
ATOM 3579 C C . SER A 1 463 ? -19.911 -22.669 -2.286 1.00 96.94 463 SER A C 1
ATOM 3581 O O . SER A 1 463 ? -20.038 -23.676 -2.992 1.00 96.94 463 SER A O 1
ATOM 3583 N N . HIS A 1 464 ? -20.722 -22.389 -1.266 1.00 97.00 464 HIS A N 1
ATOM 3584 C CA . HIS A 1 464 ? -21.930 -23.132 -0.917 1.00 97.00 464 HIS A CA 1
ATOM 3585 C C . HIS A 1 464 ? -23.089 -22.158 -0.699 1.00 97.00 464 HIS A C 1
ATOM 3587 O O . HIS A 1 464 ? -22.880 -21.053 -0.199 1.00 97.00 464 HIS A O 1
ATOM 3593 N N . THR A 1 465 ? -24.305 -22.563 -1.077 1.00 97.69 465 THR A N 1
ATOM 3594 C CA . THR A 1 465 ? -25.521 -21.816 -0.725 1.00 97.69 465 THR A CA 1
ATOM 3595 C C . THR A 1 465 ? -25.895 -22.070 0.734 1.00 97.69 465 THR A C 1
ATOM 3597 O O . THR A 1 465 ? -25.417 -23.028 1.348 1.00 97.69 465 THR A O 1
ATOM 3600 N N . VAL A 1 466 ? -26.780 -21.240 1.290 1.00 97.75 466 VAL A N 1
ATOM 3601 C CA . VAL A 1 466 ? -27.276 -21.411 2.664 1.00 97.75 466 VAL A CA 1
ATOM 3602 C C . VAL A 1 466 ? -27.985 -22.758 2.826 1.00 97.75 466 VAL A C 1
ATOM 3604 O O . VAL A 1 466 ? -27.758 -23.441 3.819 1.00 97.75 466 VAL A O 1
ATOM 3607 N N . GLU A 1 467 ? -28.767 -23.197 1.837 1.00 97.69 467 GLU A N 1
ATOM 3608 C CA . GLU A 1 467 ? -29.443 -24.501 1.855 1.00 97.69 467 GLU A CA 1
ATOM 3609 C C . GLU A 1 467 ? -28.433 -25.642 1.942 1.00 97.69 467 GLU A C 1
ATOM 3611 O O . GLU A 1 467 ? -28.634 -26.578 2.714 1.00 97.69 467 GLU A O 1
ATOM 3616 N N . LYS A 1 468 ? -27.322 -25.545 1.197 1.00 96.94 468 LYS A N 1
ATOM 3617 C CA . LYS A 1 468 ? -26.274 -26.565 1.244 1.00 96.94 468 LYS A CA 1
ATOM 3618 C C . LYS A 1 468 ? -25.567 -26.585 2.599 1.00 96.94 468 LYS A C 1
ATOM 3620 O O . LYS A 1 468 ? -25.306 -27.661 3.123 1.00 96.94 468 LYS A O 1
ATOM 3625 N N . LEU A 1 469 ? -25.295 -25.422 3.193 1.00 96.75 469 LEU A N 1
ATOM 3626 C CA . LEU A 1 469 ? -24.726 -25.351 4.543 1.00 96.75 469 LEU A CA 1
ATOM 3627 C C . LEU A 1 469 ? -25.686 -25.937 5.593 1.00 96.75 469 LEU A C 1
ATOM 3629 O O . LEU A 1 469 ? -25.250 -26.677 6.468 1.00 96.75 469 LEU A O 1
ATOM 3633 N N . LEU A 1 470 ? -26.993 -25.672 5.480 1.00 97.12 470 LEU A N 1
ATOM 3634 C CA . LEU A 1 470 ? -28.016 -26.253 6.358 1.00 97.12 470 LEU A CA 1
ATOM 3635 C C . LEU A 1 470 ? -28.151 -27.771 6.188 1.00 97.12 470 LEU A C 1
ATOM 3637 O O . LEU A 1 470 ? -28.388 -28.470 7.169 1.00 97.12 470 LEU A O 1
ATOM 3641 N N . GLU A 1 471 ? -28.025 -28.284 4.963 1.00 96.62 471 GLU A N 1
ATOM 3642 C CA . GLU A 1 471 ? -27.980 -29.724 4.687 1.00 96.62 471 GLU A CA 1
ATOM 3643 C C . GLU A 1 471 ? -26.773 -30.369 5.376 1.00 96.62 471 GLU A C 1
ATOM 3645 O O . GLU A 1 471 ? -26.943 -31.352 6.090 1.00 96.62 471 GLU A O 1
ATOM 3650 N N . MET A 1 472 ? -25.587 -29.761 5.261 1.00 94.56 472 MET A N 1
ATOM 3651 C CA . MET A 1 472 ? -24.368 -30.245 5.920 1.00 94.56 472 MET A CA 1
ATOM 3652 C C . MET A 1 472 ? -24.504 -30.294 7.449 1.00 94.56 472 MET A C 1
ATOM 3654 O O . MET A 1 472 ? -23.962 -31.199 8.069 1.00 94.56 472 MET A O 1
ATOM 3658 N N . CYS A 1 473 ? -25.266 -29.383 8.068 1.00 94.25 473 CYS A N 1
ATOM 3659 C CA . CYS A 1 473 ? -25.546 -29.432 9.510 1.00 94.25 473 CYS A CA 1
ATOM 3660 C C . CYS A 1 473 ? -26.427 -30.612 9.941 1.00 94.25 473 CYS A C 1
ATOM 3662 O O . CYS A 1 473 ? -26.450 -30.927 11.123 1.00 94.25 473 CYS A O 1
ATOM 3664 N N . LYS A 1 474 ? -27.204 -31.212 9.030 1.00 93.19 474 LYS A N 1
ATOM 3665 C CA . LYS A 1 474 ? -28.059 -32.374 9.338 1.00 93.19 474 LYS A CA 1
ATOM 3666 C C . LYS A 1 474 ? -27.297 -33.696 9.262 1.00 93.19 474 LYS A C 1
ATOM 3668 O O . LYS A 1 474 ? -27.807 -34.708 9.730 1.00 93.19 474 LYS A O 1
ATOM 3673 N N . GLU A 1 475 ? -26.134 -33.688 8.614 1.00 75.69 475 GLU A N 1
ATOM 3674 C CA . GLU A 1 475 ? -25.252 -34.848 8.443 1.00 75.69 475 GLU A CA 1
ATOM 3675 C C . GLU A 1 475 ? -24.231 -34.996 9.590 1.00 75.69 475 GLU A C 1
ATOM 3677 O O . GLU A 1 475 ? -23.542 -36.015 9.657 1.00 75.69 475 GLU A O 1
ATOM 3682 N N . VAL A 1 476 ? -24.141 -33.994 10.474 1.00 65.50 476 VAL A N 1
ATOM 3683 C CA . VAL A 1 476 ? -23.324 -33.968 11.702 1.00 65.50 476 VAL A CA 1
ATOM 3684 C C . VAL A 1 476 ? -24.193 -34.347 12.891 1.00 65.50 476 VAL A C 1
ATOM 3686 O O . VAL A 1 476 ? -23.701 -35.121 13.743 1.00 65.50 476 VAL A O 1
#

Organism: Babesia bovis (NCBI:txid5865)

Foldseek 3Di:
DDDDDDDDDDDDDDDDDDDPPPPPPDPDDDLPDQLLVVLVVLLVVVLVVVLVVVVCCCPPPVPPDPDDDDPCCQVVVNVPPPADDAQQWDQDQEQGIAGLNHGLVRCLQQADCPDHPPSQHFLLQSLSCSQRVDRDDPSSSLSLQLVLLVLQDADLVLLVQLLPDDLQPQLLVNVLSSLVVCLVVQQLVVCVVVVVDDLQCSLSSLLVLLSSCLSNLLLSLLQNLCCNPPNVVDGRSPQSRADSVDTSQQSSCVSVPNNDPLSSSVSSLLLNLLQDDDQPQQLNVQLLQCCLVVDHNSVSLSSSSVSLPDCVHPQLLVLLVVLLVVLCVVCVPVQALVSLLVSLLVCVVVVHDNGQFQDQRHQDARVSLVSLLVSCCVPPVPDPSNVSLVSCQNRQLVSVVVVVPGNGGHGYNSNRSSSVCVVSVVPDSSSSSSSSSSSNSSSSSSSSSVCSNSSPHNDDDDDDDPVRVVVVVVVD

Sequence (476 aa):
MSVIPNGNAAIVSENGTASFSTKSSSITRDLDANIMGPLCSKIEDLLEVKLAQIAELRTKFGQTKIGEITISQVLGGMRDMVGMNCETSHLDANTGITYRGLTIPQILEHLPGLTPGNNCPYTESVLWLLLTGQVPTEEEALMLSKELARRARLPHYVYKVIDKLPIYSHPMTQYVAAITALQTESVFRKAYSEKTYRRDTAWKVVLEDALNLIAQNPLIVGYIYRRTFVDNMITDGQGMIYDPDMDYAANVAKLIGIDTPEFHDMMRLYIAVHADHEGGNVSAHSALLIGSALSDPYFCFAGALTGLSGPLHGLANQECLSWINKLVEELKGNITLETVTKFAQDTLKKGQVIPGYGHAVLRVEDPRHTAFVNFAHKHFPDDPLVKVLDICLKAIPPVLEATGKVKSPHPNVDCSTGILLSHFGISHPDMFTVFFGISRAIGIMSQLVWSRALRMPIERPKSHTVEKLLEMCKEV

Radius of gyration: 25.81 Å; Cα contacts (8 Å, |Δi|>4): 668; chains: 1; bounding box: 76×101×59 Å